Protein AF-A0AAW0HM85-F1 (afdb_monomer_lite)

Sequence (633 aa):
MGSLSYESAGSFLNLSGDETRKPACVQMAAMISVSLTLPQMSEVELTLQESKQNATGTREVLLVLVSNKWVNVKFQAPEIPLQLAYNPNLTTFSKKPEVSTTALSSLMSKKQILEWVAKKSAITSVATLVNPQSIVLQLGQDPKALPYCLPETNQDMGLTLKWQPQAPTQVQGCPLEGVTGHKEAYILRILPGAGTRPQTVDVNVELSCESGDPDAILILQGPPHVSWFINANHNMQFWTTGEYSIKIFPEKKIKGFNLPDTPQGLIGEARKLNASTVASFVELPLANEVWLRASSCGARPQTSPAPVLTTPPKQGCNPELLLSLIQPTCGNDLMTLELSKKHVQILQCTITGLTFWDHSCQAEESESHLVLRSTYSSCGMEVTEHEISNEVRPRPGCWDPPFRVIISFLSGPPPLRKKVQCVDMDSFSFQLGFYLSPHFLQESSTVKLGQQGFVQVSMSPSTSEVTVQLDSCHLDLGPERDTVELIQSRAAKGSCVSLLSPSPYGDPRFSFLFHVYMVPTPTVGTLSCKVALQPSTLSQEVYKTISVRLNIESPDLSCKGLDLSSVLGITFGAFLIGALLTAALWYIYSHTRAPSKREPVVAVAAPASSESSSTNHSIGSTQSTPCSTSSMA

Structure (mmCIF, N/CA/C/O backbone):
data_AF-A0AAW0HM85-F1
#
_entry.id   AF-A0AAW0HM85-F1
#
loop_
_atom_site.group_PDB
_atom_site.id
_atom_site.type_symbol
_atom_site.label_atom_id
_atom_site.label_alt_id
_atom_site.label_comp_id
_atom_site.label_asym_id
_atom_site.label_entity_id
_atom_site.label_seq_id
_atom_site.pdbx_PDB_ins_code
_atom_site.Cartn_x
_atom_site.Cartn_y
_atom_site.Cartn_z
_atom_site.occupancy
_atom_site.B_iso_or_equiv
_atom_site.auth_seq_id
_atom_site.auth_comp_id
_atom_site.auth_asym_id
_atom_site.auth_atom_id
_atom_site.pdbx_PDB_model_num
ATOM 1 N N . MET A 1 1 ? 16.113 8.184 15.374 1.00 40.62 1 MET A N 1
ATOM 2 C CA . MET A 1 1 ? 15.392 7.475 16.463 1.00 40.62 1 MET A CA 1
ATOM 3 C C . MET A 1 1 ? 13.931 7.877 16.376 1.00 40.62 1 MET A C 1
ATOM 5 O O . MET A 1 1 ? 13.646 9.057 16.538 1.00 40.62 1 MET A O 1
ATOM 9 N N . GLY A 1 2 ? 13.043 6.943 16.026 1.00 46.66 2 GLY A N 1
ATOM 10 C CA . GLY A 1 2 ? 11.609 7.218 15.898 1.00 46.66 2 GLY A CA 1
ATOM 11 C C . GLY A 1 2 ? 10.904 7.313 17.251 1.00 46.66 2 GLY A C 1
ATOM 12 O O . GLY A 1 2 ? 11.365 6.741 18.238 1.00 46.66 2 GLY A O 1
ATOM 13 N N . SER A 1 3 ? 9.792 8.038 17.293 1.00 45.12 3 SER A N 1
ATOM 14 C CA . SER A 1 3 ? 8.852 8.067 18.409 1.00 45.12 3 SER A CA 1
ATOM 15 C C . SER A 1 3 ? 7.509 7.497 17.956 1.00 45.12 3 SER A C 1
ATOM 17 O O . SER A 1 3 ? 7.090 7.677 16.813 1.00 45.12 3 SER A O 1
ATOM 19 N N . LEU A 1 4 ? 6.838 6.771 18.849 1.00 43.69 4 LEU A N 1
ATOM 20 C CA . LEU A 1 4 ? 5.541 6.173 18.561 1.00 43.69 4 LEU A CA 1
ATOM 21 C C . LEU A 1 4 ? 4.549 6.509 19.673 1.00 43.69 4 LEU A C 1
ATOM 23 O O . LEU A 1 4 ? 4.833 6.296 20.852 1.00 43.69 4 LEU A O 1
ATOM 27 N N . SER A 1 5 ? 3.393 7.039 19.286 1.00 46.00 5 SER A N 1
ATOM 28 C CA . SER A 1 5 ? 2.247 7.298 20.163 1.00 46.00 5 SER A CA 1
ATOM 29 C C . SER A 1 5 ? 1.037 6.532 19.640 1.00 46.00 5 SER A C 1
ATOM 31 O O . SER A 1 5 ? 0.888 6.383 18.433 1.00 46.00 5 SER A O 1
ATOM 33 N N . TYR A 1 6 ? 0.176 6.034 20.518 1.00 43.31 6 TYR A N 1
ATOM 34 C CA . TYR A 1 6 ? -0.984 5.234 20.124 1.00 43.31 6 TYR A CA 1
ATOM 35 C C . TYR A 1 6 ? -2.151 5.456 21.087 1.00 43.31 6 TYR A C 1
ATOM 37 O O . TYR A 1 6 ? -1.937 5.812 22.245 1.00 43.31 6 TYR A O 1
ATOM 45 N N . GLU A 1 7 ? -3.374 5.242 20.609 1.00 41.38 7 GLU A N 1
ATOM 46 C CA . GLU A 1 7 ? -4.600 5.265 21.406 1.00 41.38 7 GLU A CA 1
ATOM 47 C C . GLU A 1 7 ? -5.070 3.816 21.624 1.00 41.38 7 GLU A C 1
ATOM 49 O O . GLU A 1 7 ? -5.382 3.095 20.671 1.00 41.38 7 GLU A O 1
ATOM 54 N N . SER A 1 8 ? -5.067 3.354 22.877 1.00 40.16 8 SER A N 1
ATOM 55 C CA . SER A 1 8 ? -5.300 1.945 23.237 1.00 40.16 8 SER A CA 1
ATOM 56 C C . SER A 1 8 ? -6.582 1.749 24.041 1.00 40.16 8 SER A C 1
ATOM 58 O O . SER A 1 8 ? -7.066 2.666 24.698 1.00 40.16 8 SER A O 1
ATOM 60 N N . ALA A 1 9 ? -7.117 0.526 24.026 1.00 39.91 9 ALA A N 1
ATOM 61 C CA . ALA A 1 9 ? -8.047 0.042 25.041 1.00 39.91 9 ALA A CA 1
ATOM 62 C C . ALA A 1 9 ? -7.257 -0.645 26.181 1.00 39.91 9 ALA A C 1
ATOM 64 O O . ALA A 1 9 ? -6.389 -1.476 25.927 1.00 39.91 9 ALA A O 1
ATOM 65 N N . GLY A 1 10 ? -7.481 -0.221 27.432 1.00 30.73 10 GLY A N 1
ATOM 66 C CA . GLY A 1 10 ? -6.608 -0.508 28.587 1.00 30.73 10 GLY A CA 1
ATOM 67 C C . GLY A 1 10 ? -6.503 -1.979 29.042 1.00 30.73 10 GLY A C 1
ATOM 68 O O . GLY A 1 10 ? -7.276 -2.840 28.646 1.00 30.73 10 GLY A O 1
ATOM 69 N N . SER A 1 11 ? -5.542 -2.265 29.931 1.00 25.44 11 SER A N 1
ATOM 70 C CA . SER A 1 11 ? -5.247 -3.602 30.481 1.00 25.44 11 SER A CA 1
ATOM 71 C C . SER A 1 11 ? -5.412 -3.682 32.014 1.00 25.44 11 SER A C 1
ATOM 73 O O . SER A 1 11 ? -5.363 -2.672 32.714 1.00 25.44 11 SER A O 1
ATOM 75 N N . PHE A 1 12 ? -5.604 -4.893 32.564 1.00 35.56 12 PHE A N 1
ATOM 76 C CA . PHE A 1 12 ? -5.723 -5.169 34.012 1.00 35.56 12 PHE A CA 1
ATOM 77 C C . PHE A 1 12 ? -4.955 -6.418 34.466 1.00 35.56 12 PHE A C 1
ATOM 79 O O . PHE A 1 12 ? -4.456 -7.167 33.637 1.00 35.56 12 PHE A O 1
ATOM 86 N N . LEU A 1 13 ? -4.890 -6.622 35.793 1.00 23.80 13 LEU A N 1
ATOM 87 C CA . LEU A 1 13 ? -4.332 -7.767 36.533 1.00 23.80 13 LEU A CA 1
ATOM 88 C C . LEU A 1 13 ? -5.379 -8.322 37.533 1.00 23.80 13 LEU A C 1
ATOM 90 O O . LEU A 1 13 ? -6.103 -7.541 38.154 1.00 23.80 13 LEU A O 1
ATOM 94 N N . ASN A 1 14 ? -5.413 -9.654 37.692 1.00 20.92 14 ASN A N 1
ATOM 95 C CA . ASN A 1 14 ? -6.369 -10.466 38.475 1.00 20.92 14 ASN A CA 1
ATOM 96 C C . ASN A 1 14 ? -6.262 -10.325 40.000 1.00 20.92 14 ASN A C 1
ATOM 98 O O . ASN A 1 14 ? -5.146 -10.356 40.505 1.00 20.92 14 ASN A O 1
ATOM 102 N N . LEU A 1 15 ? -7.399 -10.384 40.720 1.00 23.38 15 LEU A N 1
ATOM 103 C CA . LEU A 1 15 ? -7.529 -11.008 42.055 1.00 23.38 15 LEU A CA 1
ATOM 104 C C . LEU A 1 15 ? -8.985 -11.456 42.338 1.00 23.38 15 LEU A C 1
ATOM 106 O O . LEU A 1 15 ? -9.928 -10.702 42.113 1.00 23.38 15 LEU A O 1
ATOM 110 N N . SER A 1 16 ? -9.140 -12.673 42.870 1.00 23.66 16 SER A N 1
ATOM 111 C CA . SER A 1 16 ? -10.397 -13.346 43.241 1.00 23.66 16 SER A CA 1
ATOM 112 C C . SER A 1 16 ? -10.989 -12.867 44.577 1.00 23.66 16 SER A C 1
ATOM 114 O O . SER A 1 16 ? -10.245 -12.581 45.521 1.00 23.66 16 SER A O 1
ATOM 116 N N . GLY A 1 17 ? -12.319 -12.873 44.711 1.00 22.69 17 GLY A N 1
ATOM 117 C CA . GLY A 1 17 ? -13.005 -12.634 45.985 1.00 22.69 17 GLY A CA 1
ATOM 118 C C . GLY A 1 17 ? -14.515 -12.877 45.926 1.00 22.69 17 GLY A C 1
ATOM 119 O O . GLY A 1 17 ? -15.146 -12.565 44.928 1.00 22.69 17 GLY A O 1
ATOM 120 N N . ASP A 1 18 ? -15.019 -13.446 47.016 1.00 22.61 18 ASP A N 1
ATOM 121 C CA . ASP A 1 18 ? -16.249 -14.220 47.231 1.00 22.61 18 ASP A CA 1
ATOM 122 C C . ASP A 1 18 ? -17.605 -13.505 47.017 1.00 22.61 18 ASP A C 1
ATOM 124 O O . ASP A 1 18 ? -17.752 -12.295 47.197 1.00 22.61 18 ASP A O 1
ATOM 128 N N . GLU A 1 19 ? -18.605 -14.310 46.656 1.00 27.16 19 GLU A N 1
ATOM 129 C CA . GLU A 1 19 ? -19.963 -13.969 46.234 1.00 27.16 19 GLU A CA 1
ATOM 130 C C . GLU A 1 19 ? -20.877 -13.702 47.440 1.00 27.16 19 GLU A C 1
ATOM 132 O O . GLU A 1 19 ? -21.221 -14.622 48.175 1.00 27.16 19 GLU A O 1
ATOM 137 N N . THR A 1 20 ? -21.369 -12.468 47.629 1.00 23.62 20 THR A N 1
ATOM 138 C CA . THR A 1 20 ? -22.565 -12.253 48.469 1.00 23.62 20 THR A CA 1
ATOM 139 C C . THR A 1 20 ? -23.494 -11.127 47.989 1.00 23.62 20 THR A C 1
ATOM 141 O O . THR A 1 20 ? -23.130 -9.961 47.907 1.00 23.62 20 THR A O 1
ATOM 144 N N . ARG A 1 21 ? -24.758 -11.538 47.780 1.00 24.22 21 ARG A N 1
ATOM 145 C CA . ARG A 1 21 ? -26.043 -10.804 47.836 1.00 24.22 21 ARG A CA 1
ATOM 146 C C . ARG A 1 21 ? -26.279 -9.600 46.905 1.00 24.22 21 ARG A C 1
ATOM 148 O O . ARG A 1 21 ? -25.914 -8.466 47.189 1.00 24.22 21 ARG A O 1
ATOM 155 N N . LYS A 1 22 ? -27.121 -9.859 45.892 1.00 29.55 22 LYS A N 1
ATOM 156 C CA . LYS A 1 22 ? -27.972 -8.885 45.181 1.00 29.55 22 LYS A CA 1
ATOM 157 C C . LYS A 1 22 ? -28.749 -7.975 46.150 1.00 29.55 22 LYS A C 1
ATOM 159 O O . LYS A 1 22 ? -29.396 -8.500 47.060 1.00 29.55 22 LYS A O 1
ATOM 164 N N . PRO A 1 23 ? -28.877 -6.677 45.832 1.00 25.05 23 PRO A N 1
ATOM 165 C CA . PRO A 1 23 ? -30.114 -5.953 46.057 1.00 25.05 23 PRO A CA 1
ATOM 166 C C . PRO A 1 23 ? -30.789 -5.562 44.736 1.00 25.05 23 PRO A C 1
ATOM 168 O O . PRO A 1 23 ? -30.164 -5.364 43.696 1.00 25.05 23 PRO A O 1
ATOM 171 N N . ALA A 1 24 ? -32.114 -5.528 44.827 1.00 22.23 24 ALA A N 1
ATOM 172 C CA . ALA A 1 24 ? -33.078 -5.185 43.801 1.00 22.23 24 ALA A CA 1
ATOM 173 C C . ALA A 1 24 ? -32.949 -3.733 43.308 1.00 22.23 24 ALA A C 1
ATOM 175 O O . ALA A 1 24 ? -32.348 -2.899 43.978 1.00 22.23 24 ALA A O 1
ATOM 176 N N . CYS A 1 25 ? -33.557 -3.472 42.143 1.00 23.95 25 CYS A N 1
ATOM 177 C CA . CYS A 1 25 ? -33.804 -2.172 41.509 1.00 23.95 25 CYS A CA 1
ATOM 178 C C . CYS A 1 25 ? -33.477 -0.939 42.369 1.00 23.95 25 CYS A C 1
ATOM 180 O O . CYS A 1 25 ? -34.323 -0.452 43.114 1.00 23.95 25 CYS A O 1
ATOM 182 N N . VAL A 1 26 ? -32.288 -0.373 42.167 1.00 23.53 26 VAL A N 1
ATOM 183 C CA . VAL A 1 26 ? -32.031 1.043 42.432 1.00 23.53 26 VAL A CA 1
ATOM 184 C C . VAL A 1 26 ? -31.771 1.690 41.079 1.00 23.53 26 VAL A C 1
ATOM 186 O O . VAL A 1 26 ? -30.739 1.470 40.448 1.00 23.53 26 VAL A O 1
ATOM 189 N N . GLN A 1 27 ? -32.754 2.450 40.595 1.00 27.48 27 GLN A N 1
ATOM 190 C CA . GLN A 1 27 ? -32.522 3.479 39.589 1.00 27.48 27 GLN A CA 1
ATOM 191 C C . GLN A 1 27 ? -31.585 4.502 40.233 1.00 27.48 27 GLN A C 1
ATOM 193 O O . GLN A 1 27 ? -32.079 5.270 41.043 1.00 27.48 27 GLN A O 1
ATOM 198 N N . MET A 1 28 ? -30.276 4.466 39.956 1.00 28.67 28 MET A N 1
ATOM 199 C CA . MET A 1 28 ? -29.355 5.619 39.944 1.00 28.67 28 MET A CA 1
ATOM 200 C C . MET A 1 28 ? -27.924 5.174 39.586 1.00 28.67 28 MET A C 1
ATOM 202 O O . MET A 1 28 ? -27.425 4.172 40.087 1.00 28.67 28 MET A O 1
ATOM 206 N N . ALA A 1 29 ? -27.294 5.999 38.751 1.00 35.50 29 ALA A N 1
ATOM 207 C CA . ALA A 1 29 ? -25.867 6.131 38.477 1.00 35.50 29 ALA A CA 1
ATOM 208 C C . ALA A 1 29 ? -25.097 5.035 37.730 1.00 35.50 29 ALA A C 1
ATOM 210 O O . ALA A 1 29 ? -24.839 3.945 38.230 1.00 35.50 29 ALA A O 1
ATOM 211 N N . ALA A 1 30 ? -24.620 5.402 36.534 1.00 49.28 30 ALA A N 1
ATOM 212 C CA . ALA A 1 30 ? -23.437 4.781 35.958 1.00 49.28 30 ALA A CA 1
ATOM 213 C C . ALA A 1 30 ? -22.229 5.195 36.809 1.00 49.28 30 ALA A C 1
ATOM 215 O O . ALA A 1 30 ? -22.062 6.376 37.122 1.00 49.28 30 ALA A O 1
ATOM 216 N N . MET A 1 31 ? -21.415 4.224 37.216 1.00 57.16 31 MET A N 1
ATOM 217 C CA . MET A 1 31 ? -20.265 4.454 38.084 1.00 57.16 31 MET A CA 1
ATOM 218 C C . MET A 1 31 ? -19.000 3.981 37.381 1.00 57.16 31 MET A C 1
ATOM 220 O O . MET A 1 31 ? -18.889 2.805 37.019 1.00 57.16 31 MET A O 1
ATOM 224 N N . ILE A 1 32 ? -18.062 4.910 37.182 1.00 58.25 32 ILE A N 1
ATOM 225 C CA . ILE A 1 32 ? -16.797 4.660 36.487 1.00 58.25 32 ILE A CA 1
ATOM 226 C C . ILE A 1 32 ? -15.657 4.792 37.488 1.00 58.25 32 ILE A C 1
ATOM 228 O O . ILE A 1 32 ? -15.485 5.846 38.099 1.00 58.25 32 ILE A O 1
ATOM 232 N N . SER A 1 33 ? -14.865 3.733 37.654 1.00 56.69 33 SER A N 1
ATOM 233 C CA . SER A 1 33 ? -13.646 3.780 38.466 1.00 56.69 33 SER A CA 1
ATOM 234 C C . SER A 1 33 ? -12.412 3.772 37.572 1.00 56.69 33 SER A C 1
ATOM 236 O O . SER A 1 33 ? -12.200 2.819 36.825 1.00 56.69 33 SER A O 1
ATOM 238 N N . VAL A 1 34 ? -11.586 4.818 37.659 1.00 60.22 34 VAL A N 1
ATOM 239 C CA . VAL A 1 34 ? -10.315 4.913 36.929 1.00 60.22 34 VAL A CA 1
ATOM 240 C C . VAL A 1 34 ? -9.160 4.918 37.924 1.00 60.22 34 VAL A C 1
ATOM 242 O O . VAL A 1 34 ? -9.039 5.810 38.764 1.00 60.22 34 VAL A O 1
ATOM 245 N N . SER A 1 35 ? -8.309 3.900 37.829 1.00 67.06 35 SER A N 1
ATOM 246 C CA . SER A 1 35 ? -7.066 3.785 38.588 1.00 67.06 35 SER A CA 1
ATOM 247 C C . SER A 1 35 ? -5.882 4.231 37.732 1.00 67.06 35 SER A C 1
ATOM 249 O O . SER A 1 35 ? -5.614 3.644 36.688 1.00 67.06 35 SER A O 1
ATOM 251 N N . LEU A 1 36 ? -5.152 5.245 38.182 1.00 72.31 36 LEU A N 1
ATOM 252 C CA . LEU A 1 36 ? -4.008 5.834 37.497 1.00 72.31 36 LEU A CA 1
ATOM 253 C C . LEU A 1 36 ? -2.714 5.353 38.156 1.00 72.31 36 LEU A C 1
ATOM 255 O O . LEU A 1 36 ? -2.482 5.590 39.345 1.00 72.31 36 LEU A O 1
ATOM 259 N N . THR A 1 37 ? -1.866 4.688 37.374 1.00 72.00 37 THR A N 1
ATOM 260 C CA . THR A 1 37 ? -0.525 4.277 37.801 1.00 72.00 37 THR A CA 1
ATOM 261 C C . THR A 1 37 ? 0.502 5.192 37.148 1.00 72.00 37 THR A C 1
ATOM 263 O O . THR A 1 37 ? 0.784 5.057 35.961 1.00 72.00 37 THR A O 1
ATOM 266 N N . LEU A 1 38 ? 1.047 6.134 37.916 1.00 68.19 38 LEU A N 1
ATOM 267 C CA . LEU A 1 38 ? 1.943 7.184 37.432 1.00 68.19 38 LEU A CA 1
ATOM 268 C C . LEU A 1 38 ? 3.386 6.966 37.929 1.00 68.19 38 LEU A C 1
ATOM 270 O O . LEU A 1 38 ? 3.588 6.610 39.100 1.00 68.19 38 LEU A O 1
ATOM 274 N N . PRO A 1 39 ? 4.404 7.187 37.076 1.00 59.34 39 PRO A N 1
ATOM 275 C CA . PRO A 1 39 ? 5.809 7.056 37.451 1.00 59.34 39 PRO A CA 1
ATOM 276 C C . PRO A 1 39 ? 6.316 8.252 38.272 1.00 59.34 39 PRO A C 1
ATOM 278 O O . PRO A 1 39 ? 7.168 8.068 39.141 1.00 59.34 39 PRO A O 1
ATOM 281 N N . GLN A 1 40 ? 5.770 9.456 38.077 1.00 68.62 40 GLN A N 1
ATOM 282 C CA . GLN A 1 40 ? 6.155 10.693 38.774 1.00 68.62 40 GLN A CA 1
ATOM 283 C C . GLN A 1 40 ? 4.959 11.655 38.905 1.00 68.62 40 GLN A C 1
ATOM 285 O O . GLN A 1 40 ? 3.852 11.295 38.520 1.00 68.62 40 GLN A O 1
ATOM 290 N N . MET A 1 41 ? 5.164 12.856 39.463 1.00 69.12 41 MET A N 1
ATOM 291 C CA . MET A 1 41 ? 4.158 13.931 39.425 1.00 69.12 41 MET A CA 1
ATOM 292 C C . MET A 1 41 ? 3.792 14.203 37.960 1.00 69.12 41 MET A C 1
ATOM 294 O O . MET A 1 41 ? 4.684 14.444 37.147 1.00 69.12 41 MET A O 1
ATOM 298 N N . SER A 1 42 ? 2.520 14.084 37.590 1.00 77.38 42 SER A N 1
ATOM 299 C CA . SER A 1 42 ? 2.092 14.143 36.183 1.00 77.38 42 SER A CA 1
ATOM 300 C C . SER A 1 42 ? 0.807 14.942 36.021 1.00 77.38 42 SER A C 1
ATOM 302 O O . SER A 1 42 ? 0.033 15.097 36.967 1.00 77.38 42 SER A O 1
ATOM 304 N N . GLU A 1 43 ? 0.606 15.470 34.818 1.00 85.25 43 GLU A N 1
ATOM 305 C CA . GLU A 1 43 ? -0.619 16.147 34.412 1.00 85.25 43 GLU A CA 1
ATOM 306 C C . GLU A 1 43 ? -1.410 15.229 33.476 1.00 85.25 43 GLU A C 1
ATOM 308 O O . GLU A 1 43 ? -0.823 14.635 32.574 1.00 85.25 43 GLU A O 1
ATOM 313 N N . VAL A 1 44 ? -2.719 15.100 33.706 1.00 86.44 44 VAL A N 1
ATOM 314 C CA . VAL A 1 44 ? -3.613 14.221 32.938 1.00 86.44 44 VAL A CA 1
ATOM 315 C C . VAL A 1 44 ? -4.843 14.995 32.485 1.00 86.44 44 VAL A C 1
ATOM 317 O O . VAL A 1 44 ? -5.494 15.673 33.284 1.00 86.44 44 VAL A O 1
ATOM 320 N N . GLU A 1 45 ? -5.191 14.859 31.212 1.00 89.44 45 GLU A N 1
ATOM 321 C CA . GLU A 1 45 ? -6.432 15.385 30.644 1.00 89.44 45 GLU A CA 1
ATOM 322 C C . GLU A 1 45 ? -7.536 14.331 30.743 1.00 89.44 45 GLU A C 1
ATOM 324 O O . GLU A 1 45 ? -7.369 13.204 30.285 1.00 89.44 45 GLU A O 1
ATOM 329 N N . LEU A 1 46 ? -8.659 14.678 31.375 1.00 88.38 46 LEU A N 1
ATOM 330 C CA . LEU A 1 46 ? -9.794 13.779 31.567 1.00 88.38 46 LEU A CA 1
ATOM 331 C C . LEU A 1 46 ? -11.077 14.425 31.049 1.00 88.38 46 LEU A C 1
ATOM 333 O O . LEU A 1 46 ? -11.534 15.436 31.588 1.00 88.38 46 LEU A O 1
ATOM 337 N N . THR A 1 47 ? -11.683 13.799 30.045 1.00 87.38 47 THR A N 1
ATOM 338 C CA . THR A 1 47 ? -12.907 14.277 29.398 1.00 87.38 47 THR A CA 1
ATOM 339 C C . THR A 1 47 ? -14.023 13.242 29.490 1.00 87.38 47 THR A C 1
ATOM 341 O O . THR A 1 47 ? -13.820 12.073 29.165 1.00 87.38 47 THR A O 1
ATOM 344 N N . LEU A 1 48 ? -15.216 13.670 29.906 1.00 83.19 48 LEU A N 1
ATOM 345 C CA . LEU A 1 48 ? -16.437 12.860 29.860 1.00 83.19 48 LEU A CA 1
ATOM 346 C C . LEU A 1 48 ? -17.325 13.335 28.708 1.00 83.19 48 LEU A C 1
ATOM 348 O O . LEU A 1 48 ? -17.501 14.537 28.517 1.00 83.19 48 LEU A O 1
ATOM 352 N N . GLN A 1 49 ? -17.886 12.393 27.953 1.00 81.56 49 GLN A N 1
ATOM 353 C CA . GLN A 1 49 ? -18.780 12.653 26.822 1.00 81.56 49 GLN A CA 1
ATOM 354 C C . GLN A 1 49 ? -20.038 11.784 26.925 1.00 81.56 49 GLN A C 1
ATOM 356 O O . GLN A 1 49 ? -19.945 10.615 27.293 1.00 81.56 49 GLN A O 1
ATOM 361 N N . GLU A 1 50 ? -21.208 12.316 26.567 1.00 72.25 50 GLU A N 1
ATOM 362 C CA . GLU A 1 50 ? -22.428 11.509 26.415 1.00 72.25 50 GLU A CA 1
ATOM 363 C C . GLU A 1 50 ? -22.504 10.837 25.036 1.00 72.25 50 GLU A C 1
ATOM 365 O O . GLU A 1 50 ? -22.093 11.396 24.016 1.00 72.25 50 GLU A O 1
ATOM 370 N N . SER A 1 51 ? -23.061 9.624 24.994 1.00 60.78 51 SER A N 1
ATOM 371 C CA . SER A 1 51 ? -23.383 8.922 23.752 1.00 60.78 51 SER A CA 1
ATOM 372 C C . SER A 1 51 ? -24.522 9.618 23.001 1.00 60.78 51 SER A C 1
ATOM 374 O O . SER A 1 51 ? -25.561 9.941 23.570 1.00 60.78 51 SER A O 1
ATOM 376 N N . LYS A 1 52 ? -24.374 9.770 21.678 1.00 57.06 52 LYS A N 1
ATOM 377 C CA . LYS A 1 52 ? -25.408 10.330 20.783 1.00 57.06 52 LYS A CA 1
ATOM 378 C C . LYS A 1 52 ? -26.625 9.408 20.575 1.00 57.06 52 LYS A C 1
ATOM 380 O O . LYS A 1 52 ? -27.554 9.791 19.867 1.00 57.06 52 LYS A O 1
ATOM 385 N N . GLN A 1 53 ? -26.628 8.191 21.126 1.00 47.62 53 GLN A N 1
ATOM 386 C CA . GLN A 1 53 ? -27.732 7.238 20.967 1.00 47.62 53 GLN A CA 1
ATOM 387 C C . GLN A 1 53 ? -28.780 7.414 22.076 1.00 47.62 53 GLN A C 1
ATOM 389 O O . GLN A 1 53 ? -28.536 7.062 23.223 1.00 47.62 53 GLN A O 1
ATOM 394 N N . ASN A 1 54 ? -29.959 7.915 21.694 1.00 40.44 54 ASN A N 1
ATOM 395 C CA . ASN A 1 54 ? -31.193 7.985 22.486 1.00 40.44 54 ASN A CA 1
ATOM 396 C C . ASN A 1 54 ? -31.046 8.592 23.890 1.00 40.44 54 ASN A C 1
ATOM 398 O O . ASN A 1 54 ? -31.002 7.900 24.908 1.00 40.44 54 ASN A O 1
ATOM 402 N N . ALA A 1 55 ? -31.091 9.923 23.925 1.00 38.75 55 ALA A N 1
ATOM 403 C CA . ALA A 1 55 ? -31.333 10.709 25.125 1.00 38.75 55 ALA A CA 1
ATOM 404 C C . ALA A 1 55 ? -32.733 10.414 25.699 1.00 38.75 55 ALA A C 1
ATOM 406 O O . ALA A 1 55 ? -33.713 11.093 25.403 1.00 38.75 55 ALA A O 1
ATOM 407 N N . THR A 1 56 ? -32.828 9.395 26.549 1.00 39.12 56 THR A N 1
ATOM 408 C CA . THR A 1 56 ? -33.936 9.244 27.497 1.00 39.12 56 THR A CA 1
ATOM 409 C C . THR A 1 56 ? -33.374 8.977 28.887 1.00 39.12 56 THR A C 1
ATOM 411 O O . THR A 1 56 ? -33.117 7.834 29.263 1.00 39.12 56 THR A O 1
ATOM 414 N N . GLY A 1 57 ? -33.206 10.061 29.647 1.00 49.03 57 GLY A N 1
ATOM 415 C CA . GLY A 1 57 ? -32.970 10.051 31.090 1.00 49.03 57 GLY A CA 1
ATOM 416 C C . GLY A 1 57 ? -31.600 10.589 31.494 1.00 49.03 57 GLY A C 1
ATOM 417 O O . GLY A 1 57 ? -30.597 9.897 31.355 1.00 49.03 57 GLY A O 1
ATOM 418 N N . THR A 1 58 ? -31.583 11.793 32.070 1.00 49.38 58 THR A N 1
ATOM 419 C CA . THR A 1 58 ? -30.451 12.368 32.812 1.00 49.38 58 THR A CA 1
ATOM 420 C C . THR A 1 58 ? -30.088 11.450 33.982 1.00 49.38 58 THR A C 1
ATOM 422 O O . THR A 1 58 ? -30.735 11.484 35.032 1.00 49.38 58 THR A O 1
ATOM 425 N N . ARG A 1 59 ? -29.095 10.576 33.795 1.00 64.19 59 ARG A N 1
ATOM 426 C CA . ARG A 1 59 ? -28.560 9.713 34.857 1.00 64.19 59 ARG A CA 1
ATOM 427 C C . ARG A 1 59 ? -27.387 10.436 35.512 1.00 64.19 59 ARG A C 1
ATOM 429 O O . ARG A 1 59 ? -26.407 10.724 34.840 1.00 64.19 59 ARG A O 1
ATOM 436 N N . GLU A 1 60 ? -27.487 10.708 36.809 1.00 70.88 60 GLU A N 1
ATOM 437 C CA . GLU A 1 60 ? -26.371 11.244 37.598 1.00 70.88 60 GLU A CA 1
ATOM 438 C C . GLU A 1 60 ? -25.212 10.234 37.612 1.00 70.88 60 GLU A C 1
ATOM 440 O O . GLU A 1 60 ? -25.448 9.069 37.894 1.00 70.88 60 GLU A O 1
ATOM 445 N N . VAL A 1 61 ? -23.982 10.630 37.281 1.00 76.19 61 VAL A N 1
ATOM 446 C CA . VAL A 1 61 ? -22.822 9.721 37.154 1.00 76.19 61 VAL A CA 1
ATOM 447 C C . VAL A 1 61 ? -21.884 9.873 38.343 1.00 76.19 61 VAL A C 1
ATOM 449 O O . VAL A 1 61 ? -21.525 10.988 38.705 1.00 76.19 61 VAL A O 1
ATOM 452 N N . LEU A 1 62 ? -21.414 8.768 38.922 1.00 79.88 62 LEU A N 1
ATOM 453 C CA . LEU A 1 62 ? -20.401 8.804 39.980 1.00 79.88 62 LEU A CA 1
ATOM 454 C C . LEU A 1 62 ? -19.038 8.366 39.429 1.00 79.88 62 LEU A C 1
ATOM 456 O O . LEU A 1 62 ? -18.810 7.197 39.122 1.00 79.88 62 LEU A O 1
ATOM 460 N N . LEU A 1 63 ? -18.114 9.316 39.309 1.00 83.31 63 LEU A N 1
ATOM 461 C CA . LEU A 1 63 ? -16.754 9.080 38.836 1.00 83.31 63 LEU A CA 1
ATOM 462 C C . LEU A 1 63 ? -15.795 8.955 40.021 1.00 83.31 63 LEU A C 1
ATOM 464 O O . LEU A 1 63 ? -15.686 9.863 40.843 1.00 83.31 63 LEU A O 1
ATOM 468 N N . VAL A 1 64 ? -15.064 7.846 40.083 1.00 84.50 64 VAL A N 1
ATOM 469 C CA . VAL A 1 64 ? -14.108 7.547 41.153 1.00 84.50 64 VAL A CA 1
ATOM 470 C C . VAL A 1 64 ? -12.697 7.520 40.581 1.00 84.50 64 VAL A C 1
ATOM 472 O O . VAL A 1 64 ? -12.354 6.631 39.801 1.00 84.50 64 VAL A O 1
ATOM 475 N N . LEU A 1 65 ? -11.871 8.483 40.986 1.00 84.44 65 LEU A N 1
ATOM 476 C CA . LEU A 1 65 ? -10.481 8.616 40.554 1.00 84.44 65 LEU A CA 1
ATOM 477 C C . LEU A 1 65 ? -9.540 8.160 41.666 1.00 84.44 65 LEU A C 1
ATOM 479 O O . LEU A 1 65 ? -9.560 8.688 42.780 1.00 84.44 65 LEU A O 1
ATOM 483 N N . VAL A 1 66 ? -8.696 7.183 41.349 1.00 83.50 66 VAL A N 1
ATOM 484 C CA . VAL A 1 66 ? -7.701 6.633 42.271 1.00 83.50 66 VAL A CA 1
ATOM 485 C C . VAL A 1 66 ? -6.331 6.789 41.639 1.00 83.50 66 VAL A C 1
ATOM 487 O O . VAL A 1 66 ? -6.090 6.244 40.570 1.00 83.50 66 VAL A O 1
ATOM 490 N N . SER A 1 67 ? -5.415 7.497 42.291 1.00 82.00 67 SER A N 1
ATOM 491 C CA . SER A 1 67 ? -4.029 7.618 41.835 1.00 82.00 67 SER A CA 1
ATOM 492 C C . SER A 1 67 ? -3.063 7.031 42.862 1.00 82.00 67 SER A C 1
ATOM 494 O O . SER A 1 67 ? -3.286 7.107 44.069 1.00 82.00 67 SER A O 1
ATOM 496 N N . ASN A 1 68 ? -1.980 6.418 42.381 1.00 80.00 68 ASN A N 1
ATOM 497 C CA . ASN A 1 68 ? -0.889 5.924 43.231 1.00 80.00 68 ASN A CA 1
ATOM 498 C C . ASN A 1 68 ? 0.104 7.032 43.639 1.00 80.00 68 ASN A C 1
ATOM 500 O O . ASN A 1 68 ? 0.840 6.876 44.611 1.00 80.00 68 ASN A O 1
ATOM 504 N N . LYS A 1 69 ? 0.147 8.132 42.881 1.00 82.06 69 LYS A N 1
ATOM 505 C CA . LYS A 1 69 ? 0.989 9.313 43.100 1.00 82.06 69 LYS A CA 1
ATOM 506 C C . LYS A 1 69 ? 0.170 10.587 42.914 1.00 82.06 69 LYS A C 1
ATOM 508 O O . LYS A 1 69 ? -0.983 10.540 42.482 1.00 82.06 69 LYS A O 1
ATOM 513 N N . TRP A 1 70 ? 0.778 11.719 43.256 1.00 84.00 70 TRP A N 1
ATOM 514 C CA . TRP A 1 70 ? 0.172 13.024 43.039 1.00 84.00 70 TRP A CA 1
ATOM 515 C C . TRP A 1 70 ? -0.028 13.300 41.542 1.00 84.00 70 TRP A C 1
ATOM 517 O O . TRP A 1 70 ? 0.892 13.101 40.744 1.00 84.00 70 TRP A O 1
ATOM 527 N N . VAL A 1 71 ? -1.226 13.750 41.177 1.00 86.94 71 VAL A N 1
ATOM 528 C CA . VAL A 1 71 ? -1.628 14.037 39.799 1.00 86.94 71 VAL A CA 1
ATOM 529 C C . VAL A 1 71 ? -2.389 15.355 39.715 1.00 86.94 71 VAL A C 1
ATOM 531 O O . VAL A 1 71 ? -3.288 15.615 40.518 1.00 86.94 71 VAL A O 1
ATOM 534 N N . ASN A 1 72 ? -2.054 16.162 38.709 1.00 87.38 72 ASN A N 1
ATOM 535 C CA . ASN A 1 72 ? -2.849 17.318 38.320 1.00 87.38 72 ASN A CA 1
ATOM 536 C C . ASN A 1 72 ? -3.812 16.922 37.196 1.00 87.38 72 ASN A C 1
ATOM 538 O O . ASN A 1 72 ? -3.378 16.469 36.141 1.00 87.38 72 ASN A O 1
ATOM 542 N N . VAL A 1 73 ? -5.115 17.086 37.406 1.00 88.50 73 VAL A N 1
ATOM 543 C CA . VAL A 1 73 ? -6.150 16.680 36.452 1.00 88.50 73 VAL A CA 1
ATOM 544 C C . VAL A 1 73 ? -6.784 17.911 35.809 1.00 88.50 73 VAL A C 1
ATOM 546 O O . VAL A 1 73 ? -7.355 18.776 36.484 1.00 88.50 73 VAL A O 1
ATOM 549 N N . LYS A 1 74 ? -6.720 17.975 34.480 1.00 89.62 74 LYS A N 1
ATOM 550 C CA . LYS A 1 74 ? -7.519 18.884 33.654 1.00 89.62 74 LYS A CA 1
ATOM 551 C C . LYS A 1 74 ? -8.843 18.193 33.348 1.00 89.62 74 LYS A C 1
ATOM 553 O O . LYS A 1 74 ? -8.911 17.324 32.485 1.00 89.62 74 LYS A O 1
ATOM 558 N N . PHE A 1 75 ? -9.874 18.532 34.115 1.00 88.44 75 PHE A N 1
ATOM 559 C CA . PHE A 1 75 ? -11.172 17.867 34.050 1.00 88.44 75 PHE A CA 1
ATOM 560 C C . PHE A 1 75 ? -12.172 18.643 33.190 1.00 88.44 75 PHE A C 1
ATOM 562 O O . PHE A 1 75 ? -12.380 19.837 33.414 1.00 88.44 75 PHE A O 1
ATOM 569 N N . GLN A 1 76 ? -12.823 17.952 32.254 1.00 86.62 76 GLN A N 1
ATOM 570 C CA . GLN A 1 76 ? -13.868 18.503 31.397 1.00 86.62 76 GLN A CA 1
ATOM 571 C C . GLN A 1 76 ? -15.075 17.558 31.333 1.00 86.62 76 GLN A C 1
ATOM 573 O O . GLN A 1 76 ? -14.958 16.406 30.923 1.00 86.62 76 GLN A O 1
ATOM 578 N N . ALA A 1 77 ? -16.248 18.063 31.711 1.00 81.56 77 ALA A N 1
ATOM 579 C CA . ALA A 1 77 ? -17.512 17.329 31.664 1.00 81.56 77 ALA A CA 1
ATOM 580 C C . ALA A 1 77 ? -18.656 18.294 31.294 1.00 81.56 77 ALA A C 1
ATOM 582 O O . ALA A 1 77 ? -19.258 18.897 32.182 1.00 81.56 77 ALA A O 1
ATOM 583 N N . PRO A 1 78 ? -18.905 18.531 29.996 1.00 75.06 78 PRO A N 1
ATOM 584 C CA . PRO A 1 78 ? -19.953 19.445 29.557 1.00 75.06 78 PRO A CA 1
ATOM 585 C C . PRO A 1 78 ? -21.342 18.836 29.803 1.00 75.06 78 PRO A C 1
ATOM 587 O O . PRO A 1 78 ? -21.626 17.750 29.313 1.00 75.06 78 PRO A O 1
ATOM 590 N N . GLU A 1 79 ? -22.188 19.549 30.556 1.00 71.12 79 GLU A N 1
ATOM 591 C CA . GLU A 1 79 ? -23.636 19.294 30.733 1.00 71.12 79 GLU A CA 1
ATOM 592 C C . GLU A 1 79 ? -24.043 17.946 31.375 1.00 71.12 79 GLU A C 1
ATOM 594 O O . GLU A 1 79 ? -25.222 17.602 31.388 1.00 71.12 79 GLU A O 1
ATOM 599 N N . ILE A 1 80 ? -23.107 17.215 31.992 1.00 73.50 80 ILE A N 1
ATOM 600 C CA . ILE A 1 80 ? -23.376 15.922 32.648 1.00 73.50 80 ILE A CA 1
ATOM 601 C C . ILE A 1 80 ? -23.567 16.113 34.166 1.00 73.50 80 ILE A C 1
ATOM 603 O O . ILE A 1 80 ? -22.643 16.596 34.831 1.00 73.50 80 ILE A O 1
ATOM 607 N N . PRO A 1 81 ? -24.699 15.687 34.765 1.00 76.00 81 PRO A N 1
ATOM 608 C CA . PRO A 1 81 ? -24.849 15.668 36.218 1.00 76.00 81 PRO A CA 1
ATOM 609 C C . PRO A 1 81 ? -23.913 14.608 36.814 1.00 76.00 81 PRO A C 1
ATOM 611 O O . PRO A 1 81 ? -24.093 13.414 36.570 1.00 76.00 81 PRO A O 1
ATOM 614 N N . LEU A 1 82 ? -22.895 15.023 37.580 1.00 81.50 82 LEU A N 1
ATOM 615 C CA . LEU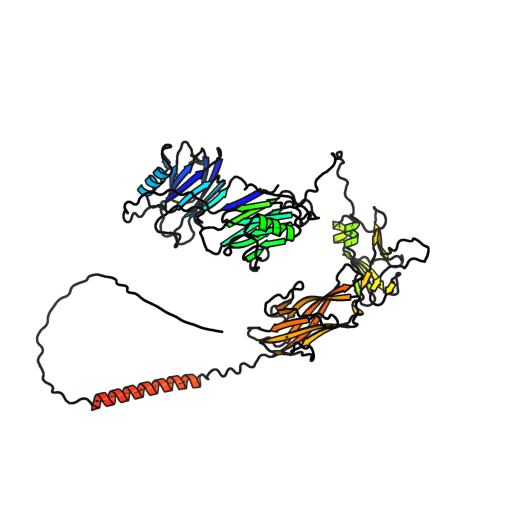 A 1 82 ? -21.891 14.096 38.109 1.00 81.50 82 LEU A CA 1
ATOM 616 C C . LEU A 1 82 ? -21.473 14.363 39.560 1.00 81.50 82 LEU A C 1
ATOM 618 O O . LEU A 1 82 ? -21.388 15.498 40.027 1.00 81.50 82 LEU A O 1
ATOM 622 N N . GLN A 1 83 ? -21.130 13.277 40.247 1.00 83.56 83 GLN A N 1
ATOM 623 C CA . GLN A 1 83 ? -20.438 13.251 41.528 1.00 83.56 83 GLN A CA 1
ATOM 624 C C . GLN A 1 83 ? -19.009 12.758 41.318 1.00 83.56 83 GLN A C 1
ATOM 626 O O . GLN A 1 83 ? -18.769 11.783 40.606 1.00 83.56 83 GLN A O 1
ATOM 631 N N . LEU A 1 84 ? -18.048 13.413 41.960 1.00 85.56 84 LEU A N 1
ATOM 632 C CA . LEU A 1 84 ? -16.634 13.096 41.824 1.00 85.56 84 LEU A CA 1
ATOM 633 C C . LEU A 1 84 ? -16.073 12.604 43.156 1.00 85.56 84 LEU A C 1
ATOM 635 O O . LEU A 1 84 ? -16.111 13.320 44.152 1.00 85.56 84 LEU A O 1
ATOM 639 N N . ALA A 1 85 ? -15.501 11.408 43.184 1.00 86.81 85 ALA A N 1
ATOM 640 C CA . ALA A 1 85 ? -14.853 10.863 44.366 1.00 86.81 85 ALA A CA 1
ATOM 641 C C . ALA A 1 85 ? -13.348 10.690 44.115 1.00 86.81 85 ALA A C 1
ATOM 643 O O . ALA A 1 85 ? -12.949 9.970 43.202 1.00 86.81 85 ALA A O 1
ATOM 644 N N . TYR A 1 86 ? -12.505 11.352 44.910 1.00 87.19 86 TYR A N 1
ATOM 645 C CA . TYR A 1 86 ? -11.045 11.313 44.753 1.00 87.19 86 TYR A CA 1
ATOM 646 C C . TYR A 1 86 ? -10.318 11.541 46.081 1.00 87.19 86 TYR A C 1
ATOM 648 O O . TYR A 1 86 ? -10.910 12.000 47.059 1.00 87.19 86 TYR A O 1
ATOM 656 N N . ASN A 1 87 ? -9.021 11.233 46.126 1.00 86.50 87 ASN A N 1
ATOM 657 C CA . ASN A 1 87 ? -8.178 11.533 47.283 1.00 86.50 87 ASN A CA 1
ATOM 658 C C . ASN A 1 87 ? -7.572 12.947 47.149 1.00 86.50 87 ASN A C 1
ATOM 660 O O . ASN A 1 87 ? -6.704 13.147 46.296 1.00 86.50 87 ASN A O 1
ATOM 664 N N . PRO A 1 88 ? -7.959 13.925 47.991 1.00 84.94 88 PRO A N 1
ATOM 665 C CA . PRO A 1 88 ? -7.497 15.310 47.865 1.00 84.94 88 PRO A CA 1
ATOM 666 C C . PRO A 1 88 ? -5.994 15.498 48.118 1.00 84.94 88 PRO A C 1
ATOM 668 O O . PRO A 1 88 ? -5.433 16.503 47.695 1.00 84.94 88 PRO A O 1
ATOM 671 N N . ASN A 1 89 ? -5.324 14.535 48.759 1.00 84.88 89 ASN A N 1
ATOM 672 C CA . ASN A 1 89 ? -3.876 14.586 48.979 1.00 84.88 89 ASN A CA 1
ATOM 673 C C . ASN A 1 89 ? -3.070 14.136 47.750 1.00 84.88 89 ASN A C 1
ATOM 675 O O . ASN A 1 89 ? -1.878 14.419 47.661 1.00 84.88 89 ASN A O 1
ATOM 679 N N . LEU A 1 90 ? -3.699 13.407 46.822 1.00 83.81 90 LEU A N 1
ATOM 680 C CA . LEU A 1 90 ? -3.046 12.834 45.641 1.00 83.81 90 LEU A CA 1
ATOM 681 C C . LEU A 1 90 ? -3.604 13.378 44.323 1.00 83.81 90 LEU A C 1
ATOM 683 O O . LEU A 1 90 ? -3.045 13.088 43.273 1.00 83.81 90 LEU A O 1
ATOM 687 N N . THR A 1 91 ? -4.689 14.146 44.338 1.00 84.88 91 THR A N 1
ATOM 688 C CA . THR A 1 91 ? -5.323 14.652 43.118 1.00 84.88 91 THR A CA 1
ATOM 689 C C . THR A 1 91 ? -5.671 16.123 43.282 1.00 84.88 91 THR A C 1
ATOM 691 O O . THR A 1 91 ? -6.441 16.494 44.168 1.00 84.88 91 THR A O 1
ATOM 694 N N . THR A 1 92 ? -5.133 16.957 42.397 1.00 86.12 92 THR A N 1
ATOM 695 C CA . THR A 1 92 ? -5.494 18.373 42.274 1.00 86.12 92 THR A CA 1
ATOM 696 C C . THR A 1 92 ? -6.145 18.627 40.927 1.00 86.12 92 THR A C 1
ATOM 698 O O . THR A 1 92 ? -5.818 17.966 39.948 1.00 86.12 92 THR A O 1
ATOM 701 N N . PHE A 1 93 ? -7.050 19.600 40.862 1.00 86.06 93 PHE A N 1
ATOM 702 C CA . PHE A 1 93 ? -7.701 19.990 39.614 1.00 86.06 93 PHE A CA 1
ATOM 703 C C . PHE A 1 93 ? -7.216 21.364 39.172 1.00 86.06 93 PHE A C 1
ATOM 705 O O . PHE A 1 93 ? -7.179 22.292 39.981 1.00 86.06 93 PHE A O 1
ATOM 712 N N . SER A 1 94 ? -6.887 21.502 37.885 1.00 83.19 94 SER A N 1
ATOM 713 C CA . SER A 1 94 ? -6.409 22.776 37.320 1.00 83.19 94 SER A CA 1
ATOM 714 C C . SER A 1 94 ? -7.473 23.879 37.383 1.00 83.19 94 SER A C 1
ATOM 716 O O . SER A 1 94 ? -7.163 25.039 37.640 1.00 83.19 94 SER A O 1
ATOM 718 N N . LYS A 1 95 ? -8.746 23.504 37.210 1.00 80.75 95 LYS A N 1
ATOM 719 C CA . LYS A 1 95 ? -9.920 24.340 37.488 1.00 80.75 95 LYS A CA 1
ATOM 720 C C . LYS A 1 95 ? -10.726 23.650 38.585 1.00 80.75 95 LYS A C 1
ATOM 722 O O . LYS A 1 95 ? -10.918 22.438 38.515 1.00 80.75 95 LYS A O 1
ATOM 727 N N . LYS A 1 96 ? -11.200 24.392 39.594 1.00 72.69 96 LYS A N 1
ATOM 728 C CA . LYS A 1 96 ? -12.075 23.809 40.626 1.00 72.69 96 LYS A CA 1
ATOM 729 C C . LYS A 1 96 ? -13.298 23.179 39.945 1.00 72.69 96 LYS A C 1
ATOM 731 O O . LYS A 1 96 ? -13.957 23.879 39.176 1.00 72.69 96 LYS A O 1
ATOM 736 N N . PRO A 1 97 ? -13.588 21.895 40.195 1.00 71.62 97 PRO A N 1
ATOM 737 C CA . PRO A 1 97 ? -14.718 21.246 39.561 1.00 71.62 97 PRO A CA 1
ATOM 738 C C . PRO A 1 97 ? -16.018 21.805 40.159 1.00 71.62 97 PRO A C 1
ATOM 740 O O . PRO A 1 97 ? -16.187 21.832 41.377 1.00 71.62 97 PRO A O 1
ATOM 743 N N . GLU A 1 98 ? -16.926 22.276 39.304 1.00 72.69 98 GLU A N 1
ATOM 744 C CA . GLU A 1 98 ? -18.242 22.830 39.673 1.00 72.69 98 GLU A CA 1
ATOM 745 C C . GLU A 1 98 ? -19.261 21.700 39.941 1.00 72.69 98 GLU A C 1
ATOM 747 O O . GLU A 1 98 ? -20.398 21.737 39.487 1.00 72.69 98 GLU A O 1
ATOM 752 N N . VAL A 1 99 ? -18.825 20.642 40.633 1.00 76.25 99 VAL A N 1
ATOM 753 C CA . VAL A 1 99 ? -19.579 19.394 40.841 1.00 76.25 99 VAL A CA 1
ATOM 754 C C . VAL A 1 99 ? -19.435 18.917 42.285 1.00 76.25 99 VAL A C 1
ATOM 756 O O . VAL A 1 99 ? -18.464 19.247 42.967 1.00 76.25 99 VAL A O 1
ATOM 759 N N . SER A 1 100 ? -20.386 18.123 42.773 1.00 81.38 100 SER A N 1
ATOM 760 C CA . SER A 1 100 ? -20.330 17.542 44.120 1.00 81.38 100 SER A CA 1
ATOM 761 C C . SER A 1 100 ? -19.138 16.594 44.274 1.00 81.38 100 SER A C 1
ATOM 763 O O . SER A 1 100 ? -19.006 15.630 43.517 1.00 81.38 100 SER A O 1
ATOM 765 N N . THR A 1 101 ? -18.285 16.844 45.273 1.00 82.56 101 THR A N 1
ATOM 766 C CA . THR A 1 101 ? -17.071 16.057 45.529 1.00 82.56 101 THR A CA 1
ATOM 767 C C . THR A 1 101 ? -17.168 15.226 46.814 1.00 82.56 101 THR A C 1
ATOM 769 O O . THR A 1 101 ? -17.719 15.659 47.823 1.00 82.56 101 THR A O 1
ATOM 772 N N . THR A 1 102 ? -16.623 14.008 46.790 1.00 84.69 102 THR A N 1
ATOM 773 C CA . THR A 1 102 ? -16.483 13.110 47.947 1.00 84.69 102 THR A CA 1
ATOM 774 C C . THR A 1 102 ? -15.004 12.785 48.161 1.00 84.69 102 THR A C 1
ATOM 776 O O . THR A 1 102 ? -14.339 12.283 47.257 1.00 84.69 102 THR A O 1
ATOM 779 N N . ALA A 1 103 ? -14.476 13.030 49.360 1.00 82.62 103 ALA A N 1
ATOM 780 C CA . ALA A 1 103 ? -13.088 12.701 49.677 1.00 82.62 103 ALA A CA 1
ATOM 781 C C . ALA A 1 103 ? -12.915 11.193 49.945 1.00 82.62 103 ALA A C 1
ATOM 783 O O . ALA A 1 103 ? -13.568 10.637 50.831 1.00 82.62 103 ALA A O 1
ATOM 784 N N . LEU A 1 104 ? -12.013 10.534 49.212 1.00 82.19 104 LEU A N 1
ATOM 785 C CA . LEU A 1 104 ? -11.547 9.181 49.525 1.00 82.19 104 LEU A CA 1
ATOM 786 C C . LEU A 1 104 ? -10.415 9.228 50.554 1.00 82.19 104 LEU A C 1
ATOM 788 O O . LEU A 1 104 ? -9.477 10.017 50.436 1.00 82.19 104 LEU A O 1
ATOM 792 N N . SER A 1 105 ? -10.476 8.322 51.532 1.00 75.62 105 SER A N 1
ATOM 793 C CA . SER A 1 105 ? -9.388 8.110 52.489 1.00 75.62 105 SER A CA 1
ATOM 794 C C . SER A 1 105 ? -8.165 7.488 51.807 1.00 75.62 105 SER A C 1
ATOM 796 O O . SER A 1 105 ? -8.293 6.531 51.042 1.00 75.62 105 SER A O 1
ATOM 798 N N . SER A 1 106 ? -6.970 7.992 52.131 1.00 62.69 106 SER A N 1
ATOM 799 C CA . SER A 1 106 ? -5.680 7.504 51.617 1.00 62.69 106 SER A CA 1
ATOM 800 C C . SER A 1 106 ? -5.304 6.092 52.082 1.00 62.69 106 SER A C 1
ATOM 802 O O . SER A 1 106 ? -4.372 5.508 51.541 1.00 62.69 106 SER A O 1
ATOM 804 N N . LEU A 1 107 ? -6.013 5.547 53.076 1.00 62.12 107 LEU A N 1
ATOM 805 C CA . LEU A 1 107 ? -5.782 4.215 53.647 1.00 62.12 107 LEU A CA 1
ATOM 806 C C . LEU A 1 107 ? -6.560 3.095 52.944 1.00 62.12 107 LEU A C 1
ATOM 808 O O . LEU A 1 107 ? -6.351 1.926 53.262 1.00 62.12 107 LEU A O 1
ATOM 812 N N . MET A 1 108 ? -7.472 3.420 52.022 1.00 69.44 108 MET A N 1
ATOM 813 C CA . MET A 1 108 ? -8.261 2.395 51.339 1.00 69.44 108 MET A CA 1
ATOM 814 C C . MET A 1 108 ? -7.448 1.725 50.230 1.00 69.44 108 MET A C 1
ATOM 816 O O . MET A 1 108 ? -6.977 2.371 49.296 1.00 69.44 108 MET A O 1
ATOM 820 N N . SER A 1 109 ? -7.323 0.402 50.311 1.00 70.31 109 SER A N 1
ATOM 821 C CA . SER A 1 109 ? -6.790 -0.420 49.224 1.00 70.31 109 SER A CA 1
ATOM 822 C C . SER A 1 109 ? -7.724 -0.406 48.008 1.00 70.31 109 SER A C 1
ATOM 824 O O . SER A 1 109 ? -8.932 -0.210 48.140 1.00 70.31 109 SER A O 1
ATOM 826 N N . LYS A 1 110 ? -7.192 -0.697 46.813 1.00 67.94 110 LYS A N 1
ATOM 827 C CA . LYS A 1 110 ? -7.980 -0.786 45.566 1.00 67.94 110 LYS A CA 1
ATOM 828 C C . LYS A 1 110 ? -9.222 -1.682 45.711 1.00 67.94 110 LYS A C 1
ATOM 830 O O . LYS A 1 110 ? -10.285 -1.341 45.205 1.00 67.94 110 LYS A O 1
ATOM 835 N N . LYS A 1 111 ? -9.102 -2.791 46.450 1.00 71.44 111 LYS A N 1
ATOM 836 C CA . LYS A 1 111 ? -10.209 -3.715 46.742 1.00 71.44 111 LYS A CA 1
ATOM 837 C C . LYS A 1 111 ? -11.282 -3.073 47.627 1.00 71.44 111 LYS A C 1
ATOM 839 O O . LYS A 1 111 ? -12.454 -3.110 47.278 1.00 71.44 111 LYS A O 1
ATOM 844 N N . GLN A 1 112 ? -10.877 -2.418 48.714 1.00 78.38 112 GLN A N 1
ATOM 845 C CA . GLN A 1 112 ? -11.800 -1.701 49.603 1.00 78.38 112 GLN A CA 1
ATOM 846 C C . GLN A 1 112 ? -12.510 -0.547 48.890 1.00 78.38 112 GLN A C 1
ATOM 848 O O . GLN A 1 112 ? -13.670 -0.271 49.182 1.00 78.38 112 GLN A O 1
ATOM 853 N N . ILE A 1 113 ? -11.836 0.108 47.938 1.00 76.44 113 ILE A N 1
ATOM 854 C CA . ILE A 1 113 ? -12.465 1.114 47.081 1.00 76.44 113 ILE A CA 1
ATOM 855 C C . ILE A 1 113 ? -13.554 0.449 46.242 1.00 76.44 113 ILE A C 1
ATOM 857 O O . ILE A 1 113 ? -14.692 0.884 46.319 1.00 76.44 113 ILE A O 1
ATOM 861 N N . LEU A 1 114 ? -13.262 -0.630 45.511 1.00 72.19 114 LEU A N 1
ATOM 862 C CA . LEU A 1 114 ? -14.273 -1.325 44.700 1.00 72.19 114 LEU A CA 1
ATOM 863 C C . LEU A 1 114 ? -15.461 -1.843 45.531 1.00 72.19 114 LEU A C 1
ATOM 865 O O . LEU A 1 114 ? -16.598 -1.738 45.084 1.00 72.19 114 LEU A O 1
ATOM 869 N N . GLU A 1 115 ? -15.234 -2.323 46.755 1.00 77.12 115 GLU A N 1
ATOM 870 C CA . GLU A 1 115 ? -16.305 -2.717 47.685 1.00 77.12 115 GLU A CA 1
ATOM 871 C C . GLU A 1 115 ? -17.141 -1.515 48.156 1.00 77.12 115 GLU A C 1
ATOM 873 O O . GLU A 1 115 ? -18.372 -1.575 48.190 1.00 77.12 115 GLU A O 1
ATOM 878 N N . TRP A 1 116 ? -16.494 -0.390 48.480 1.00 80.62 116 TRP A N 1
ATOM 879 C CA . TRP A 1 116 ? -17.176 0.860 48.829 1.00 80.62 116 TRP A CA 1
ATOM 880 C C . TRP A 1 116 ? -18.018 1.393 47.664 1.00 80.62 116 TRP A C 1
ATOM 882 O O . TRP A 1 116 ? -19.141 1.855 47.868 1.00 80.62 116 TRP A O 1
ATOM 892 N N . VAL A 1 117 ? -17.481 1.290 46.448 1.00 74.00 117 VAL A N 1
ATOM 893 C CA . VAL A 1 117 ? -18.123 1.662 45.184 1.00 74.00 117 VAL A CA 1
ATOM 894 C C . VAL A 1 117 ? -19.357 0.781 44.958 1.00 74.00 117 VAL A C 1
ATOM 896 O O . VAL A 1 117 ? -20.461 1.304 44.818 1.00 74.00 117 VAL A O 1
ATOM 899 N N . ALA A 1 118 ? -19.200 -0.544 45.039 1.00 71.06 118 ALA A N 1
ATOM 900 C CA . ALA A 1 118 ? -20.281 -1.514 44.863 1.00 71.06 118 ALA A CA 1
ATOM 901 C C . ALA A 1 118 ? -21.407 -1.368 45.904 1.00 71.06 118 ALA A C 1
ATOM 903 O O . ALA A 1 118 ? -22.561 -1.681 45.619 1.00 71.06 118 ALA A O 1
ATOM 904 N N . LYS A 1 119 ? -21.097 -0.859 47.105 1.00 77.19 119 LYS A N 1
ATOM 905 C CA . LYS A 1 119 ? -22.098 -0.555 48.140 1.00 77.19 119 LYS A CA 1
ATOM 906 C C . LYS A 1 119 ? -22.950 0.679 47.812 1.00 77.19 119 LYS A C 1
ATOM 908 O O . LYS A 1 119 ? -24.058 0.792 48.334 1.00 77.19 119 LYS A O 1
ATOM 913 N N . LYS A 1 120 ? -22.440 1.614 47.003 1.00 73.88 120 LYS A N 1
ATOM 914 C CA . LYS A 1 120 ? -23.148 2.848 46.625 1.00 73.88 120 LYS A CA 1
ATOM 915 C C . LYS A 1 120 ? -24.010 2.679 45.378 1.00 73.88 120 LYS A C 1
ATOM 917 O O . LYS A 1 120 ? -25.147 3.141 45.381 1.00 73.88 120 LYS A O 1
ATOM 922 N N . SER A 1 121 ? -23.484 2.040 44.336 1.00 66.69 121 SER A N 1
ATOM 923 C CA . SER A 1 121 ? -24.210 1.812 43.081 1.00 66.69 121 SER A CA 1
ATOM 924 C C . SER A 1 121 ? -23.584 0.687 42.256 1.00 66.69 121 SER A C 1
ATOM 926 O O . SER A 1 121 ? -22.467 0.240 42.521 1.00 66.69 121 SER A O 1
ATOM 928 N N . ALA A 1 122 ? -24.311 0.233 41.233 1.00 67.38 122 ALA A N 1
ATOM 929 C CA . ALA A 1 122 ? -23.807 -0.746 40.279 1.00 67.38 122 ALA A CA 1
ATOM 930 C C . ALA A 1 122 ? -22.655 -0.158 39.446 1.00 67.38 122 ALA A C 1
ATOM 932 O O . ALA A 1 122 ? -22.731 0.962 38.941 1.00 67.38 122 ALA A O 1
ATOM 933 N N . ILE A 1 123 ? -21.582 -0.931 39.297 1.00 69.25 123 ILE A N 1
ATOM 934 C CA . ILE A 1 123 ? -20.396 -0.526 38.545 1.00 69.25 123 ILE A CA 1
ATOM 935 C C . ILE A 1 123 ? -20.635 -0.793 37.062 1.00 69.25 123 ILE A C 1
ATOM 937 O O . ILE A 1 123 ? -20.875 -1.935 36.675 1.00 69.25 123 ILE A O 1
ATOM 941 N N . THR A 1 124 ? -20.539 0.249 36.236 1.00 67.81 124 THR A N 1
ATOM 942 C CA . THR A 1 124 ? -20.707 0.125 34.781 1.00 67.81 124 THR A CA 1
ATOM 943 C C . THR A 1 124 ? -19.379 -0.062 34.064 1.00 67.81 124 THR A C 1
ATOM 945 O O . THR A 1 124 ? -19.335 -0.713 33.024 1.00 67.81 124 THR A O 1
ATOM 948 N N . SER A 1 125 ? -18.291 0.517 34.582 1.00 68.88 125 SER A N 1
ATOM 949 C CA . SER A 1 125 ? -16.972 0.433 33.946 1.00 68.88 125 SER A CA 1
ATOM 950 C C . SER A 1 125 ? -15.844 0.623 34.958 1.00 68.88 125 SER A C 1
ATOM 952 O O . SER A 1 125 ? -15.908 1.496 35.824 1.00 68.88 125 SER A O 1
ATOM 954 N N . VAL A 1 126 ? -14.775 -0.163 34.830 1.00 74.25 126 VAL A N 1
ATOM 955 C CA . VAL A 1 126 ? -13.564 -0.032 35.654 1.00 74.25 126 VAL A CA 1
ATOM 956 C C . VAL A 1 126 ? -12.355 -0.065 34.733 1.00 74.25 126 VAL A C 1
ATOM 958 O O . VAL A 1 126 ? -12.243 -0.965 33.909 1.00 74.25 126 VAL A O 1
ATOM 961 N N . ALA A 1 127 ? -11.447 0.902 34.880 1.00 71.81 127 ALA A N 1
ATOM 962 C CA . ALA A 1 127 ? -10.223 1.024 34.087 1.00 71.81 127 ALA A CA 1
ATOM 963 C C . ALA A 1 127 ? -8.973 1.209 34.965 1.00 71.81 127 ALA A C 1
ATOM 965 O O . ALA A 1 127 ? -9.011 1.931 35.959 1.00 71.81 127 ALA A O 1
ATOM 966 N N . THR A 1 128 ? -7.856 0.559 34.625 1.00 74.75 128 THR A N 1
ATOM 967 C CA . THR A 1 128 ? -6.537 0.843 35.206 1.00 74.75 128 THR A CA 1
ATOM 968 C C . THR A 1 128 ? -5.613 1.242 34.082 1.00 74.75 128 THR A C 1
ATOM 970 O O . THR A 1 128 ? -5.388 0.467 33.162 1.00 74.75 128 THR A O 1
ATOM 973 N N . LEU A 1 129 ? -5.101 2.462 34.155 1.00 73.50 129 LEU A N 1
ATOM 974 C CA . LEU A 1 129 ? -4.292 3.057 33.107 1.00 73.50 129 LEU A CA 1
ATOM 975 C C . LEU A 1 129 ? -2.884 3.295 33.638 1.00 73.50 129 LEU A C 1
ATOM 977 O O . LEU A 1 129 ? -2.694 3.777 34.762 1.00 73.50 129 LEU A O 1
ATOM 981 N N . VAL A 1 130 ? -1.895 2.939 32.826 1.00 77.56 130 VAL A N 1
ATOM 982 C CA . VAL A 1 130 ? -0.481 3.108 33.152 1.00 77.56 130 VAL A CA 1
ATOM 983 C C . VAL A 1 130 ? 0.033 4.332 32.412 1.00 77.56 130 VAL A C 1
ATOM 985 O O . VAL A 1 130 ? 0.051 4.357 31.188 1.00 77.56 130 VAL A O 1
ATOM 988 N N . ASN A 1 131 ? 0.458 5.339 33.171 1.00 76.00 131 ASN A N 1
ATOM 989 C CA . ASN A 1 131 ? 1.016 6.592 32.671 1.00 76.00 131 ASN A CA 1
ATOM 990 C C . ASN A 1 131 ? 0.170 7.298 31.580 1.00 76.00 131 ASN A C 1
ATOM 992 O O . ASN A 1 131 ? 0.699 7.567 30.501 1.00 76.00 131 ASN A O 1
ATOM 996 N N . PRO A 1 132 ? -1.134 7.564 31.805 1.00 80.31 132 PRO A N 1
ATOM 997 C CA . PRO A 1 132 ? -1.982 8.223 30.812 1.00 80.31 132 PRO A CA 1
ATOM 998 C C . PRO A 1 132 ? -1.662 9.718 30.679 1.00 80.31 132 PRO A C 1
ATOM 1000 O O . PRO A 1 132 ? -1.483 10.400 31.680 1.00 80.31 132 PRO A O 1
ATOM 1003 N N . GLN A 1 133 ? -1.655 10.225 29.448 1.00 84.19 133 GLN A N 1
ATOM 1004 C CA . GLN A 1 133 ? -1.622 11.647 29.097 1.00 84.19 133 GLN A CA 1
ATOM 1005 C C . GLN A 1 133 ? -3.038 12.216 28.957 1.00 84.19 133 GLN A C 1
ATOM 1007 O O . GLN A 1 133 ? -3.349 13.256 29.535 1.00 84.19 133 GLN A O 1
ATOM 1012 N N . SER A 1 134 ? -3.897 11.524 28.207 1.00 83.88 134 SER A N 1
ATOM 1013 C CA . SER A 1 134 ? -5.291 11.909 27.976 1.00 83.88 134 SER A CA 1
ATOM 1014 C C . SER A 1 134 ? -6.216 10.706 28.138 1.00 83.88 134 SER A C 1
ATOM 1016 O O . SER A 1 134 ? -5.842 9.567 27.849 1.00 83.88 134 SER A O 1
ATOM 1018 N N . ILE A 1 135 ? -7.415 10.949 28.661 1.00 83.62 135 ILE A N 1
ATOM 1019 C CA . ILE A 1 135 ? -8.443 9.946 28.932 1.00 83.62 135 ILE A CA 1
ATOM 1020 C C . ILE A 1 135 ? -9.786 10.521 28.492 1.00 83.62 135 ILE A C 1
ATOM 1022 O O . ILE A 1 135 ? -10.217 11.566 28.982 1.00 83.62 135 ILE A O 1
ATOM 1026 N N . VAL A 1 136 ? -10.478 9.804 27.615 1.00 82.25 136 VAL A N 1
ATOM 1027 C CA . VAL A 1 136 ? -11.840 10.111 27.183 1.00 82.25 136 VAL A CA 1
ATOM 1028 C C . VAL A 1 136 ? -12.759 8.965 27.582 1.00 82.25 136 VAL A C 1
ATOM 1030 O O . VAL A 1 136 ? -12.571 7.820 27.174 1.00 82.25 136 VAL A O 1
ATOM 1033 N N . LEU A 1 137 ? -13.770 9.282 28.385 1.00 77.75 137 LEU A N 1
ATOM 1034 C CA . LEU A 1 137 ? -14.806 8.349 28.817 1.00 77.75 137 LEU A CA 1
ATOM 1035 C C . LEU A 1 137 ? -16.114 8.673 28.099 1.00 77.75 137 LEU A C 1
ATOM 1037 O O . LEU A 1 137 ? -16.625 9.788 28.227 1.00 77.75 137 LEU A O 1
ATOM 1041 N N . GLN A 1 138 ? -16.668 7.700 27.377 1.00 74.81 138 GLN A N 1
ATOM 1042 C CA . GLN A 1 138 ? -17.986 7.828 26.757 1.00 74.81 138 GLN A CA 1
ATOM 1043 C C . GLN A 1 138 ? -19.048 7.144 27.616 1.00 74.81 138 GLN A C 1
ATOM 1045 O O . GLN A 1 138 ? -18.951 5.962 27.944 1.00 74.81 138 GLN A O 1
ATOM 1050 N N . LEU A 1 139 ? -20.080 7.901 27.973 1.00 72.25 139 LEU A N 1
ATOM 1051 C CA . LEU A 1 139 ? -21.205 7.452 28.781 1.00 72.25 139 LEU A CA 1
ATOM 1052 C C . LEU A 1 139 ? -22.314 6.908 27.876 1.00 72.25 139 LEU A C 1
ATOM 1054 O O . LEU A 1 139 ? -22.823 7.615 27.009 1.00 72.25 139 LEU A O 1
ATOM 1058 N N . GLY A 1 140 ? -22.726 5.662 28.095 1.00 61.53 140 GLY A N 1
ATOM 1059 C CA . GLY A 1 140 ? -23.822 5.030 27.362 1.00 61.53 140 GLY A CA 1
ATOM 1060 C C . GLY A 1 140 ? -24.025 3.575 27.781 1.00 61.53 140 GLY A C 1
ATOM 1061 O O . GLY A 1 140 ? -23.152 2.976 28.404 1.00 61.53 140 GLY A O 1
ATOM 1062 N N . GLN A 1 141 ? -25.189 3.001 27.468 1.00 50.97 141 GLN A N 1
ATOM 1063 C CA . GLN A 1 141 ? -25.397 1.556 27.596 1.00 50.97 141 GLN A CA 1
ATOM 1064 C C . GLN A 1 141 ? -24.808 0.860 26.370 1.00 50.97 141 GLN A C 1
ATOM 1066 O O . GLN A 1 141 ? -25.315 1.045 25.266 1.00 50.97 141 GLN A O 1
ATOM 1071 N N . ASP A 1 142 ? -23.771 0.043 26.560 1.00 51.09 142 ASP A N 1
ATOM 1072 C CA . ASP A 1 142 ? -23.392 -0.940 25.546 1.00 51.09 142 ASP A CA 1
ATOM 1073 C C . ASP A 1 142 ? -24.420 -2.089 25.588 1.00 51.09 142 ASP A C 1
ATOM 1075 O O . ASP A 1 142 ? -24.529 -2.767 26.617 1.00 51.09 142 ASP A O 1
ATOM 1079 N N . PRO A 1 143 ? -25.192 -2.331 24.511 1.00 46.56 143 PRO A N 1
ATOM 1080 C CA . PRO A 1 143 ? -26.191 -3.398 24.467 1.00 46.56 143 PRO A CA 1
ATOM 1081 C C . PRO A 1 143 ? -25.598 -4.810 24.615 1.00 46.56 143 PRO A C 1
ATOM 1083 O O . PRO A 1 143 ? -26.359 -5.764 24.767 1.00 46.56 143 PRO A O 1
ATOM 1086 N N . LYS A 1 144 ? -24.266 -4.966 24.566 1.00 48.84 144 LYS A N 1
ATOM 1087 C CA . LYS A 1 144 ? -23.559 -6.245 24.734 1.00 48.84 144 LYS A CA 1
ATOM 1088 C C . LYS A 1 144 ? -22.838 -6.398 26.078 1.00 48.84 144 LYS A C 1
ATOM 1090 O O . LYS A 1 144 ? -22.222 -7.440 26.299 1.00 48.84 144 LYS A O 1
ATOM 1095 N N . ALA A 1 145 ? -22.891 -5.404 26.967 1.00 49.03 145 ALA A N 1
ATOM 1096 C CA . ALA A 1 145 ? -22.213 -5.483 28.258 1.00 49.03 145 ALA A CA 1
ATOM 1097 C C . ALA A 1 145 ? -22.864 -6.525 29.185 1.00 49.03 145 ALA A C 1
ATOM 1099 O O . ALA A 1 145 ? -24.089 -6.602 29.306 1.00 49.03 145 ALA A O 1
ATOM 1100 N N . LEU A 1 146 ? -22.031 -7.321 29.863 1.00 52.03 146 LEU A N 1
ATOM 1101 C CA . LEU A 1 146 ? -22.480 -8.267 30.885 1.00 52.03 146 LEU A CA 1
ATOM 1102 C C . LEU A 1 146 ? -23.169 -7.520 32.046 1.00 52.03 146 LEU A C 1
ATOM 1104 O O . LEU A 1 146 ? -22.751 -6.419 32.405 1.00 52.03 146 LEU A O 1
ATOM 1108 N N . PRO A 1 147 ? -24.189 -8.119 32.692 1.00 48.84 147 PRO A N 1
ATOM 1109 C CA . PRO A 1 147 ? -24.899 -7.501 33.817 1.00 48.84 147 PRO A CA 1
ATOM 1110 C C . PRO A 1 147 ? -24.037 -7.344 35.083 1.00 48.84 147 PRO A C 1
ATOM 1112 O O . PRO A 1 147 ? -24.467 -6.711 36.046 1.00 48.84 147 PRO A O 1
ATOM 1115 N N . TYR A 1 148 ? -22.834 -7.919 35.091 1.00 52.75 148 TYR A N 1
ATOM 1116 C CA . TYR A 1 148 ? -21.830 -7.805 36.140 1.00 52.75 148 TYR A CA 1
ATOM 1117 C C . TYR A 1 148 ? -20.486 -7.386 35.529 1.00 52.75 148 TYR A C 1
ATOM 1119 O O . TYR A 1 148 ? -20.061 -7.922 34.508 1.00 52.75 148 TYR A O 1
ATOM 1127 N N . CYS A 1 149 ? -19.808 -6.431 36.169 1.00 57.97 149 CYS A N 1
ATOM 1128 C CA . CYS A 1 149 ? -18.484 -5.965 35.763 1.00 57.97 149 CYS A CA 1
ATOM 1129 C C . CYS A 1 149 ? -17.408 -6.838 36.429 1.00 57.97 149 CYS A C 1
ATOM 1131 O O . CYS A 1 149 ? -17.077 -6.625 37.597 1.00 57.97 149 CYS A O 1
ATOM 1133 N N . LEU A 1 150 ? -16.866 -7.815 35.696 1.00 59.12 150 LEU A N 1
ATOM 1134 C CA . LEU A 1 150 ? -15.697 -8.592 36.119 1.00 59.12 150 LEU A CA 1
ATOM 1135 C C . LEU A 1 150 ? -14.438 -8.034 35.434 1.00 59.12 150 LEU A C 1
ATOM 1137 O O . LEU A 1 150 ? -14.436 -7.891 34.213 1.00 59.12 150 LEU A O 1
ATOM 1141 N N . PRO A 1 151 ? -13.384 -7.675 36.185 1.00 60.16 151 PRO A N 1
ATOM 1142 C CA . PRO A 1 151 ? -12.162 -7.139 35.596 1.00 60.16 151 PRO A CA 1
ATOM 1143 C C . PRO A 1 151 ? -11.337 -8.249 34.927 1.00 60.16 151 PRO A C 1
ATOM 1145 O O . PRO A 1 151 ? -10.900 -9.180 35.600 1.00 60.16 151 PRO A O 1
ATOM 1148 N N . GLU A 1 152 ? -11.073 -8.111 33.625 1.00 56.94 152 GLU A N 1
ATOM 1149 C CA . GLU A 1 152 ? -10.245 -9.027 32.825 1.00 56.94 152 GLU A CA 1
ATOM 1150 C C . GLU A 1 152 ? -8.982 -8.341 32.281 1.00 56.94 152 GLU A C 1
ATOM 1152 O O . GLU A 1 152 ? -8.961 -7.140 32.001 1.00 56.94 152 GLU A O 1
ATOM 1157 N N . THR A 1 153 ? -7.895 -9.105 32.143 1.00 56.19 153 THR A N 1
ATOM 1158 C CA . THR A 1 153 ? -6.605 -8.604 31.651 1.00 56.19 153 THR A CA 1
ATOM 1159 C C . THR A 1 153 ? -6.636 -8.385 30.134 1.00 56.19 153 THR A C 1
ATOM 1161 O O . THR A 1 153 ? -7.028 -9.294 29.411 1.00 56.19 153 THR A O 1
ATOM 1164 N N . ASN A 1 154 ? -6.155 -7.233 29.643 1.00 55.50 154 ASN A N 1
ATOM 1165 C CA . ASN A 1 154 ? -6.145 -6.856 28.214 1.00 55.50 154 ASN A CA 1
ATOM 1166 C C . ASN A 1 154 ? -7.540 -6.841 27.556 1.00 55.50 154 ASN A C 1
ATOM 1168 O O . ASN A 1 154 ? -7.692 -7.226 26.395 1.00 55.50 154 ASN A O 1
ATOM 1172 N N . GLN A 1 155 ? -8.551 -6.411 28.313 1.00 60.22 155 GLN A N 1
ATOM 1173 C CA . GLN A 1 155 ? -9.921 -6.314 27.832 1.00 60.22 155 GLN A CA 1
ATOM 1174 C C . GLN A 1 155 ? -10.134 -5.053 26.988 1.00 60.22 155 GLN A C 1
ATOM 1176 O O . GLN A 1 155 ? -9.856 -3.937 27.426 1.00 60.22 155 GLN A O 1
ATOM 1181 N N . ASP A 1 156 ? -10.710 -5.227 25.800 1.00 60.34 156 ASP A N 1
ATOM 1182 C CA . ASP A 1 156 ? -11.143 -4.104 24.975 1.00 60.34 156 ASP A CA 1
ATOM 1183 C C . ASP A 1 156 ? -12.379 -3.425 25.597 1.00 60.34 156 ASP A C 1
ATOM 1185 O O . ASP A 1 156 ? -13.430 -4.048 25.770 1.00 60.34 156 ASP A O 1
ATOM 1189 N N . MET A 1 157 ? -12.239 -2.141 25.943 1.00 63.44 157 MET A N 1
ATOM 1190 C CA . MET A 1 157 ? -13.312 -1.282 26.467 1.00 63.44 157 MET A CA 1
ATOM 1191 C C . MET A 1 157 ? -14.170 -0.667 25.346 1.00 63.44 157 MET A C 1
ATOM 1193 O O . MET A 1 157 ? -15.133 0.059 25.624 1.00 63.44 157 MET A O 1
ATOM 1197 N N . GLY A 1 158 ? -13.833 -0.947 24.084 1.00 64.88 158 GLY A N 1
ATOM 1198 C CA . GLY A 1 158 ? -14.557 -0.511 22.902 1.00 64.88 158 GLY A CA 1
ATOM 1199 C C . GLY A 1 158 ? -14.674 1.009 22.834 1.00 64.88 158 GLY A C 1
ATOM 1200 O O . GLY A 1 158 ? -13.687 1.738 22.882 1.00 64.88 158 GLY A O 1
ATOM 1201 N N . LEU A 1 159 ? -15.908 1.500 22.722 1.00 65.50 159 LEU A N 1
ATOM 1202 C CA . LEU A 1 159 ? -16.188 2.939 22.668 1.00 65.50 159 LEU A CA 1
ATOM 1203 C C . LEU A 1 159 ? -16.222 3.599 24.056 1.00 65.50 159 LEU A C 1
ATOM 1205 O O . LEU A 1 159 ? -16.170 4.820 24.141 1.00 65.50 159 LEU A O 1
ATOM 1209 N N . THR A 1 160 ? -16.288 2.812 25.133 1.00 66.75 160 THR A N 1
ATOM 1210 C CA . THR A 1 160 ? -16.511 3.301 26.504 1.00 66.75 160 THR A CA 1
ATOM 1211 C C . THR A 1 160 ? -15.323 4.095 27.045 1.00 66.75 160 THR A C 1
ATOM 1213 O O . THR A 1 160 ? -15.501 5.053 27.797 1.00 66.75 160 THR A O 1
ATOM 1216 N N . LEU A 1 161 ? -14.101 3.701 26.677 1.00 73.00 161 LEU A N 1
ATOM 1217 C CA . LEU A 1 161 ? -12.875 4.339 27.138 1.00 73.00 161 LEU A CA 1
ATOM 1218 C C . LEU A 1 161 ? -11.858 4.412 26.009 1.00 73.00 161 LEU A C 1
ATOM 1220 O O . LEU A 1 161 ? -11.482 3.390 25.441 1.00 73.00 161 LEU A O 1
ATOM 1224 N N . LYS A 1 162 ? -11.356 5.620 25.771 1.00 76.81 162 LYS A N 1
ATOM 1225 C CA . LYS A 1 162 ? -10.185 5.881 24.940 1.00 76.81 162 LYS A CA 1
ATOM 1226 C C . LYS A 1 162 ? -9.128 6.596 25.764 1.00 76.81 162 LYS A C 1
ATOM 1228 O O . LYS A 1 162 ? -9.465 7.419 26.614 1.00 76.81 162 LYS A O 1
ATOM 1233 N N . TRP A 1 163 ? -7.859 6.274 25.561 1.00 74.75 163 TRP A N 1
ATOM 1234 C CA . TRP A 1 163 ? -6.784 6.938 26.288 1.00 74.75 163 TRP A CA 1
ATOM 1235 C C . TRP A 1 163 ? -5.471 6.904 25.512 1.00 74.75 163 TRP A C 1
ATOM 1237 O O . TRP A 1 163 ? -5.221 5.991 24.720 1.00 74.75 163 TRP A O 1
ATOM 1247 N N . GLN A 1 164 ? -4.620 7.886 25.795 1.00 75.50 164 GLN A N 1
ATOM 1248 C CA . GLN A 1 164 ? -3.282 8.017 25.229 1.00 75.50 164 GLN A CA 1
ATOM 1249 C C . GLN A 1 164 ? -2.233 7.937 26.349 1.00 75.50 164 GLN A C 1
ATOM 1251 O O . GLN A 1 164 ? -2.395 8.615 27.366 1.00 75.50 164 GLN A O 1
ATOM 1256 N N . PRO A 1 165 ? -1.147 7.159 26.204 1.00 74.44 165 PRO A N 1
ATOM 1257 C CA . PRO A 1 165 ? -0.046 7.118 27.161 1.00 74.44 165 PRO A CA 1
ATOM 1258 C C . PRO A 1 165 ? 0.913 8.311 26.997 1.00 74.44 165 PRO A C 1
ATOM 1260 O O . PRO A 1 165 ? 1.122 8.816 25.899 1.00 74.44 165 PRO A O 1
ATOM 1263 N N . GLN A 1 166 ? 1.538 8.735 28.099 1.00 67.44 166 GLN A N 1
ATOM 1264 C CA . GLN A 1 166 ? 2.427 9.903 28.167 1.00 67.44 166 GLN A CA 1
ATOM 1265 C C . GLN A 1 166 ? 3.864 9.629 27.704 1.00 67.44 166 GLN A C 1
ATOM 1267 O O . GLN A 1 166 ? 4.552 10.548 27.263 1.00 67.44 166 GLN A O 1
ATOM 1272 N N . ALA A 1 167 ? 4.343 8.386 27.803 1.00 58.94 167 ALA A N 1
ATOM 1273 C CA . ALA A 1 167 ? 5.663 8.012 27.301 1.00 58.94 167 ALA A CA 1
ATOM 1274 C C . ALA A 1 167 ? 5.520 7.305 25.943 1.00 58.94 167 ALA A C 1
ATOM 1276 O O . ALA A 1 167 ? 4.740 6.351 25.864 1.00 58.94 167 ALA A O 1
ATOM 1277 N N . PRO A 1 168 ? 6.261 7.722 24.897 1.00 60.75 168 PRO A N 1
ATOM 1278 C CA . PRO A 1 168 ? 6.318 6.963 23.656 1.00 60.75 168 PRO A CA 1
ATOM 1279 C C . PRO A 1 168 ? 6.870 5.564 23.949 1.00 60.75 168 PRO A C 1
ATOM 1281 O O . PRO A 1 168 ? 7.814 5.418 24.731 1.00 60.75 168 PRO A O 1
ATOM 1284 N N . THR A 1 169 ? 6.266 4.534 23.355 1.00 63.03 169 THR A N 1
ATOM 1285 C CA . THR A 1 169 ? 6.706 3.141 23.530 1.00 63.03 169 THR A CA 1
ATOM 1286 C C . THR A 1 169 ? 8.185 3.028 23.176 1.00 63.03 169 THR A C 1
ATOM 1288 O O . THR A 1 169 ? 8.641 3.680 22.236 1.00 63.03 169 THR A O 1
ATOM 1291 N N . GLN A 1 170 ? 8.949 2.217 23.916 1.00 61.91 170 GLN A N 1
ATOM 1292 C CA . GLN A 1 170 ? 10.362 2.003 23.615 1.00 61.91 170 GLN A CA 1
ATOM 1293 C C . GLN A 1 170 ? 10.493 1.384 22.218 1.00 61.91 170 GLN A C 1
ATOM 1295 O O . GLN A 1 170 ? 10.228 0.200 22.025 1.00 61.91 170 GLN A O 1
ATOM 1300 N N . VAL A 1 171 ? 10.879 2.210 21.246 1.00 71.75 171 VAL A N 1
ATOM 1301 C CA . VAL A 1 171 ? 11.093 1.787 19.865 1.00 71.75 171 VAL A CA 1
ATOM 1302 C C . VAL A 1 171 ? 12.416 1.040 19.799 1.00 71.75 171 VAL A C 1
ATOM 1304 O O . VAL A 1 171 ? 13.470 1.594 20.119 1.00 71.75 171 VAL A O 1
ATOM 1307 N N . GLN A 1 172 ? 12.358 -0.229 19.409 1.00 80.25 172 GLN A N 1
ATOM 1308 C CA . GLN A 1 172 ? 13.550 -1.033 19.173 1.00 80.25 172 GLN A CA 1
ATOM 1309 C C . GLN A 1 172 ? 13.978 -0.886 17.713 1.00 80.25 172 GLN A C 1
ATOM 1311 O O . GLN A 1 172 ? 13.152 -0.685 16.830 1.00 80.25 172 GLN A O 1
ATOM 1316 N N . GLY A 1 173 ? 15.274 -0.982 17.451 1.00 82.88 173 GLY A N 1
ATOM 1317 C CA . GLY A 1 173 ? 15.811 -0.960 16.097 1.00 82.88 173 GLY A CA 1
ATOM 1318 C C . GLY A 1 173 ? 17.120 -1.727 16.045 1.00 82.88 173 GLY A C 1
ATOM 1319 O O . GLY A 1 173 ? 17.840 -1.804 17.044 1.00 82.88 173 GLY A O 1
ATOM 1320 N N . CYS A 1 174 ? 17.418 -2.321 14.897 1.00 85.06 174 CYS A N 1
ATOM 1321 C CA . CYS A 1 174 ? 18.653 -3.066 14.697 1.00 85.06 174 CYS A CA 1
ATOM 1322 C C . CYS A 1 174 ? 19.120 -3.001 13.234 1.00 85.06 174 CYS A C 1
ATOM 1324 O O . CYS A 1 174 ? 18.293 -3.000 12.319 1.00 85.06 174 CYS A O 1
ATOM 1326 N N . PRO A 1 175 ? 20.440 -2.949 12.987 1.00 86.12 175 PRO A N 1
ATOM 1327 C CA . PRO A 1 175 ? 20.986 -3.158 11.653 1.00 86.12 175 PRO A CA 1
ATOM 1328 C C . PRO A 1 175 ? 20.872 -4.637 11.258 1.00 86.12 175 PRO A C 1
ATOM 1330 O O . PRO A 1 175 ? 20.994 -5.529 12.100 1.00 86.12 175 PRO A O 1
ATOM 1333 N N . LEU A 1 176 ? 20.651 -4.902 9.972 1.00 84.75 176 LEU A N 1
ATOM 1334 C CA . LEU A 1 176 ? 20.601 -6.248 9.410 1.00 84.75 176 LEU A CA 1
ATOM 1335 C C . LEU A 1 176 ? 21.896 -6.535 8.648 1.00 84.75 176 LEU A C 1
ATOM 1337 O O . LEU A 1 176 ? 22.192 -5.921 7.626 1.00 84.75 176 LEU A O 1
ATOM 1341 N N . GLU A 1 177 ? 22.674 -7.491 9.152 1.00 78.69 177 GLU A N 1
ATOM 1342 C CA . GLU A 1 177 ? 23.919 -7.915 8.510 1.00 78.69 177 GLU A CA 1
ATOM 1343 C C . GLU A 1 177 ? 23.651 -8.639 7.180 1.00 78.69 177 GLU A C 1
ATOM 1345 O O . GLU A 1 177 ? 22.695 -9.409 7.053 1.00 78.69 177 GLU A O 1
ATOM 1350 N N . GLY A 1 178 ? 24.522 -8.409 6.191 1.00 64.94 178 GLY A N 1
ATOM 1351 C CA . GLY A 1 178 ? 24.494 -9.109 4.902 1.00 64.94 178 GLY A CA 1
ATOM 1352 C C . GLY A 1 178 ? 23.560 -8.521 3.837 1.00 64.94 178 GLY A C 1
ATOM 1353 O O . GLY A 1 178 ? 23.405 -9.139 2.788 1.00 64.94 178 GLY A O 1
ATOM 1354 N N . VAL A 1 179 ? 22.962 -7.346 4.067 1.00 72.06 179 VAL A N 1
ATOM 1355 C CA . VAL A 1 179 ? 22.115 -6.649 3.082 1.00 72.06 179 VAL A CA 1
ATOM 1356 C C . VAL A 1 179 ? 22.793 -5.356 2.630 1.00 72.06 179 VAL A C 1
ATOM 1358 O O . VAL A 1 179 ? 23.094 -4.480 3.439 1.00 72.06 179 VAL A O 1
ATOM 1361 N N . THR A 1 180 ? 23.048 -5.226 1.328 1.00 65.38 180 THR A N 1
ATOM 1362 C CA . THR A 1 180 ? 23.619 -4.014 0.725 1.00 65.38 180 THR A CA 1
ATOM 1363 C C . THR A 1 180 ? 22.512 -3.009 0.402 1.00 65.38 180 THR A C 1
ATOM 1365 O O . THR A 1 180 ? 21.608 -3.336 -0.361 1.00 65.38 180 THR A O 1
ATOM 1368 N N . GLY A 1 181 ? 22.583 -1.791 0.944 1.00 67.12 181 GLY A N 1
ATOM 1369 C CA . GLY A 1 181 ? 21.608 -0.724 0.686 1.00 67.12 181 GLY A CA 1
ATOM 1370 C C . GLY A 1 181 ? 21.340 0.152 1.913 1.00 67.12 181 GLY A C 1
ATOM 1371 O O . GLY A 1 181 ? 21.949 -0.042 2.963 1.00 67.12 181 GLY A O 1
ATOM 1372 N N . HIS A 1 182 ? 20.430 1.118 1.768 1.00 75.62 182 HIS A N 1
ATOM 1373 C CA . HIS A 1 182 ? 19.961 2.009 2.840 1.00 75.62 182 HIS A CA 1
ATOM 1374 C C . HIS A 1 182 ? 18.431 1.978 2.937 1.00 75.62 182 HIS A C 1
ATOM 1376 O O . HIS A 1 182 ? 17.777 3.017 2.926 1.00 75.62 182 HIS A O 1
ATOM 1382 N N . LYS A 1 183 ? 17.869 0.768 2.981 1.00 85.25 183 LYS A N 1
ATOM 1383 C CA . LYS A 1 183 ? 16.426 0.540 3.016 1.00 85.25 183 LYS A CA 1
ATOM 1384 C C . LYS A 1 183 ? 15.965 0.304 4.450 1.00 85.25 183 LYS A C 1
ATOM 1386 O O . LYS A 1 183 ? 16.472 -0.598 5.126 1.00 85.25 183 LYS A O 1
ATOM 1391 N N . GLU A 1 184 ? 15.017 1.106 4.919 1.00 88.44 184 GLU A N 1
ATOM 1392 C CA . GLU A 1 184 ? 14.542 1.076 6.307 1.00 88.44 184 GLU A CA 1
ATOM 1393 C C . GLU A 1 184 ? 13.228 0.303 6.449 1.00 88.44 184 GLU A C 1
ATOM 1395 O O . GLU A 1 184 ? 12.277 0.518 5.700 1.00 88.44 184 GLU A O 1
ATOM 1400 N N . ALA A 1 185 ? 13.152 -0.579 7.445 1.00 91.19 185 ALA A N 1
ATOM 1401 C CA . ALA A 1 185 ? 11.926 -1.277 7.813 1.00 91.19 185 ALA A CA 1
ATOM 1402 C C . ALA A 1 185 ? 11.326 -0.714 9.109 1.00 91.19 185 ALA A C 1
ATOM 1404 O O . ALA A 1 185 ? 12.001 -0.614 10.138 1.00 91.19 185 ALA A O 1
ATOM 1405 N N . TYR A 1 186 ? 10.035 -0.404 9.056 1.00 91.56 186 TYR A N 1
ATOM 1406 C CA . TYR A 1 186 ? 9.189 0.006 10.169 1.00 91.56 186 TYR A CA 1
ATOM 1407 C C . TYR A 1 186 ? 8.204 -1.126 10.453 1.00 91.56 186 TYR A C 1
ATOM 1409 O O . TYR A 1 186 ? 7.361 -1.442 9.621 1.00 91.56 186 TYR A O 1
ATOM 1417 N N . ILE A 1 187 ? 8.330 -1.772 11.605 1.00 92.56 187 ILE A N 1
ATOM 1418 C CA . ILE A 1 187 ? 7.591 -2.979 11.968 1.00 92.56 187 ILE A CA 1
ATOM 1419 C C . ILE A 1 187 ? 6.673 -2.657 13.145 1.00 92.56 187 ILE A C 1
ATOM 1421 O O . ILE A 1 187 ? 7.134 -2.284 14.225 1.00 92.56 187 ILE A O 1
ATOM 1425 N N . LEU A 1 188 ? 5.370 -2.826 12.934 1.00 91.62 188 LEU A N 1
ATOM 1426 C CA . LEU A 1 188 ? 4.337 -2.700 13.954 1.00 91.62 188 LEU A CA 1
ATOM 1427 C C . LEU A 1 188 ? 3.628 -4.043 14.124 1.00 91.62 188 LEU A C 1
ATOM 1429 O O . LEU A 1 188 ? 3.090 -4.599 13.167 1.00 91.62 188 LEU A O 1
ATOM 1433 N N . ARG A 1 189 ? 3.601 -4.540 15.359 1.00 91.31 189 ARG A N 1
ATOM 1434 C CA . ARG A 1 189 ? 2.938 -5.786 15.736 1.00 91.31 189 ARG A CA 1
ATOM 1435 C C . ARG A 1 189 ? 1.832 -5.521 16.754 1.00 91.31 189 ARG A C 1
ATOM 1437 O O . ARG A 1 189 ? 2.102 -5.053 17.855 1.00 91.31 189 ARG A O 1
ATOM 1444 N N . ILE A 1 190 ? 0.594 -5.847 16.396 1.00 88.12 190 ILE A N 1
ATOM 1445 C CA . ILE A 1 190 ? -0.567 -5.818 17.287 1.00 88.12 190 ILE A CA 1
ATOM 1446 C C . ILE A 1 190 ? -0.730 -7.198 17.919 1.00 88.12 190 ILE A C 1
ATOM 1448 O O . ILE A 1 190 ? -0.908 -8.201 17.229 1.00 88.12 190 ILE A O 1
ATOM 1452 N N . LEU A 1 191 ? -0.674 -7.250 19.245 1.00 84.25 191 LEU A N 1
ATOM 1453 C CA . LEU A 1 191 ? -0.855 -8.476 20.011 1.00 84.25 191 LEU A CA 1
ATOM 1454 C C . LEU A 1 191 ? -2.340 -8.891 20.036 1.00 84.25 191 LEU A C 1
ATOM 1456 O O . LEU A 1 191 ? -3.218 -8.025 20.088 1.00 84.25 191 LEU A O 1
ATOM 1460 N N . PRO A 1 192 ? -2.644 -10.202 20.026 1.00 76.56 192 PRO A N 1
ATOM 1461 C CA . PRO A 1 192 ? -4.017 -10.691 20.083 1.00 76.56 192 PRO A CA 1
ATOM 1462 C C . PRO A 1 192 ? -4.717 -10.283 21.388 1.00 76.56 192 PRO A C 1
ATOM 1464 O O . PRO A 1 192 ? -4.192 -10.499 22.481 1.00 76.56 192 PRO A O 1
ATOM 1467 N N . GLY A 1 193 ? -5.915 -9.704 21.259 1.00 65.94 193 GLY A N 1
ATOM 1468 C CA . GLY A 1 193 ? -6.814 -9.389 22.373 1.00 65.94 193 GLY A CA 1
ATOM 1469 C C . GLY A 1 193 ? -7.863 -10.480 22.614 1.00 65.94 193 GLY A C 1
ATOM 1470 O O . GLY A 1 193 ? -8.027 -11.390 21.804 1.00 65.94 193 GLY A O 1
ATOM 1471 N N . ALA A 1 194 ? -8.605 -10.376 23.721 1.00 55.97 194 ALA A N 1
ATOM 1472 C CA . ALA A 1 194 ? -9.666 -11.328 24.081 1.00 55.97 194 ALA A CA 1
ATOM 1473 C C . ALA A 1 194 ? -10.891 -11.284 23.135 1.00 55.97 194 ALA A C 1
ATOM 1475 O O . ALA A 1 194 ? -11.700 -12.212 23.109 1.00 55.97 194 ALA A O 1
ATOM 1476 N N . GLY A 1 195 ? -11.036 -10.215 22.344 1.00 57.34 195 GLY A N 1
ATOM 1477 C CA . GLY A 1 195 ? -12.130 -10.035 21.391 1.00 57.34 195 GLY A CA 1
ATOM 1478 C C . GLY A 1 195 ? -11.864 -10.674 20.024 1.00 57.34 195 GLY A C 1
AT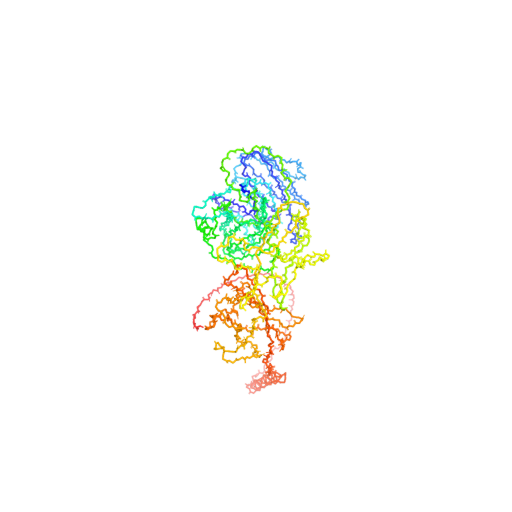OM 1479 O O . GLY A 1 195 ? -10.761 -10.623 19.497 1.00 57.34 195 GLY A O 1
ATOM 1480 N N . THR A 1 196 ? -12.909 -11.230 19.408 1.00 57.66 196 THR A N 1
ATOM 1481 C CA . THR A 1 196 ? -12.894 -11.778 18.034 1.00 57.66 196 THR A CA 1
ATOM 1482 C C . THR A 1 196 ? -13.548 -10.844 17.010 1.00 57.66 196 THR A C 1
ATOM 1484 O O . THR A 1 196 ? -13.866 -11.251 15.890 1.00 57.66 196 THR A O 1
ATOM 1487 N N . ARG A 1 197 ? -13.810 -9.587 17.390 1.00 67.50 197 ARG A N 1
ATOM 1488 C CA . ARG A 1 197 ? -14.545 -8.632 16.559 1.00 67.50 197 ARG A CA 1
ATOM 1489 C C . ARG A 1 197 ? -13.648 -8.095 15.434 1.00 67.50 197 ARG A C 1
ATOM 1491 O O . ARG A 1 197 ? -12.507 -7.739 15.710 1.00 67.50 197 ARG A O 1
ATOM 1498 N N . PRO A 1 198 ? -14.166 -7.963 14.197 1.00 75.12 198 PRO A N 1
ATOM 1499 C CA . PRO A 1 198 ? -13.467 -7.239 13.146 1.00 75.12 198 PRO A CA 1
ATOM 1500 C C . PRO A 1 198 ? -13.208 -5.792 13.570 1.00 75.12 198 PRO A C 1
ATOM 1502 O O . PRO A 1 198 ? -14.152 -5.081 13.932 1.00 75.12 198 PRO A O 1
ATOM 1505 N N . GLN A 1 199 ? -11.953 -5.363 13.517 1.00 78.06 199 GLN A N 1
ATOM 1506 C CA . GLN A 1 199 ? -11.531 -4.030 13.938 1.00 78.06 199 GLN A CA 1
ATOM 1507 C C . GLN A 1 199 ? -10.581 -3.431 12.914 1.00 78.06 199 GLN A C 1
ATOM 1509 O O . GLN A 1 199 ? -9.769 -4.137 12.326 1.00 78.06 199 GLN A O 1
ATOM 1514 N N . THR A 1 200 ? -10.717 -2.131 12.673 1.00 84.50 200 THR A N 1
ATOM 1515 C CA . THR A 1 200 ? -9.817 -1.385 11.790 1.00 84.50 200 THR A CA 1
ATOM 1516 C C . THR A 1 200 ? -8.896 -0.530 12.646 1.00 84.50 200 THR A C 1
ATOM 1518 O O . THR A 1 200 ? -9.379 0.151 13.547 1.00 84.50 200 THR A O 1
ATOM 1521 N N . VAL A 1 201 ? -7.593 -0.619 12.389 1.00 86.62 201 VAL A N 1
ATOM 1522 C CA . VAL A 1 201 ? -6.547 0.151 13.066 1.00 86.62 201 VAL A CA 1
ATOM 1523 C C . VAL A 1 201 ? -6.065 1.239 12.120 1.00 86.62 201 VAL A C 1
ATOM 1525 O O . VAL A 1 201 ? -5.556 0.941 11.034 1.00 86.62 201 VAL A O 1
ATOM 1528 N N . ASP A 1 202 ? -6.202 2.488 12.546 1.00 84.50 202 ASP A N 1
ATOM 1529 C CA . ASP A 1 202 ? -5.736 3.654 11.808 1.00 84.50 202 ASP A CA 1
ATOM 1530 C C . ASP A 1 202 ? -4.238 3.844 12.067 1.00 84.50 202 ASP A C 1
ATOM 1532 O O . ASP A 1 202 ? -3.804 4.031 13.202 1.00 84.50 202 ASP A O 1
ATOM 1536 N N . VAL A 1 203 ? -3.419 3.770 11.020 1.00 89.12 203 VAL A N 1
ATOM 1537 C CA . VAL A 1 203 ? -1.959 3.882 11.104 1.00 89.12 203 VAL A CA 1
ATOM 1538 C C . VAL A 1 203 ? -1.511 5.136 10.365 1.00 89.12 203 VAL A C 1
ATOM 1540 O O . VAL A 1 203 ? -1.477 5.178 9.134 1.00 89.12 203 VAL A O 1
ATOM 1543 N N . ASN A 1 204 ? -1.140 6.156 11.131 1.00 86.31 204 ASN A N 1
ATOM 1544 C CA . ASN A 1 204 ? -0.588 7.408 10.640 1.00 86.31 204 ASN A CA 1
ATOM 1545 C C . ASN A 1 204 ? 0.942 7.362 10.699 1.00 86.31 204 ASN A C 1
ATOM 1547 O O . ASN A 1 204 ? 1.525 7.173 11.768 1.00 86.31 204 ASN A O 1
ATOM 1551 N N . VAL A 1 205 ? 1.594 7.549 9.554 1.00 87.69 205 VAL A N 1
ATOM 1552 C CA . VAL A 1 205 ? 3.051 7.518 9.412 1.00 87.69 205 VAL A CA 1
ATOM 1553 C C . VAL A 1 205 ? 3.551 8.879 8.946 1.00 87.69 205 VAL A C 1
ATOM 1555 O O . VAL A 1 205 ? 3.204 9.346 7.861 1.00 87.69 205 VAL A O 1
ATOM 1558 N N . GLU A 1 206 ? 4.386 9.497 9.775 1.00 85.12 206 GLU A N 1
ATOM 1559 C CA . GLU A 1 206 ? 5.007 10.794 9.527 1.00 85.12 206 GLU A CA 1
ATOM 1560 C C . GLU A 1 206 ? 6.532 10.644 9.559 1.00 85.12 206 GLU A C 1
ATOM 1562 O O . GLU A 1 206 ? 7.160 10.558 10.618 1.00 85.12 206 GLU A O 1
ATOM 1567 N N . LEU A 1 207 ? 7.141 10.579 8.377 1.00 84.06 207 LEU A N 1
ATOM 1568 C CA . LEU A 1 207 ? 8.593 10.549 8.233 1.00 84.06 207 LEU A CA 1
ATOM 1569 C C . LEU A 1 207 ? 9.102 11.957 7.911 1.00 84.06 207 LEU A C 1
ATOM 1571 O O . LEU A 1 207 ? 8.585 12.619 7.017 1.00 84.06 207 LEU A O 1
ATOM 1575 N N . SER A 1 208 ? 10.102 12.424 8.654 1.00 81.31 208 SER A N 1
ATOM 1576 C CA . SER A 1 208 ? 10.815 13.678 8.394 1.00 81.31 208 SER A CA 1
ATOM 1577 C C . SER A 1 208 ? 12.122 13.360 7.666 1.00 81.31 208 SER A C 1
ATOM 1579 O O . SER A 1 208 ? 13.168 13.211 8.298 1.00 81.31 208 SER A O 1
ATOM 1581 N N . CYS A 1 209 ? 12.056 13.187 6.344 1.00 72.50 209 CYS A N 1
ATOM 1582 C CA . CYS A 1 209 ? 13.222 12.886 5.510 1.00 72.50 209 CYS A CA 1
ATOM 1583 C C . CYS A 1 209 ? 13.828 14.177 4.925 1.00 72.50 209 CYS A C 1
ATOM 1585 O O . CYS A 1 209 ? 13.097 15.030 4.428 1.00 72.50 209 CYS A O 1
ATOM 1587 N N . GLU A 1 210 ? 15.160 14.327 4.943 1.00 65.75 210 GLU A N 1
ATOM 1588 C CA . GLU A 1 210 ? 15.841 15.510 4.372 1.00 65.75 210 GLU A CA 1
ATOM 1589 C C . GLU A 1 210 ? 15.825 15.532 2.829 1.00 65.75 210 GLU A C 1
ATOM 1591 O O . GLU A 1 210 ? 15.971 16.593 2.223 1.00 65.75 210 GLU A O 1
ATOM 1596 N N . SER A 1 211 ? 15.624 14.379 2.177 1.00 54.91 211 SER A N 1
ATOM 1597 C CA . SER A 1 211 ? 15.620 14.250 0.715 1.00 54.91 211 SER A CA 1
ATOM 1598 C C . SER A 1 211 ? 14.600 13.221 0.211 1.00 54.91 211 SER A C 1
ATOM 1600 O O . SER A 1 211 ? 14.792 12.025 0.420 1.00 54.91 211 SER A O 1
ATOM 1602 N N . GLY A 1 212 ? 13.585 13.684 -0.526 1.00 64.25 212 GLY A N 1
ATOM 1603 C CA . GLY A 1 212 ? 12.677 12.849 -1.329 1.00 64.25 212 GLY A CA 1
ATOM 1604 C C . GLY A 1 212 ? 11.882 11.782 -0.564 1.00 64.25 212 GLY A C 1
ATOM 1605 O O . GLY A 1 212 ? 11.813 11.794 0.663 1.00 64.25 212 GLY A O 1
ATOM 1606 N N . ASP A 1 213 ? 11.260 10.870 -1.319 1.00 64.94 213 ASP A N 1
ATOM 1607 C CA . ASP A 1 213 ? 10.638 9.669 -0.755 1.00 64.94 213 ASP A CA 1
ATOM 1608 C C . ASP A 1 213 ? 11.727 8.662 -0.339 1.00 64.94 213 ASP A C 1
ATOM 1610 O O . ASP A 1 213 ? 12.598 8.336 -1.155 1.00 64.94 213 ASP A O 1
ATOM 1614 N N . PRO A 1 214 ? 11.708 8.165 0.910 1.00 75.12 214 PRO A N 1
ATOM 1615 C CA . PRO A 1 214 ? 12.679 7.193 1.384 1.00 75.12 214 PRO A CA 1
ATOM 1616 C C . PRO A 1 214 ? 12.397 5.805 0.797 1.00 75.12 214 PRO A C 1
ATOM 1618 O O . PRO A 1 214 ? 11.245 5.399 0.645 1.00 75.12 214 PRO A O 1
ATOM 1621 N N . ASP A 1 215 ? 13.449 5.021 0.553 1.00 80.62 215 ASP A N 1
ATOM 1622 C CA . ASP A 1 215 ? 13.292 3.585 0.307 1.00 80.62 215 ASP A CA 1
ATOM 1623 C C . ASP A 1 215 ? 12.951 2.894 1.640 1.00 80.62 215 ASP A C 1
ATOM 1625 O O . ASP A 1 215 ? 13.826 2.508 2.420 1.00 80.62 215 ASP A O 1
ATOM 1629 N N . ALA A 1 216 ? 11.655 2.840 1.951 1.00 86.25 216 ALA A N 1
ATOM 1630 C CA . ALA A 1 216 ? 11.130 2.380 3.231 1.00 86.25 216 ALA A CA 1
ATOM 1631 C C . ALA A 1 216 ? 10.039 1.313 3.068 1.00 86.25 216 ALA A C 1
ATOM 1633 O O . ALA A 1 216 ? 9.288 1.280 2.088 1.00 86.25 216 ALA A O 1
ATOM 1634 N N . ILE A 1 217 ? 9.937 0.438 4.069 1.00 91.00 217 ILE A N 1
ATOM 1635 C CA . ILE A 1 217 ? 8.912 -0.606 4.167 1.00 91.00 217 ILE A CA 1
ATOM 1636 C C . ILE A 1 217 ? 8.183 -0.469 5.497 1.00 91.00 217 ILE A C 1
ATOM 1638 O O . ILE A 1 217 ? 8.817 -0.385 6.546 1.00 91.00 217 ILE A O 1
ATOM 1642 N N . LEU A 1 218 ? 6.858 -0.545 5.460 1.00 93.25 218 LEU A N 1
ATOM 1643 C CA . LEU A 1 218 ? 5.999 -0.661 6.629 1.00 93.25 218 LEU A CA 1
ATOM 1644 C C . LEU A 1 218 ? 5.428 -2.082 6.713 1.00 93.25 218 LEU A C 1
ATOM 1646 O O . LEU A 1 218 ? 4.674 -2.509 5.837 1.00 93.25 218 LEU A O 1
ATOM 1650 N N . ILE A 1 219 ? 5.779 -2.802 7.776 1.00 94.50 219 ILE A N 1
ATOM 1651 C CA . ILE A 1 219 ? 5.309 -4.157 8.073 1.00 94.50 219 ILE A CA 1
ATOM 1652 C C . ILE A 1 219 ? 4.287 -4.086 9.213 1.00 94.50 219 ILE A C 1
ATOM 1654 O O . ILE A 1 219 ? 4.646 -3.727 10.333 1.00 94.50 219 ILE A O 1
ATOM 1658 N N . LEU A 1 220 ? 3.027 -4.437 8.942 1.00 94.38 220 LEU A N 1
ATOM 1659 C CA . LEU A 1 220 ? 1.917 -4.416 9.902 1.00 94.38 220 LEU A CA 1
ATOM 1660 C C . LEU A 1 220 ? 1.414 -5.838 10.185 1.00 94.38 220 LEU A C 1
ATOM 1662 O O . LEU A 1 220 ? 0.726 -6.461 9.368 1.00 94.38 220 LEU A O 1
ATOM 1666 N N . GLN A 1 221 ? 1.742 -6.367 11.358 1.00 94.56 221 GLN A N 1
ATOM 1667 C CA . GLN A 1 221 ? 1.310 -7.693 11.788 1.00 94.56 221 GLN A CA 1
ATOM 1668 C C . GLN A 1 221 ? 0.239 -7.587 12.869 1.00 94.56 221 GLN A C 1
ATOM 1670 O O . GLN A 1 221 ? 0.357 -6.795 13.797 1.00 94.56 221 GLN A O 1
ATOM 1675 N N . GLY A 1 222 ? -0.816 -8.383 12.745 1.00 90.62 222 GLY A N 1
ATOM 1676 C CA . GLY A 1 222 ? -1.898 -8.446 13.710 1.00 90.62 222 GLY A CA 1
ATOM 1677 C C . GLY A 1 222 ? -2.768 -9.687 13.506 1.00 90.62 222 GLY A C 1
ATOM 1678 O O . GLY A 1 222 ? -2.562 -10.454 12.559 1.00 90.62 222 GLY A O 1
ATOM 1679 N N . PRO A 1 223 ? -3.739 -9.912 14.404 1.00 87.38 223 PRO A N 1
ATOM 1680 C CA . PRO A 1 223 ? -4.670 -11.030 14.310 1.00 87.38 223 PRO A CA 1
ATOM 1681 C C . PRO A 1 223 ? -5.526 -11.005 13.029 1.00 87.38 223 PRO A C 1
ATOM 1683 O O . PRO A 1 223 ? -5.744 -9.940 12.453 1.00 87.38 223 PRO A O 1
ATOM 1686 N N . PRO A 1 224 ? -6.134 -12.138 12.622 1.00 83.44 224 PRO A N 1
ATOM 1687 C CA . PRO A 1 224 ? -6.927 -12.227 11.387 1.00 83.44 224 PRO A CA 1
ATOM 1688 C C . PRO A 1 224 ? -8.147 -11.295 11.320 1.00 83.44 224 PRO A C 1
ATOM 1690 O O . PRO A 1 224 ? -8.656 -11.027 10.238 1.00 83.44 224 PRO A O 1
ATOM 1693 N N . HIS A 1 225 ? -8.642 -10.834 12.471 1.00 83.44 225 HIS A N 1
ATOM 1694 C CA . HIS A 1 225 ? -9.784 -9.923 12.576 1.00 83.44 225 HIS A CA 1
ATOM 1695 C C . HIS A 1 225 ? -9.383 -8.439 12.497 1.00 83.44 225 HIS A C 1
ATOM 1697 O O . HIS A 1 225 ? -10.253 -7.572 12.564 1.00 83.44 225 HIS A O 1
ATOM 1703 N N . VAL A 1 226 ? -8.092 -8.130 12.356 1.00 88.06 226 VAL A N 1
ATOM 1704 C CA . VAL A 1 226 ? -7.592 -6.760 12.230 1.00 88.06 226 VAL A CA 1
ATOM 1705 C C . VAL A 1 226 ? -7.469 -6.368 10.758 1.00 88.06 226 VAL A C 1
ATOM 1707 O O . VAL A 1 226 ? -6.904 -7.092 9.940 1.00 88.06 226 VAL A O 1
ATOM 1710 N N . SER A 1 227 ? -8.016 -5.202 10.428 1.00 90.62 227 SER A N 1
ATOM 1711 C CA . SER A 1 227 ? -7.818 -4.496 9.163 1.00 90.62 227 SER A CA 1
ATOM 1712 C C . SER A 1 227 ? -7.050 -3.196 9.404 1.00 90.62 227 SER A C 1
ATOM 1714 O O . SER A 1 227 ? -7.087 -2.655 10.506 1.00 90.62 227 SER A O 1
ATOM 1716 N N . TRP A 1 228 ? -6.378 -2.668 8.387 1.00 91.75 228 TRP A N 1
ATOM 1717 C CA . TRP A 1 228 ? -5.512 -1.493 8.515 1.00 91.75 228 TRP A CA 1
ATOM 1718 C C . TRP A 1 228 ? -6.001 -0.345 7.638 1.00 91.75 228 TRP A C 1
ATOM 1720 O O . TRP A 1 228 ? -6.332 -0.539 6.468 1.00 91.75 228 TRP A O 1
ATOM 1730 N N . PHE A 1 229 ? -6.001 0.866 8.174 1.00 88.44 229 PHE A N 1
ATOM 1731 C CA . PHE A 1 229 ? -6.231 2.082 7.405 1.00 88.44 229 PHE A CA 1
ATOM 1732 C C . PHE A 1 229 ? -4.975 2.945 7.469 1.00 88.44 229 PHE A C 1
ATOM 1734 O O . PHE A 1 229 ? -4.620 3.470 8.519 1.00 88.44 229 PHE A O 1
ATOM 1741 N N . ILE A 1 230 ? -4.251 3.038 6.356 1.00 89.19 230 ILE A N 1
ATOM 1742 C CA . ILE A 1 230 ? -2.896 3.591 6.332 1.00 89.19 230 ILE A CA 1
ATOM 1743 C C . ILE A 1 230 ? -2.914 5.010 5.766 1.00 89.19 230 ILE A C 1
ATOM 1745 O O . ILE A 1 230 ? -3.413 5.265 4.665 1.00 89.19 230 ILE A O 1
ATOM 1749 N N . ASN A 1 231 ? -2.304 5.932 6.503 1.00 87.81 231 ASN A N 1
ATOM 1750 C CA . ASN A 1 231 ? -2.081 7.314 6.109 1.00 87.81 231 ASN A CA 1
ATOM 1751 C C . ASN A 1 231 ? -0.589 7.642 6.247 1.00 87.81 231 ASN A C 1
ATOM 1753 O O . ASN A 1 231 ? -0.108 7.865 7.354 1.00 87.81 231 ASN A O 1
ATOM 1757 N N . ALA A 1 232 ? 0.140 7.664 5.133 1.00 85.12 232 ALA A N 1
ATOM 1758 C CA . ALA A 1 232 ? 1.569 7.969 5.103 1.00 85.12 232 ALA A CA 1
ATOM 1759 C C . ALA A 1 232 ? 1.831 9.276 4.345 1.00 85.12 232 ALA A C 1
ATOM 1761 O O . ALA A 1 232 ? 1.195 9.538 3.324 1.00 85.12 232 ALA A O 1
ATOM 1762 N N . ASN A 1 233 ? 2.775 10.085 4.834 1.00 81.12 233 ASN A N 1
ATOM 1763 C CA . ASN A 1 233 ? 3.177 11.341 4.189 1.00 81.12 233 ASN A CA 1
ATOM 1764 C C . ASN A 1 233 ? 4.181 11.164 3.030 1.00 81.12 233 ASN A C 1
ATOM 1766 O O . ASN A 1 233 ? 4.402 12.112 2.282 1.00 81.12 233 ASN A O 1
ATOM 1770 N N . HIS A 1 234 ? 4.755 9.970 2.881 1.00 79.62 234 HIS A N 1
ATOM 1771 C CA . HIS A 1 234 ? 5.731 9.606 1.853 1.00 79.62 234 HIS A CA 1
ATOM 1772 C C . HIS A 1 234 ? 5.356 8.290 1.169 1.00 79.62 234 HIS A C 1
ATOM 1774 O O . HIS A 1 234 ? 4.657 7.455 1.753 1.00 79.62 234 HIS A O 1
ATOM 1780 N N . ASN A 1 235 ? 5.848 8.086 -0.055 1.00 76.81 235 ASN A N 1
ATOM 1781 C CA . ASN A 1 235 ? 5.662 6.823 -0.763 1.00 76.81 235 ASN A CA 1
ATOM 1782 C C . ASN A 1 235 ? 6.539 5.722 -0.141 1.00 76.81 235 ASN A C 1
ATOM 1784 O O . ASN A 1 235 ? 7.746 5.893 0.000 1.00 76.81 235 ASN A O 1
ATOM 1788 N N . MET A 1 236 ? 5.939 4.592 0.237 1.00 83.88 236 MET A N 1
ATOM 1789 C CA . MET A 1 236 ? 6.635 3.462 0.863 1.00 83.88 236 MET A CA 1
ATOM 1790 C C . MET A 1 236 ? 5.932 2.135 0.560 1.00 83.88 236 MET A C 1
ATOM 1792 O O . MET A 1 236 ? 4.770 2.105 0.153 1.00 83.88 236 MET A O 1
ATOM 1796 N N . GLN A 1 237 ? 6.628 1.018 0.772 1.00 85.38 237 GLN A N 1
ATOM 1797 C CA . GLN A 1 237 ? 6.074 -0.320 0.541 1.00 85.38 237 GLN A CA 1
ATOM 1798 C C . GLN A 1 237 ? 5.271 -0.796 1.758 1.00 85.38 237 GLN A C 1
ATOM 1800 O O . GLN A 1 237 ? 5.760 -0.725 2.883 1.00 85.38 237 GLN A O 1
ATOM 1805 N N . PHE A 1 238 ? 4.072 -1.342 1.541 1.00 89.38 238 PHE A N 1
ATOM 1806 C CA . PHE A 1 238 ? 3.211 -1.863 2.610 1.00 89.38 238 PHE A CA 1
ATOM 1807 C C . PHE A 1 238 ? 3.170 -3.391 2.600 1.00 89.38 238 PHE A C 1
ATOM 1809 O O . PHE A 1 238 ? 2.867 -4.005 1.578 1.00 89.38 238 PHE A O 1
ATOM 1816 N N . TRP A 1 239 ? 3.419 -3.995 3.758 1.00 92.44 239 TRP A N 1
ATOM 1817 C CA . TRP A 1 239 ? 3.294 -5.428 3.996 1.00 92.44 239 TRP A CA 1
ATOM 1818 C C . TRP A 1 239 ? 2.432 -5.641 5.228 1.00 92.44 239 TRP A C 1
ATOM 1820 O O . TRP A 1 239 ? 2.894 -5.449 6.346 1.00 92.44 239 TRP A O 1
ATOM 1830 N N . THR A 1 240 ? 1.169 -6.018 5.047 1.00 92.88 240 THR A N 1
ATOM 1831 C CA . THR A 1 240 ? 0.231 -6.160 6.168 1.00 92.88 240 THR A CA 1
ATOM 1832 C C . THR A 1 240 ? -0.335 -7.569 6.250 1.00 92.88 240 THR A C 1
ATOM 1834 O O . THR A 1 240 ? -0.420 -8.265 5.246 1.00 92.88 240 THR A O 1
ATOM 1837 N N . THR A 1 241 ? -0.768 -7.979 7.437 1.00 91.44 241 THR A N 1
ATOM 1838 C CA . THR A 1 241 ? -1.720 -9.093 7.618 1.00 91.44 241 THR A CA 1
ATOM 1839 C C . THR A 1 241 ? -3.158 -8.613 7.391 1.00 91.44 241 THR A C 1
ATOM 1841 O O . THR A 1 241 ? -3.401 -7.408 7.353 1.00 91.44 241 THR A O 1
ATOM 1844 N N . GLY A 1 242 ? -4.121 -9.526 7.238 1.00 87.56 242 GLY A N 1
ATOM 1845 C CA . GLY A 1 242 ? -5.542 -9.163 7.132 1.00 87.56 242 GLY A CA 1
ATOM 1846 C C . GLY A 1 242 ? -5.879 -8.402 5.846 1.00 87.56 242 GLY A C 1
ATOM 1847 O O . GLY A 1 242 ? -5.472 -8.807 4.759 1.00 87.56 242 GLY A O 1
ATOM 1848 N N . GLU A 1 243 ? -6.632 -7.312 5.965 1.00 90.12 243 GLU A N 1
ATOM 1849 C CA . GLU A 1 243 ? -6.965 -6.396 4.864 1.00 90.12 243 GLU A CA 1
ATOM 1850 C C . GLU A 1 243 ? -6.451 -4.994 5.185 1.00 90.12 243 GLU A C 1
ATOM 1852 O O . GLU A 1 243 ? -6.426 -4.599 6.347 1.00 90.12 243 GLU A O 1
ATOM 1857 N N . TYR A 1 244 ? -6.070 -4.216 4.177 1.00 90.00 244 TYR A N 1
ATOM 1858 C CA . TYR A 1 244 ? -5.696 -2.820 4.364 1.00 90.00 244 TYR A CA 1
ATOM 1859 C C . TYR A 1 244 ? -6.307 -1.906 3.306 1.00 90.00 244 TYR A C 1
ATOM 1861 O O . TYR A 1 244 ? -6.648 -2.322 2.202 1.00 90.00 244 TYR A O 1
ATOM 1869 N N . SER A 1 245 ? -6.440 -0.635 3.650 1.00 85.00 245 SER A N 1
ATOM 1870 C CA . SER A 1 245 ? -6.863 0.447 2.763 1.00 85.00 245 SER A CA 1
ATOM 1871 C C . SER A 1 245 ? -5.953 1.648 2.996 1.00 85.00 245 SER A C 1
ATOM 1873 O O . SER A 1 245 ? -5.323 1.766 4.048 1.00 85.00 245 SER A O 1
ATOM 1875 N N . ILE A 1 246 ? -5.825 2.513 1.996 1.00 78.31 246 ILE A N 1
ATOM 1876 C CA . ILE A 1 246 ? -4.942 3.683 2.055 1.00 78.31 246 ILE A CA 1
ATOM 1877 C C . ILE A 1 246 ? -5.832 4.920 2.007 1.00 78.31 246 ILE A C 1
ATOM 1879 O O . ILE A 1 246 ? -6.795 4.936 1.247 1.00 78.31 246 ILE A O 1
ATOM 1883 N N . LYS A 1 247 ? -5.515 5.970 2.769 1.00 73.12 247 LYS A N 1
ATOM 1884 C CA . LYS A 1 247 ? -6.342 7.187 2.878 1.00 73.12 247 LYS A CA 1
ATOM 1885 C C . LYS A 1 247 ? -6.757 7.811 1.540 1.00 73.12 247 LYS A C 1
ATOM 1887 O O . LYS A 1 247 ? -7.856 8.343 1.438 1.00 73.12 247 LYS A O 1
ATOM 1892 N N . ILE A 1 248 ? -5.902 7.738 0.520 1.00 57.72 248 ILE A N 1
ATOM 1893 C CA . ILE A 1 248 ? -6.194 8.233 -0.837 1.00 57.72 248 ILE A CA 1
ATOM 1894 C C . ILE A 1 248 ? -7.214 7.366 -1.603 1.00 57.72 248 ILE A C 1
ATOM 1896 O O . ILE A 1 248 ? -7.832 7.846 -2.545 1.00 57.72 248 ILE A O 1
ATOM 1900 N N . PHE A 1 249 ? -7.419 6.113 -1.183 1.00 66.44 249 PHE A N 1
ATOM 1901 C CA . PHE A 1 249 ? -8.364 5.147 -1.753 1.00 66.44 249 PHE A CA 1
ATOM 1902 C C . PHE A 1 249 ? -9.093 4.367 -0.634 1.00 66.44 249 PHE A C 1
ATOM 1904 O O . PHE A 1 249 ? -8.882 3.159 -0.491 1.00 66.44 249 PHE A O 1
ATOM 1911 N N . PRO A 1 250 ? -9.946 5.023 0.176 1.00 66.56 250 PRO A N 1
ATOM 1912 C CA . PRO A 1 250 ? -10.539 4.416 1.373 1.00 66.56 250 PRO A CA 1
ATOM 1913 C C . PRO A 1 250 ? -11.503 3.261 1.054 1.00 66.56 250 PRO A C 1
ATOM 1915 O O . PRO A 1 250 ? -11.652 2.338 1.849 1.00 66.56 250 PRO A O 1
ATOM 1918 N N . GLU A 1 251 ? -12.134 3.281 -0.122 1.00 66.00 251 GLU A N 1
ATOM 1919 C CA . GLU A 1 251 ? -13.091 2.251 -0.550 1.00 66.00 251 GLU A CA 1
ATOM 1920 C C . GLU A 1 251 ? -12.410 0.975 -1.073 1.00 66.00 251 GLU A C 1
ATOM 1922 O O . GLU A 1 251 ? -13.021 -0.094 -1.123 1.00 66.00 251 GLU A O 1
ATOM 1927 N N . LYS A 1 252 ? -11.123 1.056 -1.437 1.00 69.12 252 LYS A N 1
ATOM 1928 C CA . LYS A 1 252 ? -10.364 -0.078 -1.965 1.00 69.12 252 LYS A CA 1
ATOM 1929 C C . LYS A 1 252 ? -9.741 -0.868 -0.816 1.00 69.12 252 LYS A C 1
ATOM 1931 O O . LYS A 1 252 ? -8.686 -0.507 -0.300 1.00 69.12 252 LYS A O 1
ATOM 1936 N N . LYS A 1 253 ? -10.365 -1.992 -0.465 1.00 78.94 253 LYS A N 1
ATOM 1937 C CA . LYS A 1 253 ? -9.785 -2.976 0.456 1.00 78.94 253 LYS A CA 1
ATOM 1938 C C . LYS A 1 253 ? -8.834 -3.905 -0.289 1.00 78.94 253 LYS A C 1
ATOM 1940 O O . LYS A 1 253 ? -9.230 -4.599 -1.223 1.00 78.94 253 LYS A O 1
ATOM 1945 N N . ILE A 1 254 ? -7.572 -3.900 0.112 1.00 78.88 254 ILE A N 1
ATOM 1946 C CA . ILE A 1 254 ? -6.506 -4.720 -0.453 1.00 78.88 254 ILE A CA 1
ATOM 1947 C C . ILE A 1 254 ? -6.207 -5.843 0.535 1.00 78.88 254 ILE A C 1
ATOM 1949 O O . ILE A 1 254 ? -6.029 -5.611 1.730 1.00 78.88 254 ILE A O 1
ATOM 1953 N N . LYS A 1 255 ? -6.165 -7.080 0.043 1.00 87.25 255 LYS A N 1
ATOM 1954 C CA . LYS A 1 255 ? -5.828 -8.236 0.871 1.00 87.25 255 LYS A CA 1
ATOM 1955 C C . LYS A 1 255 ? -4.331 -8.224 1.187 1.00 87.25 255 LYS A C 1
ATOM 1957 O O . LYS A 1 255 ? -3.513 -8.065 0.285 1.00 87.25 255 LYS A O 1
ATOM 1962 N N . GLY A 1 256 ? -3.997 -8.390 2.459 1.00 85.19 256 GLY A N 1
ATOM 1963 C CA . GLY A 1 256 ? -2.631 -8.504 2.946 1.00 85.19 256 GLY A CA 1
ATOM 1964 C C . GLY A 1 256 ? -2.003 -9.874 2.673 1.00 85.19 256 GLY A C 1
ATOM 1965 O O . GLY A 1 256 ? -2.573 -10.749 2.017 1.00 85.19 256 GLY A O 1
ATOM 1966 N N . PHE A 1 257 ? -0.810 -10.058 3.222 1.00 87.06 257 PHE A N 1
ATOM 1967 C CA . PHE A 1 257 ? 0.027 -11.243 3.109 1.00 87.06 257 PHE A CA 1
ATOM 1968 C C . PHE A 1 257 ? 0.011 -12.074 4.397 1.00 87.06 257 PHE A C 1
ATOM 1970 O O . PHE A 1 257 ? -0.347 -11.606 5.480 1.00 87.06 257 PHE A O 1
ATOM 1977 N N . ASN A 1 258 ? 0.461 -13.324 4.288 1.00 87.94 258 ASN A N 1
ATOM 1978 C CA . ASN A 1 258 ? 0.700 -14.174 5.450 1.00 87.94 258 ASN A CA 1
ATOM 1979 C C . ASN A 1 258 ? 2.060 -13.824 6.063 1.00 87.94 258 ASN A C 1
ATOM 1981 O O . ASN A 1 258 ? 3.089 -14.321 5.608 1.00 87.94 258 ASN A O 1
ATOM 1985 N N . LEU A 1 259 ? 2.062 -12.956 7.077 1.00 91.88 259 LEU A N 1
ATOM 1986 C CA . LEU A 1 259 ? 3.278 -12.574 7.796 1.00 91.88 259 LEU A CA 1
ATOM 1987 C C . LEU A 1 259 ? 3.542 -13.497 8.999 1.00 91.88 259 LEU A C 1
ATOM 1989 O O . LEU A 1 259 ? 2.593 -13.991 9.614 1.00 91.88 259 LEU A O 1
ATOM 1993 N N . PRO A 1 260 ? 4.815 -13.712 9.379 1.00 91.44 260 PRO A N 1
ATOM 1994 C CA . PRO A 1 260 ? 5.163 -14.458 10.585 1.00 91.44 260 PRO A CA 1
ATOM 1995 C C . PRO A 1 260 ? 4.632 -13.793 11.861 1.00 91.44 260 PRO A C 1
ATOM 1997 O O . PRO A 1 260 ? 4.733 -12.582 12.020 1.00 91.44 260 PRO A O 1
ATOM 2000 N N . ASP A 1 261 ? 4.158 -14.586 12.822 1.00 88.81 261 ASP A N 1
ATOM 2001 C CA . ASP A 1 261 ? 3.662 -14.091 14.122 1.00 88.81 261 ASP A CA 1
ATOM 2002 C C . ASP A 1 261 ? 4.754 -14.045 15.210 1.00 88.81 261 ASP A C 1
ATOM 2004 O O . ASP A 1 261 ? 4.482 -13.998 16.403 1.00 88.81 261 ASP A O 1
ATOM 2008 N N . THR A 1 262 ? 6.031 -14.106 14.832 1.00 90.19 262 THR A N 1
ATOM 2009 C CA . THR A 1 262 ? 7.140 -13.986 15.790 1.00 90.19 262 THR A CA 1
ATOM 2010 C C . THR A 1 262 ? 7.976 -12.751 15.474 1.00 90.19 262 THR A C 1
ATOM 2012 O O . THR A 1 262 ? 8.192 -12.465 14.294 1.00 90.19 262 THR A O 1
ATOM 2015 N N . PRO A 1 263 ? 8.522 -12.049 16.488 1.00 89.69 263 PRO A N 1
ATOM 2016 C CA . PRO A 1 263 ? 9.407 -10.905 16.264 1.00 89.69 263 PRO A CA 1
ATOM 2017 C C . PRO A 1 263 ? 10.574 -11.233 15.328 1.00 89.69 263 PRO A C 1
ATOM 2019 O O . PRO A 1 263 ? 10.831 -10.516 14.366 1.00 89.69 263 PRO A O 1
ATOM 2022 N N . GLN A 1 264 ? 11.228 -12.378 15.546 1.00 90.50 264 GLN A N 1
ATOM 2023 C CA . GLN A 1 264 ? 12.336 -12.842 14.706 1.00 90.50 264 GLN A CA 1
ATOM 2024 C C . GLN A 1 264 ? 11.888 -13.190 13.282 1.00 90.50 264 GLN A C 1
ATOM 2026 O O . GLN A 1 264 ? 12.615 -12.925 12.328 1.00 90.50 264 GLN A O 1
ATOM 2031 N N . GLY A 1 265 ? 10.680 -13.738 13.121 1.00 91.94 265 GLY A N 1
ATOM 2032 C CA . GLY A 1 265 ? 10.093 -13.985 11.809 1.00 91.94 265 GLY A CA 1
ATOM 2033 C C . GLY A 1 265 ? 9.849 -12.692 11.030 1.00 91.94 265 GLY A C 1
ATOM 2034 O O . GLY A 1 265 ? 10.201 -12.625 9.858 1.00 91.94 265 GLY A O 1
ATOM 2035 N N . LEU A 1 266 ? 9.327 -11.649 11.683 1.00 92.75 266 LEU A N 1
ATOM 2036 C CA . LEU A 1 266 ? 9.102 -10.335 11.067 1.00 92.75 266 LEU A CA 1
ATOM 2037 C C . LEU A 1 266 ? 10.412 -9.632 10.695 1.00 92.75 266 LEU A C 1
ATOM 2039 O O . LEU A 1 266 ? 10.518 -9.062 9.611 1.00 92.75 266 LEU A O 1
ATOM 2043 N N . ILE A 1 267 ? 11.433 -9.727 11.550 1.00 91.44 267 ILE A N 1
ATOM 2044 C CA . ILE A 1 267 ? 12.786 -9.238 11.245 1.00 91.44 267 ILE A CA 1
ATOM 2045 C C . ILE A 1 267 ? 13.382 -10.011 10.053 1.00 91.44 267 ILE A C 1
ATOM 2047 O O . ILE A 1 267 ? 14.005 -9.423 9.168 1.00 91.44 267 ILE A O 1
ATOM 2051 N N . GLY A 1 268 ? 13.161 -11.327 9.992 1.00 89.75 268 GLY A N 1
ATOM 2052 C CA . GLY A 1 268 ? 13.538 -12.156 8.848 1.00 89.75 268 GLY A CA 1
ATOM 2053 C C . GLY A 1 268 ? 12.810 -11.758 7.562 1.00 89.75 268 GLY A C 1
ATOM 2054 O O . GLY A 1 268 ? 13.423 -11.744 6.496 1.00 89.75 268 GLY A O 1
ATOM 2055 N N . GLU A 1 269 ? 11.536 -11.380 7.655 1.00 92.00 269 GLU A N 1
ATOM 2056 C CA . GLU A 1 269 ? 10.755 -10.896 6.515 1.00 92.00 269 GLU A CA 1
ATOM 2057 C C . GLU A 1 269 ? 11.275 -9.543 6.017 1.00 92.00 269 GLU A C 1
ATOM 2059 O O . GLU A 1 269 ? 11.493 -9.376 4.821 1.00 92.00 269 GLU A O 1
ATOM 2064 N N . ALA A 1 270 ? 11.618 -8.621 6.923 1.00 90.50 270 ALA A N 1
ATOM 2065 C CA . ALA A 1 270 ? 12.289 -7.373 6.558 1.00 90.50 270 ALA A CA 1
ATOM 2066 C C . ALA A 1 270 ? 13.600 -7.624 5.788 1.00 90.50 270 ALA A C 1
ATOM 2068 O O . ALA A 1 270 ? 13.861 -6.964 4.781 1.00 90.50 270 ALA A O 1
ATOM 2069 N N . ARG A 1 271 ? 14.390 -8.631 6.194 1.00 89.25 271 ARG A N 1
ATOM 2070 C CA . ARG A 1 271 ? 15.607 -9.036 5.471 1.00 89.25 271 ARG A CA 1
ATOM 2071 C C . ARG A 1 271 ? 15.305 -9.549 4.060 1.00 89.25 271 ARG A C 1
ATOM 2073 O O . ARG A 1 271 ? 16.002 -9.163 3.128 1.00 89.25 271 ARG A O 1
ATOM 2080 N N . LYS A 1 272 ? 14.272 -10.384 3.878 1.00 89.56 272 LYS A N 1
ATOM 2081 C CA . LYS A 1 272 ? 13.852 -10.862 2.542 1.00 89.56 272 LYS A CA 1
ATOM 2082 C C . LYS A 1 272 ? 13.414 -9.722 1.623 1.00 89.56 272 LYS A C 1
ATOM 2084 O O . LYS A 1 272 ? 13.573 -9.817 0.413 1.00 89.56 272 LYS A O 1
ATOM 2089 N N . LEU A 1 273 ? 12.889 -8.643 2.200 1.00 88.19 273 LEU A N 1
ATOM 2090 C CA . LEU A 1 273 ? 12.478 -7.434 1.486 1.00 88.19 273 LEU A CA 1
ATOM 2091 C C . LEU A 1 273 ? 13.636 -6.453 1.230 1.00 88.19 273 LEU A C 1
ATOM 2093 O O . LEU A 1 273 ? 13.397 -5.307 0.834 1.00 88.19 273 LEU A O 1
ATOM 2097 N N . ASN A 1 274 ? 14.880 -6.909 1.420 1.00 89.12 274 ASN A N 1
ATOM 2098 C CA . ASN A 1 274 ? 16.121 -6.155 1.249 1.00 89.12 274 ASN A CA 1
ATOM 2099 C C . ASN A 1 274 ? 16.238 -4.930 2.170 1.00 89.12 274 ASN A C 1
ATOM 2101 O O . ASN A 1 274 ? 16.893 -3.955 1.810 1.00 89.12 274 ASN A O 1
ATOM 2105 N N . ALA A 1 275 ? 15.620 -4.958 3.357 1.00 87.12 275 ALA A N 1
ATOM 2106 C CA . ALA A 1 275 ? 15.861 -3.931 4.366 1.00 87.12 275 ALA A CA 1
ATOM 2107 C C . ALA A 1 275 ? 17.271 -4.089 4.956 1.00 87.12 275 ALA A C 1
ATOM 2109 O O . ALA A 1 275 ? 17.647 -5.174 5.402 1.00 87.12 275 ALA A O 1
ATOM 2110 N N . SER A 1 276 ? 18.041 -3.002 4.987 1.00 86.62 276 SER A N 1
ATOM 2111 C CA . SER A 1 276 ? 19.366 -2.962 5.618 1.00 86.62 276 SER A CA 1
ATOM 2112 C C . SER A 1 276 ? 19.279 -2.684 7.118 1.00 86.62 276 SER A C 1
ATOM 2114 O O . SER A 1 276 ? 20.163 -3.075 7.875 1.00 86.62 276 SER A O 1
ATOM 2116 N N . THR A 1 277 ? 18.213 -2.015 7.559 1.00 87.25 277 THR A N 1
ATOM 2117 C CA . THR A 1 277 ? 18.015 -1.625 8.958 1.00 87.25 277 THR A CA 1
ATOM 2118 C C . THR A 1 277 ? 16.543 -1.727 9.327 1.00 87.25 277 THR A C 1
ATOM 2120 O O . THR A 1 277 ? 15.677 -1.260 8.590 1.00 87.25 277 THR A O 1
ATOM 2123 N N . VAL A 1 278 ? 16.252 -2.278 10.503 1.00 90.00 278 VAL A N 1
ATOM 2124 C CA . VAL A 1 278 ? 14.956 -2.117 11.165 1.00 90.00 278 VAL A CA 1
ATOM 2125 C C . VAL A 1 278 ? 15.009 -0.812 11.955 1.00 90.00 278 VAL A C 1
ATOM 2127 O O . VAL A 1 278 ? 15.649 -0.740 13.005 1.00 90.00 278 VAL A O 1
ATOM 2130 N N . ALA A 1 279 ? 14.390 0.236 11.413 1.00 86.62 279 ALA A N 1
ATOM 2131 C CA . ALA A 1 279 ? 14.390 1.581 11.989 1.00 86.62 279 ALA A CA 1
ATOM 2132 C C . ALA A 1 279 ? 13.430 1.700 13.181 1.00 86.62 279 ALA A C 1
ATOM 2134 O O . ALA A 1 279 ? 13.676 2.472 14.110 1.00 86.62 279 ALA A O 1
ATOM 2135 N N . SER A 1 280 ? 12.346 0.924 13.153 1.00 87.31 280 SER A N 1
ATOM 2136 C CA . SER A 1 280 ? 11.359 0.857 14.224 1.00 87.31 280 SER A CA 1
ATOM 2137 C C . SER A 1 280 ? 10.797 -0.552 14.323 1.00 87.31 280 SER A C 1
ATOM 2139 O O . SER A 1 280 ? 10.370 -1.116 13.321 1.00 87.31 280 SER A O 1
ATOM 2141 N N . PHE A 1 281 ? 10.782 -1.110 15.525 1.00 88.81 281 PHE A N 1
ATOM 2142 C CA . PHE A 1 281 ? 10.074 -2.327 15.882 1.00 88.81 281 PHE A CA 1
ATOM 2143 C C . PHE A 1 281 ? 9.298 -2.058 17.164 1.00 88.81 281 PHE A C 1
ATOM 2145 O O . PHE A 1 281 ? 9.892 -1.706 18.191 1.00 88.81 281 PHE A O 1
ATOM 2152 N N . VAL A 1 282 ? 7.975 -2.210 17.101 1.00 86.31 282 VAL A N 1
ATOM 2153 C CA . VAL A 1 282 ? 7.093 -1.996 18.249 1.00 86.31 282 VAL A CA 1
ATOM 2154 C C . VAL A 1 282 ? 6.009 -3.063 18.311 1.00 86.31 282 VAL A C 1
ATOM 2156 O O . VAL A 1 282 ? 5.371 -3.379 17.307 1.00 86.31 282 VAL A O 1
ATOM 2159 N N . GLU A 1 283 ? 5.769 -3.561 19.521 1.00 86.25 283 GLU A N 1
ATOM 2160 C CA . GLU A 1 283 ? 4.622 -4.401 19.852 1.00 86.25 283 GLU A CA 1
ATOM 2161 C C . GLU A 1 283 ? 3.630 -3.590 20.683 1.00 86.25 283 GLU A C 1
ATOM 2163 O O . GLU A 1 283 ? 4.009 -2.979 21.685 1.00 86.25 283 GLU A O 1
ATOM 2168 N N . LEU A 1 284 ? 2.365 -3.576 20.272 1.00 80.75 284 LEU A N 1
ATOM 2169 C CA . LEU A 1 284 ? 1.286 -2.888 20.973 1.00 80.75 284 LEU A CA 1
ATOM 2170 C C . LEU A 1 284 ? 0.143 -3.862 21.278 1.00 80.75 284 LEU A C 1
ATOM 2172 O O . LEU A 1 284 ? -0.101 -4.785 20.499 1.00 80.75 284 LEU A O 1
ATOM 2176 N N . PRO A 1 285 ? -0.602 -3.657 22.378 1.00 76.75 285 PRO A N 1
ATOM 2177 C CA . PRO A 1 285 ? -1.923 -4.258 22.514 1.00 76.75 285 PRO A CA 1
ATOM 2178 C C . PRO A 1 285 ? -2.872 -3.700 21.439 1.00 76.75 285 PRO A C 1
ATOM 2180 O O . PRO A 1 285 ? -2.522 -2.773 20.704 1.00 76.75 285 PRO A O 1
ATOM 2183 N N . LEU A 1 286 ? -4.088 -4.244 21.364 1.00 76.06 286 LEU A N 1
ATOM 2184 C CA . LEU A 1 286 ? -5.118 -3.732 20.461 1.00 76.06 286 LEU A CA 1
ATOM 2185 C C . LEU A 1 286 ? -5.289 -2.204 20.630 1.00 76.06 286 LEU A C 1
ATOM 2187 O O . LEU A 1 286 ? -5.515 -1.700 21.737 1.00 76.06 286 LEU A O 1
ATOM 2191 N N . ALA A 1 287 ? -5.146 -1.478 19.523 1.00 71.81 287 ALA A N 1
ATOM 2192 C CA . ALA A 1 287 ? -5.178 -0.021 19.455 1.00 71.81 287 ALA A CA 1
ATOM 2193 C C . ALA A 1 287 ? -6.110 0.417 18.321 1.00 71.81 287 ALA A C 1
ATOM 2195 O O . ALA A 1 287 ? -6.201 -0.273 17.310 1.00 71.81 287 ALA A O 1
ATOM 2196 N N . ASN A 1 288 ? -6.797 1.547 18.486 1.00 74.94 288 ASN A N 1
ATOM 2197 C CA . ASN A 1 288 ? -7.661 2.093 17.432 1.00 74.94 288 ASN A CA 1
ATOM 2198 C C . ASN A 1 288 ? -6.863 2.945 16.449 1.00 74.94 288 ASN A C 1
ATOM 2200 O O . ASN A 1 288 ? -7.082 2.866 15.246 1.00 74.94 288 ASN A O 1
ATOM 2204 N N . GLU A 1 289 ? -5.927 3.735 16.971 1.00 78.94 289 GLU A N 1
ATOM 2205 C CA . GLU A 1 289 ? -5.130 4.668 16.188 1.00 78.94 289 GLU A CA 1
ATOM 2206 C C . GLU A 1 289 ? -3.669 4.632 16.646 1.00 78.94 289 GLU A C 1
ATOM 2208 O O . GLU A 1 289 ? -3.365 4.608 17.843 1.00 78.94 289 GLU A O 1
ATOM 2213 N N . VAL A 1 290 ? -2.749 4.622 15.687 1.00 84.62 290 VAL A N 1
ATOM 2214 C CA . VAL A 1 290 ? -1.305 4.547 15.900 1.00 84.62 290 VAL A CA 1
ATOM 2215 C C . VAL A 1 290 ? -0.624 5.635 15.082 1.00 84.62 290 VAL A C 1
ATOM 2217 O O . VAL A 1 290 ? -0.848 5.764 13.884 1.00 84.62 290 VAL A O 1
ATOM 2220 N N . TRP A 1 291 ? 0.248 6.398 15.732 1.00 81.31 291 TRP A N 1
ATOM 2221 C CA . TRP A 1 291 ? 1.049 7.461 15.139 1.00 81.31 291 TRP A CA 1
ATOM 2222 C C . TRP A 1 291 ? 2.527 7.101 15.227 1.00 81.31 291 TRP A C 1
ATOM 2224 O O . TRP A 1 291 ? 3.124 7.121 16.307 1.00 81.31 291 TRP A O 1
ATOM 2234 N N . LEU A 1 292 ? 3.121 6.797 14.078 1.00 84.94 292 LEU A N 1
ATOM 2235 C CA . LEU A 1 292 ? 4.544 6.537 13.928 1.00 84.94 292 LEU A CA 1
ATOM 2236 C C . LEU A 1 292 ? 5.229 7.796 13.398 1.00 84.94 292 LEU A C 1
ATOM 2238 O O . LEU A 1 292 ? 4.910 8.252 12.302 1.00 84.94 292 LEU A O 1
ATOM 2242 N N . ARG A 1 293 ? 6.188 8.338 14.156 1.00 82.50 293 ARG A N 1
ATOM 2243 C CA . ARG A 1 293 ? 6.995 9.490 13.737 1.00 82.50 293 ARG A CA 1
ATOM 2244 C C . ARG A 1 293 ? 8.466 9.121 13.682 1.00 82.50 293 ARG A C 1
ATOM 2246 O O . ARG A 1 293 ? 9.023 8.624 14.660 1.00 82.50 293 ARG A O 1
ATOM 2253 N N . ALA A 1 294 ? 9.126 9.396 12.565 1.00 80.56 294 ALA A N 1
ATOM 2254 C CA . ALA A 1 294 ? 10.566 9.197 12.436 1.00 80.56 294 ALA A CA 1
ATOM 2255 C C . ALA A 1 294 ? 11.251 10.501 12.031 1.00 80.56 294 ALA A C 1
ATOM 2257 O O . ALA A 1 294 ? 10.887 11.124 11.041 1.00 80.56 294 ALA A O 1
ATOM 2258 N N . SER A 1 295 ? 12.252 10.905 12.812 1.00 68.06 295 SER A N 1
ATOM 2259 C CA . SER A 1 295 ? 12.991 12.162 12.640 1.00 68.06 295 SER A CA 1
ATOM 2260 C C . SER A 1 295 ? 14.165 12.080 11.657 1.00 68.06 295 SER A C 1
ATOM 2262 O O . SER A 1 295 ? 14.840 13.081 11.445 1.00 68.06 295 SER A O 1
ATOM 2264 N N . SER A 1 296 ? 14.447 10.902 11.094 1.00 63.34 296 SER A N 1
ATOM 2265 C CA . SER A 1 296 ? 15.530 10.696 10.127 1.00 63.34 296 SER A CA 1
ATOM 2266 C C . SER A 1 296 ? 15.246 9.476 9.257 1.00 63.34 296 SER A C 1
ATOM 2268 O O . SER A 1 296 ? 14.968 8.413 9.813 1.00 63.34 296 SER A O 1
ATOM 2270 N N . CYS A 1 297 ? 15.407 9.615 7.943 1.00 64.25 297 CYS A N 1
ATOM 2271 C CA . CYS A 1 297 ? 15.346 8.523 6.974 1.00 64.25 297 CYS A CA 1
ATOM 2272 C C . CYS A 1 297 ? 16.745 8.376 6.360 1.00 64.25 297 CYS A C 1
ATOM 2274 O O . CYS A 1 297 ? 17.180 9.260 5.626 1.00 64.25 297 CYS A O 1
ATOM 2276 N N . GLY A 1 298 ? 17.490 7.329 6.714 1.00 53.66 298 GLY A N 1
ATOM 2277 C CA . GLY A 1 298 ? 18.791 7.024 6.114 1.00 53.66 298 GLY A CA 1
ATOM 2278 C C . GLY A 1 298 ? 19.910 8.028 6.419 1.00 53.66 298 GLY A C 1
ATOM 2279 O O . GLY A 1 298 ? 20.462 8.649 5.513 1.00 53.66 298 GLY A O 1
ATOM 2280 N N . ALA A 1 299 ? 20.330 8.151 7.683 1.00 41.16 299 ALA A N 1
ATOM 2281 C CA . ALA A 1 299 ? 21.590 8.828 7.992 1.00 41.16 299 ALA A CA 1
ATOM 2282 C C . ALA A 1 299 ? 22.777 7.943 7.569 1.00 41.16 299 ALA A C 1
ATOM 2284 O O . ALA A 1 299 ? 23.036 6.895 8.164 1.00 41.16 299 ALA A O 1
ATOM 2285 N N . ARG A 1 300 ? 23.522 8.375 6.545 1.00 39.81 300 ARG A N 1
ATOM 2286 C CA . ARG A 1 300 ? 24.832 7.812 6.182 1.00 39.81 300 ARG A CA 1
ATOM 2287 C C . ARG A 1 300 ? 25.730 7.854 7.435 1.00 39.81 300 ARG A C 1
ATOM 2289 O O . ARG A 1 300 ? 25.918 8.949 7.969 1.00 39.81 300 ARG A O 1
ATOM 2296 N N . PRO A 1 301 ? 26.282 6.732 7.937 1.00 39.84 301 PRO A N 1
ATOM 2297 C CA . PRO A 1 301 ? 27.177 6.778 9.088 1.00 39.84 301 PRO A CA 1
ATOM 2298 C C . PRO A 1 301 ? 28.400 7.636 8.748 1.00 39.84 301 PRO A C 1
ATOM 2300 O O . PRO A 1 301 ? 29.156 7.314 7.831 1.00 39.84 301 PRO A O 1
ATOM 2303 N N . GLN A 1 302 ? 28.579 8.752 9.456 1.00 34.84 302 GLN A N 1
ATOM 2304 C CA . GLN A 1 302 ? 29.792 9.553 9.354 1.00 34.84 302 GLN A CA 1
ATOM 2305 C C . GLN A 1 302 ? 30.963 8.765 9.947 1.00 34.84 302 GLN A C 1
ATOM 2307 O O . GLN A 1 302 ? 31.047 8.567 11.156 1.00 34.84 302 GLN A O 1
ATOM 2312 N N . THR A 1 303 ? 31.899 8.359 9.097 1.00 32.31 303 THR A N 1
ATOM 2313 C CA . THR A 1 303 ? 33.284 8.109 9.502 1.00 32.31 303 THR A CA 1
ATOM 2314 C C . THR A 1 303 ? 34.162 9.255 9.004 1.00 32.31 303 THR A C 1
ATOM 2316 O O . THR A 1 303 ? 34.137 9.571 7.816 1.00 32.31 303 THR A O 1
ATOM 2319 N N . SER A 1 304 ? 34.989 9.781 9.917 1.00 27.81 304 SER A N 1
ATOM 2320 C CA . SER A 1 304 ? 36.067 10.781 9.754 1.00 27.81 304 SER A CA 1
ATOM 2321 C C . SER A 1 304 ? 35.704 12.260 10.022 1.00 27.81 304 SER A C 1
ATOM 2323 O O . SER A 1 304 ? 34.563 12.662 9.802 1.00 27.81 304 SER A O 1
ATOM 2325 N N . PRO A 1 305 ? 36.643 13.047 10.601 1.00 40.25 305 PRO A N 1
ATOM 2326 C CA . PRO A 1 305 ? 36.349 14.136 11.528 1.00 40.25 305 PRO A CA 1
ATOM 2327 C C . PRO A 1 305 ? 35.889 15.429 10.849 1.00 40.25 305 PRO A C 1
ATOM 2329 O O . PRO A 1 305 ? 36.088 15.640 9.656 1.00 40.25 305 PRO A O 1
ATOM 2332 N N . ALA A 1 306 ? 35.275 16.275 11.682 1.00 38.75 306 ALA A N 1
ATOM 2333 C CA . ALA A 1 306 ? 34.551 17.503 11.367 1.00 38.75 306 ALA A CA 1
ATOM 2334 C C . ALA A 1 306 ? 35.049 18.269 10.123 1.00 38.75 306 ALA A C 1
ATOM 2336 O O . ALA A 1 306 ? 36.198 18.724 10.103 1.00 38.75 306 ALA A O 1
ATOM 2337 N N . PRO A 1 307 ? 34.177 18.523 9.129 1.00 36.81 307 PRO A N 1
ATOM 2338 C CA . PRO A 1 307 ? 34.457 19.531 8.133 1.00 36.81 307 PRO A CA 1
ATOM 2339 C C . PRO A 1 307 ? 34.246 20.912 8.756 1.00 36.81 307 PRO A C 1
ATOM 2341 O O . PRO A 1 307 ? 33.229 21.216 9.382 1.00 36.81 307 PRO A O 1
ATOM 2344 N N . VAL A 1 308 ? 35.271 21.734 8.577 1.00 33.59 308 VAL A N 1
ATOM 2345 C CA . VAL A 1 308 ? 35.294 23.172 8.822 1.00 33.59 308 VAL A CA 1
ATOM 2346 C C . VAL A 1 308 ? 34.022 23.821 8.277 1.00 33.59 308 VAL A C 1
ATOM 2348 O O . VAL A 1 308 ? 33.593 23.515 7.162 1.00 33.59 308 VAL A O 1
ATOM 2351 N N . LEU A 1 309 ? 33.456 24.741 9.067 1.00 36.72 309 LEU A N 1
ATOM 2352 C CA . LEU A 1 309 ? 32.349 25.611 8.682 1.00 36.72 309 LEU A CA 1
ATOM 2353 C C . LEU A 1 309 ? 32.692 26.286 7.347 1.00 36.72 309 LEU A C 1
ATOM 2355 O O . LEU A 1 309 ? 33.456 27.248 7.291 1.00 36.72 309 LEU A O 1
ATOM 2359 N N . THR A 1 310 ? 32.141 25.757 6.264 1.00 34.94 310 THR A N 1
ATOM 2360 C CA . THR A 1 310 ? 32.072 26.461 4.995 1.00 34.94 310 THR A CA 1
ATOM 2361 C C . THR A 1 310 ? 30.625 26.862 4.825 1.00 34.94 310 THR A C 1
ATOM 2363 O O . THR A 1 310 ? 29.702 26.053 4.885 1.00 34.94 310 THR A O 1
ATOM 2366 N N . THR A 1 311 ? 30.441 28.170 4.728 1.00 38.19 311 THR A N 1
ATOM 2367 C CA . THR A 1 311 ? 29.219 28.818 4.276 1.00 38.19 311 THR A CA 1
ATOM 2368 C C . THR A 1 311 ? 28.601 28.054 3.097 1.00 38.19 311 THR A C 1
ATOM 2370 O O . THR A 1 311 ? 29.339 27.557 2.243 1.00 38.19 311 THR A O 1
ATOM 2373 N N . PRO A 1 312 ? 27.262 27.952 3.029 1.00 31.22 312 PRO A N 1
ATOM 2374 C CA . PRO A 1 312 ? 26.585 27.139 2.023 1.00 31.22 312 PRO A CA 1
ATOM 2375 C C . PRO A 1 312 ? 26.999 27.595 0.615 1.00 31.22 312 PRO A C 1
ATOM 2377 O O . PRO A 1 312 ? 26.869 28.789 0.309 1.00 31.22 312 PRO A O 1
ATOM 2380 N N . PRO A 1 313 ? 27.500 26.702 -0.262 1.00 35.69 313 PRO A N 1
ATOM 2381 C CA . PRO A 1 313 ? 27.701 27.072 -1.647 1.00 35.69 313 PRO A CA 1
ATOM 2382 C C . PRO A 1 313 ? 26.320 27.256 -2.274 1.00 35.69 313 PRO A C 1
ATOM 2384 O O . PRO A 1 313 ? 25.443 26.404 -2.160 1.00 35.69 313 PRO A O 1
ATOM 2387 N N . LYS A 1 314 ? 26.123 28.401 -2.930 1.00 49.25 314 LYS A N 1
ATOM 2388 C CA . LYS A 1 314 ? 24.980 28.659 -3.810 1.00 49.25 314 LYS A CA 1
ATOM 2389 C C . LYS A 1 314 ? 24.929 27.531 -4.845 1.00 49.25 314 LYS A C 1
ATOM 2391 O O . LYS A 1 314 ? 25.756 27.508 -5.755 1.00 49.25 314 LYS A O 1
ATOM 2396 N N . GLN A 1 315 ? 24.044 26.557 -4.664 1.00 50.53 315 GLN A N 1
ATOM 2397 C CA . GLN A 1 315 ? 24.060 25.345 -5.475 1.00 50.53 315 GLN A CA 1
ATOM 2398 C C . GLN A 1 315 ? 23.366 25.624 -6.810 1.00 50.53 315 GLN A C 1
ATOM 2400 O O . GLN A 1 315 ? 22.147 25.725 -6.876 1.00 50.53 315 GLN A O 1
ATOM 2405 N N . GLY A 1 316 ? 24.173 25.834 -7.850 1.00 61.38 316 GLY A N 1
ATOM 2406 C CA . GLY A 1 316 ? 23.710 25.990 -9.227 1.00 61.38 316 GLY A CA 1
ATOM 2407 C C . GLY A 1 316 ? 23.285 24.668 -9.876 1.00 61.38 316 GLY A C 1
ATOM 2408 O O . GLY A 1 316 ? 23.352 23.606 -9.259 1.00 61.38 316 GLY A O 1
ATOM 2409 N N . CYS A 1 317 ? 22.869 24.775 -11.141 1.00 61.38 317 CYS A N 1
ATOM 2410 C CA . CYS A 1 317 ? 22.432 23.699 -12.037 1.00 61.38 317 CYS A CA 1
ATOM 2411 C C . CYS A 1 317 ? 23.102 22.333 -11.782 1.00 61.38 317 CYS A C 1
ATOM 2413 O O . CYS A 1 317 ? 24.317 22.196 -11.949 1.00 61.38 317 CYS A O 1
ATOM 2415 N N . ASN A 1 318 ? 22.305 21.316 -11.426 1.00 67.88 318 ASN A N 1
ATOM 2416 C CA . ASN A 1 318 ? 22.775 19.934 -11.303 1.00 67.88 318 ASN A CA 1
ATOM 2417 C C . ASN A 1 318 ? 22.781 19.251 -12.692 1.00 67.88 318 ASN A C 1
ATOM 2419 O O . ASN A 1 318 ? 21.704 19.009 -13.247 1.00 67.88 318 ASN A O 1
ATOM 2423 N N . PRO A 1 319 ? 23.959 18.916 -13.252 1.00 65.19 319 PRO A N 1
ATOM 2424 C CA . PRO A 1 319 ? 24.074 18.372 -14.602 1.00 65.19 319 PRO A CA 1
ATOM 2425 C C . PRO A 1 319 ? 23.460 16.973 -14.758 1.00 65.19 319 PRO A C 1
ATOM 2427 O O . PRO A 1 319 ? 22.862 16.694 -15.791 1.00 65.19 319 PRO A O 1
ATOM 2430 N N . GLU A 1 320 ? 23.548 16.108 -13.744 1.00 62.28 320 GLU A N 1
ATOM 2431 C CA . GLU A 1 320 ? 23.080 14.712 -13.825 1.00 62.28 320 GLU A CA 1
ATOM 2432 C C . GLU A 1 320 ? 21.551 14.624 -13.920 1.00 62.28 320 GLU A C 1
ATOM 2434 O O . GLU A 1 320 ? 20.995 13.896 -14.745 1.00 62.28 320 GLU A O 1
ATOM 2439 N N . LEU A 1 321 ? 20.853 15.434 -13.117 1.00 64.62 321 LEU A N 1
ATOM 2440 C CA . LEU A 1 321 ? 19.392 15.533 -13.164 1.00 64.62 321 LEU A CA 1
ATOM 2441 C C . LEU A 1 321 ? 18.906 16.171 -14.464 1.00 64.62 321 LEU A C 1
ATOM 2443 O O . LEU A 1 321 ? 17.847 15.818 -14.967 1.00 64.62 321 LEU A O 1
ATOM 2447 N N . LEU A 1 322 ? 19.675 17.098 -15.035 1.00 70.44 322 LEU A N 1
ATOM 2448 C CA . LEU A 1 322 ? 19.325 17.683 -16.321 1.00 70.44 322 LEU A CA 1
ATOM 2449 C C . LEU A 1 322 ? 19.454 16.660 -17.458 1.00 70.44 322 LEU A C 1
ATOM 2451 O O . LEU A 1 322 ? 18.601 16.607 -18.343 1.00 70.44 322 LEU A O 1
ATOM 2455 N N . LEU A 1 323 ? 20.496 15.825 -17.421 1.00 67.12 323 LEU A N 1
ATOM 2456 C CA . LEU A 1 323 ? 20.694 14.766 -18.404 1.00 67.12 323 LEU A CA 1
ATOM 2457 C C . LEU A 1 323 ? 19.568 13.726 -18.368 1.00 67.12 323 LEU A C 1
ATOM 2459 O O . LEU A 1 323 ? 19.184 13.234 -19.429 1.00 67.12 323 LEU A O 1
ATOM 2463 N N . SER A 1 324 ? 19.001 13.398 -17.204 1.00 67.06 324 SER A N 1
ATOM 2464 C CA . SER A 1 324 ? 17.905 12.417 -17.106 1.00 67.06 324 SER A CA 1
ATOM 2465 C C . SER A 1 324 ? 16.580 12.906 -17.711 1.00 67.06 324 SER A C 1
ATOM 2467 O O . SER A 1 324 ? 15.795 12.084 -18.183 1.00 67.06 324 SER A O 1
ATOM 2469 N N . LEU A 1 325 ? 16.362 14.224 -17.784 1.00 70.50 325 LEU A N 1
ATOM 2470 C CA . LEU A 1 325 ? 15.147 14.828 -18.347 1.00 70.50 325 LEU A CA 1
ATOM 2471 C C . LEU A 1 325 ? 15.063 14.770 -19.879 1.00 70.50 325 LEU A C 1
ATOM 2473 O O . LEU A 1 325 ? 13.986 14.967 -20.432 1.00 70.50 325 LEU A O 1
ATOM 2477 N N . ILE A 1 326 ? 16.175 14.513 -20.573 1.00 72.00 326 ILE A N 1
ATOM 2478 C CA . ILE A 1 326 ? 16.215 14.452 -22.040 1.00 72.00 326 ILE A CA 1
ATOM 2479 C C . ILE A 1 326 ? 15.935 13.019 -22.484 1.00 72.00 326 ILE A C 1
ATOM 2481 O O . ILE A 1 326 ? 16.828 12.172 -22.426 1.00 72.00 326 ILE A O 1
ATOM 2485 N N . GLN A 1 327 ? 14.716 12.733 -22.931 1.00 72.12 327 GLN A N 1
ATOM 2486 C CA . GLN A 1 327 ? 14.329 11.401 -23.404 1.00 72.12 327 GLN A CA 1
ATOM 2487 C C . GLN A 1 327 ? 14.117 11.404 -24.925 1.00 72.12 327 GLN A C 1
ATOM 2489 O O . GLN A 1 327 ? 13.386 12.261 -25.422 1.00 72.12 327 GLN A O 1
ATOM 2494 N N . PRO A 1 328 ? 14.769 10.493 -25.675 1.00 76.44 328 PRO A N 1
ATOM 2495 C CA . PRO A 1 328 ? 14.586 10.400 -27.114 1.00 76.44 328 PRO A CA 1
ATOM 2496 C C . PRO A 1 328 ? 13.287 9.696 -27.491 1.00 76.44 328 PRO A C 1
ATOM 2498 O O . PRO A 1 328 ? 12.913 8.690 -26.893 1.00 76.44 328 PRO A O 1
ATOM 2501 N N . THR A 1 329 ? 12.630 10.211 -28.526 1.00 76.44 329 THR A N 1
ATOM 2502 C CA . THR A 1 329 ? 11.442 9.610 -29.139 1.00 76.44 329 THR A CA 1
ATOM 2503 C C . THR A 1 329 ? 11.651 9.476 -30.639 1.00 76.44 329 THR A C 1
ATOM 2505 O O . THR A 1 329 ? 12.182 10.389 -31.273 1.00 76.44 329 THR A O 1
ATOM 2508 N N . CYS A 1 330 ? 11.252 8.333 -31.195 1.00 78.19 330 CYS A N 1
ATOM 2509 C CA . CYS A 1 330 ? 11.440 8.004 -32.602 1.00 78.19 330 CYS A CA 1
ATOM 2510 C C . CYS A 1 330 ? 10.139 7.511 -33.213 1.00 78.19 330 CYS A C 1
ATOM 2512 O O . CYS A 1 330 ? 9.479 6.636 -32.654 1.00 78.19 330 CYS A O 1
ATOM 2514 N N . GLY A 1 331 ? 9.779 8.120 -34.336 1.00 76.38 331 GLY A N 1
ATOM 2515 C CA . GLY A 1 331 ? 8.653 7.717 -35.163 1.00 76.38 331 GLY A CA 1
ATOM 2516 C C . GLY A 1 331 ? 8.511 8.643 -36.364 1.00 76.38 331 GLY A C 1
ATOM 2517 O O . GLY A 1 331 ? 8.968 9.789 -36.331 1.00 76.38 331 GLY A O 1
ATOM 2518 N N . ASN A 1 332 ? 7.865 8.152 -37.417 1.00 75.50 332 ASN A N 1
ATOM 2519 C CA . ASN A 1 332 ? 7.672 8.836 -38.696 1.00 75.50 332 ASN A CA 1
ATOM 2520 C C . ASN A 1 332 ? 8.986 9.404 -39.276 1.00 75.50 332 ASN A C 1
ATOM 2522 O O . ASN A 1 332 ? 9.049 10.586 -39.619 1.00 75.50 332 ASN A O 1
ATOM 2526 N N . ASP A 1 333 ? 10.046 8.591 -39.324 1.00 79.94 333 ASP A N 1
ATOM 2527 C CA . ASP A 1 333 ? 11.387 8.964 -39.813 1.00 79.94 333 ASP A CA 1
ATOM 2528 C C . ASP A 1 333 ? 12.084 10.112 -39.050 1.00 79.94 333 ASP A C 1
ATOM 2530 O O . ASP A 1 333 ? 13.077 10.682 -39.523 1.00 79.94 333 ASP A O 1
ATOM 2534 N N . LEU A 1 334 ? 11.589 10.469 -37.858 1.00 81.62 334 LEU A N 1
ATOM 2535 C CA . LEU A 1 334 ? 12.072 11.602 -37.071 1.00 81.62 334 LEU A CA 1
ATOM 2536 C C . LEU A 1 334 ? 12.500 11.181 -35.658 1.00 81.62 334 LEU A C 1
ATOM 2538 O O . LEU A 1 334 ? 11.771 10.504 -34.935 1.00 81.62 334 LEU A O 1
ATOM 2542 N N . MET A 1 335 ? 13.680 11.640 -35.239 1.00 80.31 335 MET A N 1
ATOM 2543 C CA . MET A 1 335 ? 14.153 11.633 -33.853 1.00 80.31 335 MET A CA 1
ATOM 2544 C C . MET A 1 335 ? 13.804 12.978 -33.214 1.00 80.31 335 MET A C 1
ATOM 2546 O O . MET A 1 335 ? 14.219 14.029 -33.710 1.00 80.31 335 MET A O 1
ATOM 2550 N N . THR A 1 336 ? 13.085 12.946 -32.092 1.00 82.94 336 THR A N 1
ATOM 2551 C CA . THR A 1 336 ? 12.711 14.137 -31.321 1.00 82.94 336 THR A CA 1
ATOM 2552 C C . THR A 1 336 ? 13.208 14.033 -29.879 1.00 82.94 336 THR A C 1
ATOM 2554 O O . THR A 1 336 ? 12.937 13.049 -29.189 1.00 82.94 336 THR A O 1
ATOM 2557 N N . LEU A 1 337 ? 13.914 15.068 -29.415 1.00 80.69 337 LEU A N 1
ATOM 2558 C CA . LEU A 1 337 ? 14.257 15.287 -28.009 1.00 80.69 337 LEU A CA 1
ATOM 2559 C C . LEU A 1 337 ? 13.478 16.495 -27.497 1.00 80.69 337 LEU A C 1
ATOM 2561 O O . LEU A 1 337 ? 13.606 17.591 -28.043 1.00 80.69 337 LEU A O 1
ATOM 2565 N N . GLU A 1 338 ? 12.713 16.310 -26.430 1.00 79.12 338 GLU A N 1
ATOM 2566 C CA . GLU A 1 338 ? 11.928 17.381 -25.826 1.00 79.12 338 GLU A CA 1
ATOM 2567 C C . GLU A 1 338 ? 12.417 17.680 -24.409 1.00 79.12 338 GLU A C 1
ATOM 2569 O O . GLU A 1 338 ? 12.619 16.778 -23.596 1.00 79.12 338 GLU A O 1
ATOM 2574 N N . LEU A 1 339 ? 12.614 18.965 -24.111 1.00 79.62 339 LEU A N 1
ATOM 2575 C CA . LEU A 1 339 ? 13.039 19.433 -22.800 1.00 79.62 339 LEU A CA 1
ATOM 2576 C C . LEU A 1 339 ? 12.126 20.560 -22.309 1.00 79.62 339 LEU A C 1
ATOM 2578 O O . LEU A 1 339 ? 12.052 21.643 -22.889 1.00 79.62 339 LEU A O 1
ATOM 2582 N N . SER A 1 340 ? 11.444 20.322 -21.190 1.00 80.12 340 SER A N 1
ATOM 2583 C CA . SER A 1 340 ? 10.530 21.298 -20.592 1.00 80.12 340 SER A CA 1
ATOM 2584 C C . SER A 1 340 ? 11.273 22.424 -19.876 1.00 80.12 340 SER A C 1
ATOM 2586 O O . SER A 1 340 ? 12.012 22.190 -18.917 1.00 80.12 340 SER A O 1
ATOM 2588 N N . LYS A 1 341 ? 10.995 23.671 -20.273 1.00 79.38 341 LYS A N 1
ATOM 2589 C CA . LYS A 1 341 ? 11.594 24.867 -19.664 1.00 79.38 341 LYS A CA 1
ATOM 2590 C C . LYS A 1 341 ? 11.233 25.017 -18.184 1.00 79.38 341 LYS A C 1
ATOM 2592 O O . LYS A 1 341 ? 12.066 25.471 -17.407 1.00 79.38 341 LYS A O 1
ATOM 2597 N N . LYS A 1 342 ? 10.035 24.581 -17.768 1.00 77.31 342 LYS A N 1
ATOM 2598 C CA . LYS A 1 342 ? 9.624 24.582 -16.350 1.00 77.31 342 LYS A CA 1
ATOM 2599 C C . LYS A 1 342 ? 10.505 23.656 -15.507 1.00 77.31 342 LYS A C 1
ATOM 2601 O O . LYS A 1 342 ? 10.945 24.055 -14.435 1.00 77.31 342 LYS A O 1
ATOM 2606 N N . HIS A 1 343 ? 10.812 22.451 -16.000 1.00 77.38 343 HIS A N 1
ATOM 2607 C CA . HIS A 1 343 ? 11.696 21.511 -15.295 1.00 77.38 343 HIS A CA 1
ATOM 2608 C C . HIS A 1 343 ? 13.140 22.034 -15.224 1.00 77.38 343 HIS A C 1
ATOM 2610 O O . HIS A 1 343 ? 13.785 21.930 -14.185 1.00 77.38 343 HIS A O 1
ATOM 2616 N N . VAL A 1 344 ? 13.615 22.683 -16.292 1.00 74.31 344 VAL A N 1
ATOM 2617 C CA . VAL A 1 344 ? 14.934 23.339 -16.345 1.00 74.31 344 VAL A CA 1
ATOM 2618 C C . VAL A 1 344 ? 15.038 24.504 -15.345 1.00 74.31 344 VAL A C 1
ATOM 2620 O O . VAL A 1 344 ? 16.048 24.629 -14.652 1.00 74.31 344 VAL A O 1
ATOM 2623 N N . GLN A 1 345 ? 13.980 25.313 -15.209 1.00 71.31 345 GLN A N 1
ATOM 2624 C CA . GLN A 1 345 ? 13.897 26.402 -14.225 1.00 71.31 345 GLN A CA 1
ATOM 2625 C C . GLN A 1 345 ? 13.881 25.890 -12.778 1.00 71.31 345 GLN A C 1
ATOM 2627 O O . GLN A 1 345 ? 14.548 26.473 -11.925 1.00 71.31 345 GLN A O 1
ATOM 2632 N N . ILE A 1 346 ? 13.172 24.787 -12.501 1.00 72.19 346 ILE A N 1
ATOM 2633 C CA . ILE A 1 346 ? 13.154 24.137 -11.176 1.00 72.19 346 ILE A CA 1
ATOM 2634 C C . ILE A 1 346 ? 14.561 23.669 -10.778 1.00 72.19 346 ILE A C 1
ATOM 2636 O O . ILE A 1 346 ? 14.953 23.815 -9.622 1.00 72.19 346 ILE A O 1
ATOM 2640 N N . LEU A 1 347 ? 15.349 23.176 -11.740 1.00 69.56 347 LEU A N 1
ATOM 2641 C CA . LEU A 1 347 ? 16.750 22.787 -11.538 1.00 69.56 347 LEU A CA 1
ATOM 2642 C C . LEU A 1 347 ? 17.730 23.973 -11.484 1.00 69.56 347 LEU A C 1
ATOM 2644 O O . LEU A 1 347 ? 18.936 23.753 -11.384 1.00 69.56 347 LEU A O 1
ATOM 2648 N N . GLN A 1 348 ? 17.239 25.218 -11.557 1.00 67.06 348 GLN A N 1
ATOM 2649 C CA . GLN A 1 348 ? 18.053 26.441 -11.588 1.00 67.06 348 GLN A CA 1
ATOM 2650 C C . GLN A 1 348 ? 19.118 26.424 -12.705 1.00 67.06 348 GLN A C 1
ATOM 2652 O O . GLN A 1 348 ? 20.221 26.956 -12.554 1.00 67.06 348 GLN A O 1
ATOM 2657 N N . CYS A 1 349 ? 18.796 25.789 -13.834 1.00 70.69 349 CYS A N 1
ATOM 2658 C CA . CYS A 1 349 ? 19.649 25.706 -15.014 1.00 70.69 349 CYS A CA 1
ATOM 2659 C C . CYS A 1 349 ? 19.254 26.774 -16.044 1.00 70.69 349 CYS A C 1
ATOM 2661 O O . CYS A 1 349 ? 18.074 26.947 -16.340 1.00 70.69 349 CYS A O 1
ATOM 2663 N N . THR A 1 350 ? 20.240 27.446 -16.649 1.00 70.56 350 THR A N 1
ATOM 2664 C CA . THR A 1 350 ? 20.013 28.398 -17.753 1.00 70.56 350 THR A CA 1
ATOM 2665 C C . THR A 1 350 ? 20.687 27.882 -19.020 1.00 70.56 350 THR A C 1
ATOM 2667 O O . THR A 1 350 ? 21.901 28.015 -19.195 1.00 70.56 350 THR A O 1
ATOM 2670 N N . ILE A 1 351 ? 19.897 27.260 -19.893 1.00 72.81 351 ILE A N 1
ATOM 2671 C CA . ILE A 1 351 ? 20.356 26.614 -21.130 1.00 72.81 351 ILE A CA 1
ATOM 2672 C C . ILE A 1 351 ? 20.245 27.615 -22.286 1.00 72.81 351 ILE A C 1
ATOM 2674 O O . ILE A 1 351 ? 19.220 28.276 -22.421 1.00 72.81 351 ILE A O 1
ATOM 2678 N N . THR A 1 352 ? 21.294 27.737 -23.102 1.00 68.69 352 THR A N 1
ATOM 2679 C CA . THR A 1 352 ? 21.329 28.592 -24.309 1.00 68.69 352 THR A CA 1
ATOM 2680 C C . THR A 1 352 ? 20.953 27.860 -25.578 1.00 68.69 352 THR A C 1
ATOM 2682 O O . THR A 1 352 ? 20.504 28.479 -26.535 1.00 68.69 352 THR A O 1
ATOM 2685 N N . GLY A 1 353 ? 21.170 26.551 -25.613 1.00 70.25 353 GLY A N 1
ATOM 2686 C CA . GLY A 1 353 ? 20.906 25.765 -26.801 1.00 70.25 353 GLY A CA 1
ATOM 2687 C C . GLY A 1 353 ? 21.066 24.280 -26.545 1.00 70.25 353 GLY A C 1
ATOM 2688 O O . GLY A 1 353 ? 21.895 23.849 -25.740 1.00 70.25 353 GLY A O 1
ATOM 2689 N N . LEU A 1 354 ? 20.256 23.514 -27.261 1.00 78.62 354 LEU A N 1
ATOM 2690 C CA . LEU A 1 354 ? 20.332 22.069 -27.368 1.00 78.62 354 LEU A CA 1
ATOM 2691 C C . LEU A 1 354 ? 20.592 21.766 -28.846 1.00 78.62 354 LEU A C 1
ATOM 2693 O O . LEU A 1 354 ? 19.800 22.171 -29.695 1.00 78.62 354 LEU A O 1
ATOM 2697 N N . THR A 1 355 ? 21.712 21.123 -29.166 1.00 76.38 355 THR A N 1
ATOM 2698 C CA . THR A 1 355 ? 22.085 20.811 -30.555 1.00 76.38 355 THR A CA 1
ATOM 2699 C C . THR A 1 355 ? 22.516 19.358 -30.689 1.00 76.38 355 THR A C 1
ATOM 2701 O O . THR A 1 355 ? 23.012 18.745 -29.736 1.00 76.38 355 THR A O 1
ATOM 2704 N N . PHE A 1 356 ? 22.369 18.812 -31.895 1.00 72.25 356 PHE A N 1
ATOM 2705 C CA . PHE A 1 356 ? 23.137 17.631 -32.287 1.00 72.25 356 PHE A CA 1
ATOM 2706 C C . PHE A 1 356 ? 24.593 18.038 -32.592 1.00 72.25 356 PHE A C 1
ATOM 2708 O O . PHE A 1 356 ? 24.963 19.209 -32.471 1.00 72.25 356 PHE A O 1
ATOM 2715 N N . TRP A 1 357 ? 25.450 17.071 -32.937 1.00 65.31 357 TRP A N 1
ATOM 2716 C CA . TRP A 1 357 ? 26.856 17.335 -33.271 1.00 65.31 357 TRP A CA 1
ATOM 2717 C C . TRP A 1 357 ? 27.010 18.306 -34.444 1.00 65.31 357 TRP A C 1
ATOM 2719 O O . TRP A 1 357 ? 27.932 19.118 -34.466 1.00 65.31 357 TRP A O 1
ATOM 2729 N N . ASP A 1 358 ? 26.112 18.214 -35.421 1.00 66.19 358 ASP A N 1
ATOM 2730 C CA . ASP A 1 358 ? 26.040 19.189 -36.496 1.00 66.19 358 ASP A CA 1
ATOM 2731 C C . ASP A 1 358 ? 25.434 20.491 -35.959 1.00 66.19 358 ASP A C 1
ATOM 2733 O O . ASP A 1 358 ? 24.281 20.522 -35.526 1.00 66.19 358 ASP A O 1
ATOM 2737 N N . HIS A 1 359 ? 26.213 21.573 -35.993 1.00 65.94 359 HIS A N 1
ATOM 2738 C CA . HIS A 1 359 ? 25.779 22.898 -35.549 1.00 65.94 359 HIS A CA 1
ATOM 2739 C C . HIS A 1 359 ? 24.601 23.456 -36.361 1.00 65.94 359 HIS A C 1
ATOM 2741 O O . HIS A 1 359 ? 23.948 24.388 -35.901 1.00 65.94 359 HIS A O 1
ATOM 2747 N N . SER A 1 360 ? 24.312 22.897 -37.542 1.00 68.94 360 SER A N 1
ATOM 2748 C CA . SER A 1 360 ? 23.107 23.227 -38.310 1.00 68.94 360 SER A CA 1
ATOM 2749 C C . SER A 1 360 ? 21.828 22.594 -37.743 1.00 68.94 360 SER A C 1
ATOM 2751 O O . SER A 1 360 ? 20.729 23.031 -38.078 1.00 68.94 360 SER A O 1
ATOM 2753 N N . CYS A 1 361 ? 21.954 21.614 -36.844 1.00 76.75 361 CYS A N 1
ATOM 2754 C CA . CYS A 1 361 ? 20.844 20.903 -36.222 1.00 76.75 361 CYS A CA 1
ATOM 2755 C C . CYS A 1 361 ? 20.630 21.374 -34.780 1.00 76.75 361 CYS A C 1
ATOM 2757 O O . CYS A 1 361 ? 21.127 20.780 -33.814 1.00 76.75 361 CYS A O 1
ATOM 2759 N N . GLN A 1 362 ? 19.884 22.469 -34.651 1.00 81.31 362 GLN A N 1
ATOM 2760 C CA . GLN A 1 362 ? 19.585 23.138 -33.388 1.00 81.31 362 GLN A CA 1
ATOM 2761 C C . GLN A 1 362 ? 18.125 22.945 -32.970 1.00 81.31 362 GLN A C 1
ATOM 2763 O O . GLN A 1 362 ? 17.238 22.792 -33.805 1.00 81.31 362 GLN A O 1
ATOM 2768 N N . ALA A 1 363 ? 17.885 22.946 -31.658 1.00 80.31 363 ALA A N 1
ATOM 2769 C CA . ALA A 1 363 ? 16.549 22.869 -31.099 1.00 80.31 363 ALA A CA 1
ATOM 2770 C C . ALA A 1 363 ? 15.733 24.114 -31.437 1.00 80.31 363 ALA A C 1
ATOM 2772 O O . ALA A 1 363 ? 16.200 25.244 -31.281 1.00 80.31 363 ALA A O 1
ATOM 2773 N N . GLU A 1 364 ? 14.487 23.886 -31.822 1.00 80.56 364 GLU A N 1
ATOM 2774 C CA . GLU A 1 364 ? 13.480 24.921 -31.945 1.00 80.56 364 GLU A CA 1
ATOM 2775 C C . GLU A 1 364 ? 12.982 25.297 -30.547 1.00 80.56 364 GLU A C 1
ATOM 2777 O O . GLU A 1 364 ? 12.680 24.444 -29.701 1.00 80.56 364 GLU A O 1
ATOM 2782 N N . GLU A 1 365 ? 12.920 26.598 -30.283 1.00 73.75 365 GLU A N 1
ATOM 2783 C CA . GLU A 1 365 ? 12.456 27.122 -29.010 1.00 73.75 365 GLU A CA 1
ATOM 2784 C C . GLU A 1 365 ? 10.958 27.442 -29.087 1.00 73.75 365 GLU A C 1
ATOM 2786 O O . GLU A 1 365 ? 10.540 28.361 -29.786 1.00 73.75 365 GLU A O 1
ATOM 2791 N N . SER A 1 366 ? 10.148 26.690 -28.341 1.00 75.12 366 SER A N 1
ATOM 2792 C CA . SER A 1 366 ? 8.719 26.960 -28.135 1.00 75.12 366 SER A CA 1
ATOM 2793 C C . SER A 1 366 ? 8.490 27.683 -26.798 1.00 75.12 366 SER A C 1
ATOM 2795 O O . SER A 1 366 ? 9.410 27.791 -25.987 1.00 75.12 366 SER A O 1
ATOM 2797 N N . GLU A 1 367 ? 7.281 28.184 -26.515 1.00 66.56 367 GLU A N 1
ATOM 2798 C CA . GLU A 1 367 ? 6.976 28.917 -25.269 1.00 66.56 367 GLU A CA 1
ATOM 2799 C C . GLU A 1 367 ? 7.249 28.078 -24.005 1.00 66.56 367 GLU A C 1
ATOM 2801 O O . GLU A 1 367 ? 7.787 28.587 -23.020 1.00 66.56 367 GLU A O 1
ATOM 2806 N N . SER A 1 368 ? 6.944 26.776 -24.038 1.00 75.25 368 SER A N 1
ATOM 2807 C CA . SER A 1 368 ? 7.079 25.862 -22.894 1.00 75.25 368 SER A CA 1
ATOM 2808 C C . SER A 1 368 ? 8.241 24.871 -23.002 1.00 75.25 368 SER A C 1
ATOM 2810 O O . SER A 1 368 ? 8.700 24.359 -21.971 1.00 75.25 368 SER A O 1
ATOM 2812 N N . HIS A 1 369 ? 8.714 24.569 -24.214 1.00 78.31 369 HIS A N 1
ATOM 2813 C CA . HIS A 1 369 ? 9.612 23.442 -24.496 1.00 78.31 369 HIS A CA 1
ATOM 2814 C C . HIS A 1 369 ? 10.758 23.840 -25.438 1.00 78.31 369 HIS A C 1
ATOM 2816 O O . HIS A 1 369 ? 10.600 24.704 -26.298 1.00 78.31 369 HIS A O 1
ATOM 2822 N N . LEU A 1 370 ? 11.920 23.215 -25.252 1.00 79.81 370 LEU A N 1
ATOM 2823 C CA . LEU A 1 370 ? 13.020 23.181 -26.215 1.00 79.81 370 LEU A CA 1
ATOM 2824 C C . LEU A 1 370 ? 12.931 21.844 -26.949 1.00 79.81 370 LEU A C 1
ATOM 2826 O O . LEU A 1 370 ? 13.005 20.796 -26.305 1.00 79.81 370 LEU A O 1
ATOM 2830 N N . VAL A 1 371 ? 12.745 21.878 -28.267 1.00 83.38 371 VAL A N 1
ATOM 2831 C CA . VAL A 1 371 ? 12.470 20.680 -29.065 1.00 83.38 371 VAL A CA 1
ATOM 2832 C C . VAL A 1 371 ? 13.542 20.528 -30.135 1.00 83.38 371 VAL A C 1
ATOM 2834 O O . VAL A 1 371 ? 13.628 21.329 -31.058 1.00 83.38 371 VAL A O 1
ATOM 2837 N N . LEU A 1 372 ? 14.374 19.497 -30.021 1.00 84.81 372 LEU A N 1
ATOM 2838 C CA . LEU A 1 372 ? 15.394 19.169 -31.014 1.00 84.81 372 LEU A CA 1
ATOM 2839 C C . LEU A 1 372 ? 14.890 18.040 -31.913 1.00 84.81 372 LEU A C 1
ATOM 2841 O O . LEU A 1 372 ? 14.524 16.976 -31.417 1.00 84.81 372 LEU A O 1
ATOM 2845 N N . ARG A 1 373 ? 14.876 18.272 -33.228 1.00 84.06 373 ARG A N 1
ATOM 2846 C CA . ARG A 1 373 ? 14.336 17.348 -34.234 1.00 84.06 373 ARG A CA 1
ATOM 2847 C C . ARG A 1 373 ? 15.357 17.066 -35.321 1.00 84.06 373 ARG A C 1
ATOM 2849 O O . ARG A 1 373 ? 16.092 17.959 -35.730 1.00 84.06 373 ARG A O 1
ATOM 2856 N N . SER A 1 374 ? 15.396 15.829 -35.797 1.00 82.06 374 SER A N 1
ATOM 2857 C CA . SER A 1 374 ? 16.239 15.431 -36.923 1.00 82.06 374 SER A CA 1
ATOM 2858 C C . SER A 1 374 ? 15.668 14.202 -37.615 1.00 82.06 374 SER A C 1
ATOM 2860 O O . SER A 1 374 ? 15.177 13.286 -36.961 1.00 82.06 374 SER A O 1
ATOM 2862 N N . THR A 1 375 ? 15.734 14.192 -38.945 1.00 82.88 375 THR A N 1
ATOM 2863 C CA . THR A 1 375 ? 15.418 13.011 -39.755 1.00 82.88 375 THR A CA 1
ATOM 2864 C C . THR A 1 375 ? 16.523 11.967 -39.632 1.00 82.88 375 THR A C 1
ATOM 2866 O O . THR A 1 375 ? 17.690 12.341 -39.524 1.00 82.88 375 THR A O 1
ATOM 2869 N N . TYR A 1 376 ? 16.206 10.681 -39.775 1.00 81.19 376 TYR A N 1
ATOM 2870 C CA . TYR A 1 376 ? 17.201 9.598 -39.669 1.00 81.19 376 TYR A CA 1
ATOM 2871 C C . TYR A 1 376 ? 18.362 9.685 -40.676 1.00 81.19 376 TYR A C 1
ATOM 2873 O O . TYR A 1 376 ? 19.426 9.123 -40.444 1.00 81.19 376 TYR A O 1
ATOM 2881 N N . SER A 1 377 ? 18.193 10.417 -41.780 1.00 78.44 377 SER A N 1
ATOM 2882 C CA . SER A 1 377 ? 19.230 10.653 -42.793 1.00 78.44 377 SER A CA 1
ATOM 2883 C C . SER A 1 377 ? 20.073 11.919 -42.571 1.00 78.44 377 SER A C 1
ATOM 2885 O O . SER A 1 377 ? 20.924 12.232 -43.402 1.00 78.44 377 SER A O 1
ATOM 2887 N N . SER A 1 378 ? 19.816 12.703 -41.520 1.00 76.31 378 SER A N 1
ATOM 2888 C CA . SER A 1 378 ? 20.482 13.990 -41.266 1.00 76.31 378 SER A CA 1
ATOM 2889 C C . SER A 1 378 ? 21.105 14.049 -39.868 1.00 76.31 378 SER A C 1
ATOM 2891 O O . SER A 1 378 ? 21.017 13.101 -39.096 1.00 76.31 378 SER A O 1
ATOM 2893 N N . CYS A 1 379 ? 21.810 15.143 -39.556 1.00 75.06 379 CYS A N 1
ATOM 2894 C CA . CYS A 1 379 ? 22.384 15.430 -38.231 1.00 75.06 379 CYS A CA 1
ATOM 2895 C C . CYS A 1 379 ? 23.270 14.323 -37.617 1.00 75.06 379 CYS A C 1
ATOM 2897 O O . CYS A 1 379 ? 23.433 14.266 -36.394 1.00 75.06 379 CYS A O 1
ATOM 2899 N N . GLY A 1 380 ? 23.870 13.476 -38.462 1.00 70.06 380 GLY A N 1
ATOM 2900 C CA . GLY A 1 380 ? 24.820 12.437 -38.058 1.00 70.06 380 GLY A CA 1
ATOM 2901 C C . GLY A 1 380 ? 24.204 11.204 -37.392 1.00 70.06 380 GLY A C 1
ATOM 2902 O O . GLY A 1 380 ? 24.913 10.531 -36.652 1.00 70.06 380 GLY A O 1
ATOM 2903 N N . MET A 1 381 ? 22.920 10.920 -37.626 1.00 75.31 381 MET A N 1
ATOM 2904 C CA . MET A 1 381 ? 22.261 9.707 -37.128 1.00 75.31 381 MET A CA 1
ATOM 2905 C C . MET A 1 381 ? 22.807 8.440 -37.821 1.00 75.31 381 MET A C 1
ATOM 2907 O O . MET A 1 381 ? 23.032 8.434 -39.031 1.00 75.31 381 MET A O 1
ATOM 2911 N N . GLU A 1 382 ? 23.003 7.363 -37.057 1.00 74.00 382 GLU A N 1
ATOM 2912 C CA . GLU A 1 382 ? 23.307 6.008 -37.536 1.00 74.00 382 GLU A CA 1
ATOM 2913 C C . GLU A 1 382 ? 22.071 5.128 -37.294 1.00 74.00 382 GLU A C 1
ATOM 2915 O O . GLU A 1 382 ? 21.564 5.038 -36.172 1.00 74.00 382 GLU A O 1
ATOM 2920 N N . VAL A 1 383 ? 21.574 4.499 -38.360 1.00 72.69 383 VAL A N 1
ATOM 2921 C CA . VAL A 1 383 ? 20.428 3.582 -38.318 1.00 72.69 383 VAL A CA 1
ATOM 2922 C C . VAL A 1 383 ? 20.948 2.160 -38.484 1.00 72.69 383 VAL A C 1
ATOM 2924 O O . VAL A 1 383 ? 21.554 1.829 -39.504 1.00 72.69 383 VAL A O 1
ATOM 2927 N N . THR A 1 384 ? 20.708 1.315 -37.488 1.00 67.88 384 THR A N 1
ATOM 2928 C CA . THR A 1 384 ? 21.048 -0.113 -37.497 1.00 67.88 384 THR A CA 1
ATOM 2929 C C . THR A 1 384 ? 19.771 -0.924 -37.349 1.00 67.88 384 THR A C 1
ATOM 2931 O O . THR A 1 384 ? 19.202 -0.889 -36.270 1.00 67.88 384 THR A O 1
ATOM 2934 N N . GLU A 1 385 ? 19.336 -1.625 -38.404 1.00 65.56 385 GLU A N 1
ATOM 2935 C CA . GLU A 1 385 ? 18.077 -2.400 -38.549 1.00 65.56 385 GLU A CA 1
ATOM 2936 C C . GLU A 1 385 ? 16.804 -1.806 -37.897 1.00 65.56 385 GLU A C 1
ATOM 2938 O O . GLU A 1 385 ? 15.902 -1.416 -38.630 1.00 65.56 385 GLU A O 1
ATOM 2943 N N . HIS A 1 386 ? 16.719 -1.707 -36.566 1.00 66.75 386 HIS A N 1
ATOM 2944 C CA . HIS A 1 386 ? 15.577 -1.171 -35.808 1.00 66.75 386 HIS A CA 1
ATOM 2945 C C . HIS A 1 386 ? 15.960 -0.114 -34.746 1.00 66.75 386 HIS A C 1
ATOM 2947 O O . HIS A 1 386 ? 15.088 0.439 -34.079 1.00 66.75 386 HIS A O 1
ATOM 2953 N N . GLU A 1 387 ? 17.248 0.179 -34.559 1.00 70.38 387 GLU A N 1
ATOM 2954 C CA . GLU A 1 387 ? 17.773 1.157 -33.600 1.00 70.38 387 GLU A CA 1
ATOM 2955 C C . GLU A 1 387 ? 18.311 2.388 -34.342 1.00 70.38 387 GLU A C 1
ATOM 2957 O O . GLU A 1 387 ? 19.115 2.274 -35.269 1.00 70.38 387 GLU A O 1
ATOM 2962 N N . ILE A 1 388 ? 17.878 3.577 -33.916 1.00 76.00 388 ILE A N 1
ATOM 2963 C CA . ILE A 1 388 ? 18.457 4.849 -34.344 1.00 76.00 388 ILE A CA 1
ATOM 2964 C C . ILE A 1 388 ? 19.292 5.384 -33.196 1.00 76.00 388 ILE A C 1
ATOM 2966 O O . ILE A 1 388 ? 18.800 5.639 -32.091 1.00 76.00 388 ILE A O 1
ATOM 2970 N N . SER A 1 389 ? 20.564 5.612 -33.478 1.00 72.44 389 SER A N 1
ATOM 2971 C CA . SER A 1 389 ? 21.498 6.190 -32.528 1.00 72.44 389 SER A CA 1
ATOM 2972 C C . SER A 1 389 ? 22.184 7.403 -33.136 1.00 72.44 389 SER A C 1
ATOM 2974 O O . SER A 1 389 ? 22.331 7.526 -34.347 1.00 72.44 389 SER A O 1
ATOM 2976 N N . ASN A 1 390 ? 22.622 8.321 -32.284 1.00 71.06 390 ASN A N 1
ATOM 2977 C CA . ASN A 1 390 ? 23.561 9.363 -32.688 1.00 71.06 390 ASN A CA 1
ATOM 2978 C C . ASN A 1 390 ? 24.948 9.021 -32.125 1.00 71.06 390 ASN A C 1
ATOM 2980 O O . ASN A 1 390 ? 25.477 9.718 -31.255 1.00 71.06 390 ASN A O 1
ATOM 2984 N N . GLU A 1 391 ? 25.486 7.875 -32.552 1.00 63.72 391 GLU A N 1
ATOM 2985 C CA . GLU A 1 391 ? 26.837 7.401 -32.246 1.00 63.72 391 GLU A CA 1
ATOM 2986 C C . GLU A 1 391 ? 27.664 7.345 -33.539 1.00 63.72 391 GLU A C 1
ATOM 2988 O O . GLU A 1 391 ? 27.129 7.165 -34.624 1.00 63.72 391 GLU A O 1
ATOM 2993 N N . VAL A 1 392 ? 28.982 7.543 -33.439 1.00 53.56 392 VAL A N 1
ATOM 2994 C CA . VAL A 1 392 ? 29.899 7.256 -34.549 1.00 53.56 392 VAL A CA 1
ATOM 2995 C C . VAL A 1 392 ? 30.861 6.188 -34.076 1.00 53.56 392 VAL A C 1
ATOM 2997 O O . VAL A 1 392 ? 31.589 6.412 -33.106 1.00 53.56 392 VAL A O 1
ATOM 3000 N N . ARG A 1 393 ? 30.905 5.055 -34.785 1.00 49.53 393 ARG A N 1
ATOM 3001 C CA . ARG A 1 393 ? 31.932 4.034 -34.559 1.00 49.53 393 ARG A CA 1
ATOM 3002 C C . ARG A 1 393 ? 33.333 4.665 -34.653 1.00 49.53 393 ARG A C 1
ATOM 3004 O O . ARG A 1 393 ? 33.632 5.329 -35.651 1.00 49.53 393 ARG A O 1
ATOM 3011 N N . PRO A 1 394 ? 34.208 4.480 -33.649 1.00 45.75 394 PRO A N 1
ATOM 3012 C CA . PRO A 1 394 ? 35.542 5.067 -33.671 1.00 45.75 394 PRO A CA 1
ATOM 3013 C C . PRO A 1 394 ? 36.331 4.545 -34.876 1.00 45.75 394 PRO A C 1
ATOM 3015 O O . PRO A 1 394 ? 36.290 3.354 -35.197 1.00 45.75 394 PRO A O 1
ATOM 3018 N N . ARG A 1 395 ? 37.076 5.430 -35.554 1.00 47.69 395 ARG A N 1
ATOM 3019 C CA . ARG A 1 395 ? 38.044 4.988 -36.568 1.00 47.69 395 ARG A CA 1
ATOM 3020 C C . ARG A 1 395 ? 39.086 4.095 -35.885 1.00 47.69 395 ARG A C 1
ATOM 3022 O O . ARG A 1 395 ? 39.544 4.458 -34.798 1.00 47.69 395 ARG A O 1
ATOM 3029 N N . PRO A 1 396 ? 39.509 2.977 -36.504 1.00 44.28 396 PRO A N 1
ATOM 3030 C CA . PRO A 1 396 ? 40.571 2.150 -35.947 1.00 44.28 396 PRO A CA 1
ATOM 3031 C C . PRO A 1 396 ? 41.815 3.012 -35.689 1.00 44.28 396 PRO A C 1
ATOM 3033 O O . PRO A 1 396 ? 42.393 3.556 -36.628 1.00 44.28 396 PRO A O 1
ATOM 3036 N N . GLY A 1 397 ? 42.198 3.174 -34.419 1.00 52.34 397 GLY A N 1
ATOM 3037 C CA . GLY A 1 397 ? 43.383 3.938 -34.013 1.00 52.34 397 GLY A CA 1
ATOM 3038 C C . GLY A 1 397 ? 43.160 5.364 -33.480 1.00 52.34 397 GLY A C 1
ATOM 3039 O O . GLY A 1 397 ? 44.145 5.986 -33.093 1.00 52.34 397 GLY A O 1
ATOM 3040 N N . CYS A 1 398 ? 41.927 5.880 -33.387 1.00 52.38 398 CYS A N 1
ATOM 3041 C CA . CYS A 1 398 ? 41.644 7.179 -32.747 1.00 52.38 398 CYS A CA 1
ATOM 3042 C C . CYS A 1 398 ? 40.772 7.014 -31.488 1.00 52.38 398 CYS A C 1
ATOM 3044 O O . CYS A 1 398 ? 39.685 6.445 -31.554 1.00 52.38 398 CYS A O 1
ATOM 3046 N N . TRP A 1 399 ? 41.237 7.544 -30.350 1.00 46.75 399 TRP A N 1
ATOM 3047 C CA . TRP A 1 399 ? 40.513 7.582 -29.070 1.00 46.75 399 TRP A CA 1
ATOM 3048 C C . TRP A 1 399 ? 39.700 8.882 -28.934 1.00 46.75 399 TRP A C 1
ATOM 3050 O O . TRP A 1 399 ? 39.953 9.682 -28.036 1.00 46.75 399 TRP A O 1
ATOM 3060 N N . ASP A 1 400 ? 38.747 9.123 -29.836 1.00 47.78 400 ASP A N 1
ATOM 3061 C CA . ASP A 1 400 ? 37.795 10.235 -29.684 1.00 47.78 400 ASP A CA 1
ATOM 3062 C C . ASP A 1 400 ? 36.530 9.764 -28.927 1.00 47.78 400 ASP A C 1
ATOM 3064 O O . ASP A 1 400 ? 36.026 8.675 -29.211 1.00 47.78 400 ASP A O 1
ATOM 3068 N N . PRO A 1 401 ? 35.992 10.537 -27.959 1.00 46.81 401 PRO A N 1
ATOM 3069 C CA . PRO A 1 401 ? 34.840 10.121 -27.150 1.00 46.81 401 PRO A CA 1
ATOM 3070 C C . PRO A 1 401 ? 33.497 10.157 -27.929 1.00 46.81 401 PRO A C 1
ATOM 3072 O O . PRO A 1 401 ? 33.236 11.127 -28.645 1.00 46.81 401 PRO A O 1
ATOM 3075 N N . PRO A 1 402 ? 32.591 9.168 -27.748 1.00 50.81 402 PRO A N 1
ATOM 3076 C CA . PRO A 1 402 ? 31.453 8.886 -28.642 1.00 50.81 402 PRO A CA 1
ATOM 3077 C C . PRO A 1 402 ? 30.158 9.682 -28.345 1.00 50.81 402 PRO A C 1
ATOM 3079 O O . PRO A 1 402 ? 29.059 9.161 -28.510 1.00 50.81 402 PRO A O 1
ATOM 3082 N N . PHE A 1 403 ? 30.233 10.935 -27.878 1.00 51.72 403 PHE A N 1
ATOM 3083 C CA . PHE A 1 403 ? 29.045 11.664 -27.380 1.00 51.72 403 PHE A CA 1
ATOM 3084 C C . PHE A 1 403 ? 28.666 12.884 -28.242 1.00 51.72 403 PHE A C 1
ATOM 3086 O O . PHE A 1 403 ? 29.501 13.771 -28.429 1.00 51.72 403 PHE A O 1
ATOM 3093 N N . ARG A 1 404 ? 27.411 12.954 -28.735 1.00 63.91 404 ARG A N 1
ATOM 3094 C CA . ARG A 1 404 ? 26.991 13.888 -29.811 1.00 63.91 404 ARG A CA 1
ATOM 3095 C C . ARG A 1 404 ? 25.696 14.699 -29.602 1.00 63.91 404 ARG A C 1
ATOM 3097 O O . ARG A 1 404 ? 25.334 15.450 -30.503 1.00 63.91 404 ARG A O 1
ATOM 3104 N N . VAL A 1 405 ? 25.027 14.639 -28.445 1.00 60.09 405 VAL A N 1
ATOM 3105 C CA . VAL A 1 405 ? 24.048 15.684 -28.053 1.00 60.09 405 VAL A CA 1
ATOM 3106 C C . VAL A 1 405 ? 24.736 16.668 -27.128 1.00 60.09 405 VAL A C 1
ATOM 3108 O O . VAL A 1 405 ? 25.284 16.243 -26.113 1.00 60.09 405 VAL A O 1
ATOM 3111 N N . ILE A 1 406 ? 24.716 17.954 -27.477 1.00 66.69 406 ILE A N 1
ATOM 3112 C CA . ILE A 1 406 ? 25.431 19.014 -26.766 1.00 66.69 406 ILE A CA 1
ATOM 3113 C C . ILE A 1 406 ? 24.417 19.956 -26.117 1.00 66.69 406 ILE A C 1
ATOM 3115 O O . ILE A 1 406 ? 23.565 20.536 -26.790 1.00 66.69 406 ILE A O 1
ATOM 3119 N N . ILE A 1 407 ? 24.534 20.128 -24.800 1.00 65.06 407 ILE A N 1
ATOM 3120 C CA . ILE A 1 407 ? 23.764 21.118 -24.041 1.00 65.06 407 ILE A CA 1
ATOM 3121 C C . ILE A 1 407 ? 24.686 22.284 -23.720 1.00 65.06 407 ILE A C 1
ATOM 3123 O O . ILE A 1 407 ? 25.694 22.115 -23.030 1.00 65.06 407 ILE A O 1
ATOM 3127 N N . SER A 1 408 ? 24.329 23.465 -24.212 1.00 68.12 408 SER A N 1
ATOM 3128 C CA . SER A 1 408 ? 25.072 24.700 -23.971 1.00 68.12 408 SER A CA 1
ATOM 3129 C C . SER A 1 408 ? 24.405 25.522 -22.871 1.00 68.12 408 SER A C 1
ATOM 3131 O O . SER A 1 408 ? 23.178 25.599 -22.797 1.00 68.12 408 SER A O 1
ATOM 3133 N N . PHE A 1 409 ? 25.211 26.154 -22.017 1.00 57.81 409 PHE A N 1
ATOM 3134 C CA . PHE A 1 409 ? 24.745 26.969 -20.892 1.00 57.81 409 PHE A CA 1
ATOM 3135 C C . PHE A 1 409 ? 25.076 28.449 -21.091 1.00 57.81 409 PHE A C 1
ATOM 3137 O O . PHE A 1 409 ? 26.090 28.789 -21.696 1.00 57.81 409 PHE A O 1
ATOM 3144 N N . LEU A 1 410 ? 24.229 29.330 -20.547 1.00 48.41 410 LEU A N 1
ATOM 3145 C CA . LEU A 1 410 ? 24.382 30.795 -20.631 1.00 48.41 410 LEU A CA 1
ATOM 3146 C C . LEU A 1 410 ? 25.524 31.305 -19.741 1.00 48.41 410 LEU A C 1
ATOM 3148 O O . LEU A 1 410 ? 26.188 32.285 -20.066 1.00 48.41 410 LEU A O 1
ATOM 3152 N N . SER A 1 411 ? 25.756 30.635 -18.611 1.00 47.06 411 SER A N 1
ATOM 3153 C CA . SER A 1 411 ? 26.902 30.819 -17.713 1.00 47.06 411 SER A CA 1
ATOM 3154 C C . SER A 1 411 ? 26.964 29.639 -16.746 1.00 47.06 411 SER A C 1
ATOM 3156 O O . SER A 1 411 ? 25.969 29.344 -16.085 1.00 47.06 411 SER A O 1
ATOM 3158 N N . GLY A 1 412 ? 28.107 28.952 -16.664 1.00 57.75 412 GLY A N 1
ATOM 3159 C CA . GLY A 1 412 ? 28.265 27.780 -15.801 1.00 57.75 412 GLY A CA 1
ATOM 3160 C C . GLY A 1 412 ? 29.207 26.707 -16.374 1.00 57.75 412 GLY A C 1
ATOM 3161 O O . GLY A 1 412 ? 30.185 27.066 -17.031 1.00 57.75 412 GLY A O 1
ATOM 3162 N N . PRO A 1 413 ? 28.965 25.413 -16.077 1.00 54.53 413 PRO A N 1
ATOM 3163 C CA . PRO A 1 413 ? 29.871 24.307 -16.402 1.00 54.53 413 PRO A CA 1
ATOM 3164 C C . PRO A 1 413 ? 30.067 24.097 -17.918 1.00 54.53 413 PRO A C 1
ATOM 3166 O O . PRO A 1 413 ? 29.274 24.601 -18.718 1.00 54.53 413 PRO A O 1
ATOM 3169 N N . PRO A 1 414 ? 31.117 23.350 -18.327 1.00 60.44 414 PRO A N 1
ATOM 3170 C CA . PRO A 1 414 ? 31.344 22.991 -19.727 1.00 60.44 414 PRO A CA 1
ATOM 3171 C C . PRO A 1 414 ? 30.121 22.292 -20.346 1.00 60.44 414 PRO A C 1
ATOM 3173 O O . PRO A 1 414 ? 29.336 21.675 -19.621 1.00 60.44 414 PRO A O 1
ATOM 3176 N N . PRO A 1 415 ? 29.962 22.361 -21.682 1.00 67.50 415 PRO A N 1
ATOM 3177 C CA . PRO A 1 415 ? 28.808 21.790 -22.363 1.00 67.50 415 PRO A CA 1
ATOM 3178 C C . PRO A 1 415 ? 28.663 20.297 -22.058 1.00 67.50 415 PRO A C 1
ATOM 3180 O O . PRO A 1 415 ? 29.607 19.518 -22.233 1.00 67.50 415 PRO A O 1
ATOM 3183 N N . LEU A 1 416 ? 27.473 19.906 -21.599 1.00 68.88 416 LEU A N 1
ATOM 3184 C CA . LEU A 1 416 ? 27.167 18.521 -21.248 1.00 68.88 416 LEU A CA 1
ATOM 3185 C C . LEU A 1 416 ? 26.919 17.704 -22.504 1.00 68.88 416 LEU A C 1
ATOM 3187 O O . LEU A 1 416 ? 26.368 18.205 -23.487 1.00 68.88 416 LEU A O 1
ATOM 3191 N N . ARG A 1 417 ? 27.306 16.428 -22.438 1.00 71.69 417 ARG A N 1
ATOM 3192 C CA . ARG A 1 417 ? 27.163 15.495 -23.549 1.00 71.69 417 ARG A CA 1
ATOM 3193 C C . ARG A 1 417 ? 26.359 14.278 -23.126 1.00 71.69 417 ARG A C 1
ATOM 3195 O O . ARG A 1 417 ? 26.666 13.673 -22.103 1.00 71.69 417 ARG A O 1
ATOM 3202 N N . LYS A 1 418 ? 25.354 13.912 -23.924 1.00 71.25 418 LYS A N 1
ATOM 3203 C CA . LYS A 1 418 ? 24.515 12.728 -23.692 1.00 71.25 418 LYS A CA 1
ATOM 3204 C C . LYS A 1 418 ? 24.484 11.828 -24.920 1.00 71.25 418 LYS A C 1
ATOM 3206 O O . LYS A 1 418 ? 24.377 12.315 -26.045 1.00 71.25 418 LYS A O 1
ATOM 3211 N N . LYS A 1 419 ? 24.549 10.515 -24.690 1.00 70.31 419 LYS A N 1
ATOM 3212 C CA . LYS A 1 419 ? 24.219 9.511 -25.704 1.00 70.31 419 LYS A CA 1
ATOM 3213 C C . LYS A 1 419 ? 22.698 9.404 -25.822 1.00 70.31 419 LYS A C 1
ATOM 3215 O O . LYS A 1 419 ? 22.017 9.229 -24.812 1.00 70.31 419 LYS A O 1
ATOM 3220 N N . VAL A 1 420 ? 22.180 9.505 -27.042 1.00 73.75 420 VAL A N 1
ATOM 3221 C CA . VAL A 1 420 ? 20.761 9.282 -27.340 1.00 73.75 420 VAL A CA 1
ATOM 3222 C C . VAL A 1 420 ? 20.634 8.145 -28.339 1.00 73.75 420 VAL A C 1
ATOM 3224 O O . VAL A 1 420 ? 21.310 8.128 -29.367 1.00 73.75 420 VAL A O 1
ATOM 3227 N N . GLN A 1 421 ? 19.796 7.183 -27.982 1.00 73.88 421 GLN A N 1
ATOM 3228 C CA . GLN A 1 421 ? 19.466 6.022 -28.790 1.00 73.88 421 GLN A CA 1
ATOM 3229 C C . GLN A 1 421 ? 17.982 5.714 -28.564 1.00 73.88 421 GLN A C 1
ATOM 3231 O O . GLN A 1 421 ? 17.473 5.910 -27.456 1.00 73.88 421 GLN A O 1
ATOM 3236 N N . CYS A 1 422 ? 17.288 5.298 -29.609 1.00 74.75 422 CYS A N 1
ATOM 3237 C CA . CYS A 1 422 ? 15.872 4.953 -29.594 1.00 74.75 422 CYS A CA 1
ATOM 3238 C C . CYS A 1 422 ? 15.632 3.803 -30.579 1.00 74.75 422 CYS A C 1
ATOM 3240 O O . CYS A 1 422 ? 16.454 3.541 -31.454 1.00 74.75 422 CYS A O 1
ATOM 3242 N N . VAL A 1 423 ? 14.479 3.157 -30.473 1.00 76.25 423 VAL A N 1
ATOM 3243 C CA . VAL A 1 423 ? 14.046 2.129 -31.424 1.00 76.25 423 VAL A CA 1
ATOM 3244 C C . VAL A 1 423 ? 12.976 2.716 -32.336 1.00 76.25 423 VAL A C 1
ATOM 3246 O O . VAL A 1 423 ? 12.094 3.430 -31.851 1.00 76.25 423 VAL A O 1
ATOM 3249 N N . ASP A 1 424 ? 13.053 2.428 -33.638 1.00 76.75 424 ASP A N 1
ATOM 3250 C CA . ASP A 1 424 ? 11.993 2.780 -34.581 1.00 76.75 424 ASP A CA 1
ATOM 3251 C C . ASP A 1 424 ? 10.765 1.914 -34.312 1.00 76.75 424 ASP A C 1
ATOM 3253 O O . ASP A 1 424 ? 10.711 0.729 -34.645 1.00 76.75 424 ASP A O 1
ATOM 3257 N N . MET A 1 425 ? 9.752 2.511 -33.707 1.00 71.31 425 MET A N 1
ATOM 3258 C CA . MET A 1 425 ? 8.521 1.820 -33.355 1.00 71.31 425 MET A CA 1
ATOM 3259 C C . MET A 1 425 ? 7.590 1.576 -34.545 1.00 71.31 425 MET A C 1
ATOM 3261 O O . MET A 1 425 ? 6.653 0.776 -34.415 1.00 71.31 425 MET A O 1
ATOM 3265 N N . ASP A 1 426 ? 7.819 2.255 -35.669 1.00 74.25 426 ASP A N 1
ATOM 3266 C CA . ASP A 1 426 ? 7.028 2.121 -36.892 1.00 74.25 426 ASP A CA 1
ATOM 3267 C C . ASP A 1 426 ? 7.537 0.975 -37.775 1.00 74.25 426 ASP A C 1
ATOM 3269 O O . ASP A 1 426 ? 6.772 0.415 -38.562 1.00 74.25 426 ASP A O 1
ATOM 3273 N N . SER A 1 427 ? 8.779 0.535 -37.551 1.00 75.88 427 SER A N 1
ATOM 3274 C CA . SER A 1 427 ? 9.341 -0.682 -38.149 1.00 75.88 427 SER A CA 1
ATOM 3275 C C . SER A 1 427 ? 8.650 -1.974 -37.672 1.00 75.88 427 SER A C 1
ATOM 3277 O O . SER A 1 427 ? 8.675 -2.991 -38.369 1.00 75.88 427 SER A O 1
ATOM 3279 N N . PHE A 1 428 ? 7.976 -1.931 -36.513 1.00 80.44 428 PHE A N 1
ATOM 3280 C CA . PHE A 1 428 ? 7.253 -3.062 -35.933 1.00 80.44 428 PHE A CA 1
ATOM 3281 C C . PHE A 1 428 ? 5.738 -2.908 -36.071 1.00 80.44 428 PHE A C 1
ATOM 3283 O O . PHE A 1 428 ? 5.108 -1.987 -35.526 1.00 80.44 428 PHE A O 1
ATOM 3290 N N . SER A 1 429 ? 5.119 -3.900 -36.706 1.00 82.81 429 SER A N 1
ATOM 3291 C CA . SER A 1 429 ? 3.668 -4.054 -36.701 1.00 82.81 429 SER A CA 1
ATOM 3292 C C . SER A 1 429 ? 3.237 -4.986 -35.569 1.00 82.81 429 SER A C 1
ATOM 3294 O O . SER A 1 429 ? 3.781 -6.076 -35.383 1.00 82.81 429 SER A O 1
ATOM 3296 N N . PHE A 1 430 ? 2.254 -4.538 -34.791 1.00 87.31 430 PHE A N 1
ATOM 3297 C CA . PHE A 1 430 ? 1.699 -5.284 -33.667 1.00 87.31 430 PHE A CA 1
ATOM 3298 C C . PHE A 1 430 ? 0.245 -5.615 -33.957 1.00 87.31 430 PHE A C 1
ATOM 3300 O O . PHE A 1 430 ? -0.524 -4.739 -34.357 1.00 87.31 430 PHE A O 1
ATOM 3307 N N . GLN A 1 431 ? -0.134 -6.866 -33.728 1.00 89.12 431 GLN A N 1
ATOM 3308 C CA . GLN A 1 431 ? -1.500 -7.336 -33.904 1.00 89.12 431 GLN A CA 1
ATOM 3309 C C . GLN A 1 431 ? -2.016 -7.927 -32.595 1.00 89.12 431 GLN A C 1
ATOM 3311 O O . GLN A 1 431 ? -1.313 -8.661 -31.900 1.00 89.12 431 GLN A O 1
ATOM 3316 N N . LEU A 1 432 ? -3.252 -7.568 -32.251 1.00 92.75 432 LEU A N 1
ATOM 3317 C CA . LEU A 1 432 ? -3.963 -8.080 -31.086 1.00 92.75 432 LEU A CA 1
ATOM 3318 C C . LEU A 1 432 ? -4.999 -9.099 -31.566 1.00 92.75 432 LEU A C 1
ATOM 3320 O O . LEU A 1 432 ? -6.085 -8.721 -32.003 1.00 92.75 432 LEU A O 1
ATOM 3324 N N . GLY A 1 433 ? -4.649 -10.380 -31.503 1.00 91.69 433 GLY A N 1
ATOM 3325 C CA . GLY A 1 433 ? -5.524 -11.473 -31.915 1.00 91.69 433 GLY A CA 1
ATOM 3326 C C . GLY A 1 433 ? -6.436 -11.922 -30.774 1.00 91.69 433 GLY A C 1
ATOM 3327 O O . GLY A 1 433 ? -5.973 -12.132 -29.650 1.00 91.69 433 GLY A O 1
ATOM 3328 N N . PHE A 1 434 ? -7.725 -12.102 -31.066 1.00 92.69 434 PHE A N 1
ATOM 3329 C CA . PHE A 1 434 ? -8.708 -12.691 -30.154 1.00 92.69 434 PHE A CA 1
ATOM 3330 C C . PHE A 1 434 ? -9.155 -14.061 -30.674 1.00 92.69 434 PHE A C 1
ATOM 3332 O O . PHE A 1 434 ? -9.433 -14.224 -31.857 1.00 92.69 434 PHE A O 1
ATOM 3339 N N . TYR A 1 435 ? -9.244 -15.050 -29.789 1.00 92.50 435 TYR A N 1
ATOM 3340 C CA . TYR A 1 435 ? -9.493 -16.452 -30.115 1.00 92.50 435 TYR A CA 1
ATOM 3341 C C . TYR A 1 435 ? -10.485 -17.061 -29.121 1.00 92.50 435 TYR A C 1
ATOM 3343 O O . TYR A 1 435 ? -10.538 -16.687 -27.951 1.00 92.50 435 TYR A O 1
ATOM 3351 N N . LEU A 1 436 ? -11.253 -18.052 -29.572 1.00 88.69 436 LEU A N 1
ATOM 3352 C CA . LEU A 1 436 ? -12.222 -18.779 -28.733 1.00 88.69 436 LEU A CA 1
ATOM 3353 C C . LEU A 1 436 ? -11.686 -20.119 -28.208 1.00 88.69 436 LEU A C 1
ATOM 3355 O O . LEU A 1 436 ? -12.379 -20.828 -27.484 1.00 88.69 436 LEU A O 1
ATOM 3359 N N . SER A 1 437 ? -10.462 -20.483 -28.593 1.00 85.69 437 SER A N 1
ATOM 3360 C CA . SER A 1 437 ? -9.820 -21.750 -28.251 1.00 85.69 437 SER A CA 1
ATOM 3361 C C . SER A 1 437 ? -8.417 -21.506 -27.692 1.00 85.69 437 SER A C 1
ATOM 3363 O O . SER A 1 437 ? -7.703 -20.653 -28.228 1.00 85.69 437 SER A O 1
ATOM 3365 N N . PRO A 1 438 ? -7.969 -22.301 -26.701 1.00 85.19 438 PRO A N 1
ATOM 3366 C CA . PRO A 1 438 ? -6.611 -22.222 -26.157 1.00 85.19 438 PRO A CA 1
ATOM 3367 C C . PRO A 1 438 ? -5.517 -22.602 -27.169 1.00 85.19 438 PRO A C 1
ATOM 3369 O O . PRO A 1 438 ? -4.336 -22.475 -26.862 1.00 85.19 438 PRO A O 1
ATOM 3372 N N . HIS A 1 439 ? -5.882 -23.086 -28.362 1.00 85.56 439 HIS A N 1
ATOM 3373 C CA . HIS A 1 439 ? -4.935 -23.454 -29.415 1.00 85.56 439 HIS A CA 1
ATOM 3374 C C . HIS A 1 439 ? -4.586 -22.307 -30.376 1.00 85.56 439 HIS A C 1
ATOM 3376 O O . HIS A 1 439 ? -3.712 -22.496 -31.214 1.00 85.56 439 HIS A O 1
ATOM 3382 N N . PHE A 1 440 ? -5.233 -21.137 -30.264 1.00 86.31 440 PHE A N 1
ATOM 3383 C CA . PHE A 1 440 ? -4.928 -19.941 -31.072 1.00 86.31 440 PHE A CA 1
ATOM 3384 C C . PHE A 1 440 ? -4.938 -20.186 -32.600 1.00 86.31 440 PHE A C 1
ATOM 3386 O O . PHE A 1 440 ? -4.156 -19.600 -33.338 1.00 86.31 440 PHE A O 1
ATOM 3393 N N . LEU A 1 441 ? -5.811 -21.085 -33.079 1.00 81.25 441 LEU A N 1
ATOM 3394 C CA . LEU A 1 441 ? -5.856 -21.496 -34.493 1.00 81.25 441 LEU A CA 1
ATOM 3395 C C . LEU A 1 441 ? -6.743 -20.598 -35.365 1.00 81.25 441 LEU A C 1
ATOM 3397 O O . LEU A 1 441 ? -6.447 -20.405 -36.539 1.00 81.25 441 LEU A O 1
ATOM 3401 N N . GLN A 1 442 ? -7.850 -20.094 -34.809 1.00 85.50 442 GLN A N 1
ATOM 3402 C CA . GLN A 1 442 ? -8.842 -19.310 -35.544 1.00 85.50 442 GLN A CA 1
ATOM 3403 C C . GLN A 1 442 ? -9.192 -18.037 -34.780 1.00 85.50 442 GLN A C 1
ATOM 3405 O O . GLN A 1 442 ? -9.725 -18.099 -33.666 1.00 85.50 442 GLN A O 1
ATOM 3410 N N . GLU A 1 443 ? -8.890 -16.898 -35.399 1.00 87.31 443 GLU A N 1
ATOM 3411 C CA . GLU A 1 443 ? -9.254 -15.584 -34.882 1.00 87.31 443 GLU A CA 1
ATOM 3412 C C . GLU A 1 443 ? -10.766 -15.380 -34.926 1.00 87.31 443 GLU A C 1
ATOM 3414 O O . GLU A 1 443 ? -11.463 -15.818 -35.844 1.00 87.31 443 GLU A O 1
ATOM 3419 N N . SER A 1 444 ? -11.268 -14.702 -33.906 1.00 87.38 444 SER A N 1
ATOM 3420 C CA . SER A 1 444 ? -12.661 -14.326 -33.752 1.00 87.38 444 SER A CA 1
ATOM 3421 C C . SER A 1 444 ? -12.737 -12.832 -33.468 1.00 87.38 444 SER A C 1
ATOM 3423 O O . SER A 1 444 ? -11.838 -12.244 -32.875 1.00 87.38 444 SER A O 1
ATOM 3425 N N . SER A 1 445 ? -13.845 -12.218 -33.854 1.00 85.94 445 SER A N 1
ATOM 3426 C CA . SER A 1 445 ? -14.220 -10.873 -33.417 1.00 85.94 445 SER A CA 1
ATOM 3427 C C . SER A 1 445 ? -15.472 -10.898 -32.548 1.00 85.94 445 SER A C 1
ATOM 3429 O O . SER A 1 445 ? -15.967 -9.845 -32.181 1.00 85.94 445 SER A O 1
ATOM 3431 N N . THR A 1 446 ? -16.004 -12.078 -32.215 1.00 84.31 446 THR A N 1
ATOM 3432 C CA . THR A 1 446 ? -17.260 -12.255 -31.474 1.00 84.31 446 THR A CA 1
ATOM 3433 C C . THR A 1 446 ? -17.030 -13.011 -30.169 1.00 84.31 446 THR A C 1
ATOM 3435 O O . THR A 1 446 ? -16.359 -14.047 -30.174 1.00 84.31 446 THR A O 1
ATOM 3438 N N . VAL A 1 447 ? -17.625 -12.537 -29.073 1.00 83.88 447 VAL A N 1
ATOM 3439 C CA . VAL A 1 447 ? -17.594 -13.176 -27.749 1.00 83.88 447 VAL A CA 1
ATOM 3440 C C . VAL A 1 447 ? -19.005 -13.283 -27.166 1.00 83.88 447 VAL A C 1
ATOM 3442 O O . VAL A 1 447 ? -19.772 -12.322 -27.190 1.00 83.88 447 VAL A O 1
ATOM 3445 N N . LYS A 1 448 ? -19.361 -14.457 -26.634 1.00 80.25 448 LYS A N 1
ATOM 3446 C CA . LYS A 1 448 ? -20.635 -14.668 -25.930 1.00 80.25 448 LYS A CA 1
ATOM 3447 C C . LYS A 1 448 ? -20.483 -14.408 -24.437 1.00 80.25 448 LYS A C 1
ATOM 3449 O O . LYS A 1 448 ? -19.432 -14.680 -23.853 1.00 80.25 448 LYS A O 1
ATOM 3454 N N . LEU A 1 449 ? -21.549 -13.931 -23.797 1.00 73.81 449 LEU A N 1
ATOM 3455 C CA . LEU A 1 449 ? -21.592 -13.827 -22.335 1.00 73.81 449 LEU A CA 1
ATOM 3456 C C . LEU A 1 449 ? -21.378 -15.202 -21.685 1.00 73.81 449 LEU A C 1
ATOM 3458 O O . LEU A 1 449 ? -21.994 -16.190 -22.078 1.00 73.81 449 LEU A O 1
ATOM 3462 N N . GLY A 1 450 ? -20.487 -15.255 -20.695 1.00 69.19 450 GLY A N 1
ATOM 3463 C CA . GLY A 1 450 ? -20.096 -16.484 -20.003 1.00 69.19 450 GLY A CA 1
ATOM 3464 C C . GLY A 1 450 ? -19.059 -17.335 -20.745 1.00 69.19 450 GLY A C 1
ATOM 3465 O O . GLY A 1 450 ? -18.648 -18.370 -20.225 1.00 69.19 450 GLY A O 1
ATOM 3466 N N . GLN A 1 451 ? -18.606 -16.917 -21.932 1.00 81.06 451 GLN A N 1
ATOM 3467 C CA . GLN A 1 451 ? -17.586 -17.627 -22.704 1.00 81.06 451 GLN A CA 1
ATOM 3468 C C . GLN A 1 451 ? -16.172 -17.150 -22.344 1.00 81.06 451 GLN A C 1
ATOM 3470 O O . GLN A 1 451 ? -15.937 -15.967 -22.079 1.00 81.06 451 GLN A O 1
ATOM 3475 N N . GLN A 1 452 ? -15.215 -18.083 -22.335 1.00 85.38 452 GLN A N 1
ATOM 3476 C CA . GLN A 1 452 ? -13.797 -17.774 -22.161 1.00 85.38 452 GLN A CA 1
ATOM 3477 C C . GLN A 1 452 ? -13.184 -17.353 -23.500 1.00 85.38 452 GLN A C 1
ATOM 3479 O O . GLN A 1 452 ? -13.298 -18.069 -24.495 1.00 85.38 452 GLN A O 1
ATOM 3484 N N . GLY A 1 453 ? -12.537 -16.191 -23.510 1.00 88.81 453 GLY A N 1
ATOM 3485 C CA . GLY A 1 453 ? -11.764 -15.670 -24.628 1.00 88.81 453 GLY A CA 1
ATOM 3486 C C . GLY A 1 453 ? -10.264 -15.790 -24.379 1.00 88.81 453 GLY A C 1
ATOM 3487 O O . GLY A 1 453 ? -9.795 -15.708 -23.242 1.00 88.81 453 GLY A O 1
ATOM 3488 N N . PHE A 1 454 ? -9.507 -15.968 -25.453 1.00 92.38 454 PHE A N 1
ATOM 3489 C CA . PHE A 1 454 ? -8.052 -16.079 -25.465 1.00 92.38 454 PHE A CA 1
ATOM 3490 C C . PHE A 1 454 ? -7.474 -14.952 -26.314 1.00 92.38 454 PHE A C 1
ATOM 3492 O O . PHE A 1 454 ? -8.022 -14.616 -27.359 1.00 92.38 454 PHE A O 1
ATOM 3499 N N . VAL A 1 455 ? -6.379 -14.352 -25.867 1.00 93.62 455 VAL A N 1
ATOM 3500 C CA . VAL A 1 455 ? -5.765 -13.186 -26.503 1.00 93.62 455 VAL A CA 1
ATOM 3501 C C . VAL A 1 455 ? -4.281 -13.445 -26.694 1.00 93.62 455 VAL A C 1
ATOM 3503 O O . VAL A 1 455 ? -3.612 -13.933 -25.781 1.00 93.62 455 VAL A O 1
ATOM 3506 N N . GLN A 1 456 ? -3.774 -13.111 -27.876 1.00 93.56 456 GLN A N 1
ATOM 3507 C CA . GLN A 1 456 ? -2.354 -13.151 -28.209 1.00 93.56 456 GLN A CA 1
ATOM 3508 C C . GLN A 1 456 ? -1.940 -11.806 -28.797 1.00 93.56 456 GLN A C 1
ATOM 3510 O O . GLN A 1 456 ? -2.641 -11.261 -29.648 1.00 93.56 456 GLN A O 1
ATOM 3515 N N . VAL A 1 457 ? -0.790 -11.291 -28.363 1.00 92.81 457 VAL A N 1
ATOM 3516 C CA . VAL A 1 457 ? -0.170 -10.127 -28.999 1.00 92.81 457 VAL A CA 1
ATOM 3517 C C . VAL A 1 457 ? 0.995 -10.580 -29.854 1.00 92.81 457 VAL A C 1
ATOM 3519 O O . VAL A 1 457 ? 2.018 -10.971 -29.308 1.00 92.81 457 VAL A O 1
ATOM 3522 N N . SER A 1 458 ? 0.855 -10.502 -31.172 1.00 89.00 458 SER A N 1
ATOM 3523 C CA . SER A 1 458 ? 1.933 -10.829 -32.102 1.00 89.00 458 SER A CA 1
ATOM 3524 C C . SER A 1 458 ? 2.661 -9.581 -32.583 1.00 89.00 458 SER A C 1
ATOM 3526 O O . SER A 1 458 ? 2.042 -8.554 -32.871 1.00 89.00 458 SER A O 1
ATOM 3528 N N . MET A 1 459 ? 3.980 -9.694 -32.707 1.00 87.75 459 MET A N 1
ATOM 3529 C CA . MET A 1 459 ? 4.855 -8.675 -33.283 1.00 87.75 459 MET A CA 1
ATOM 3530 C C . MET A 1 459 ? 5.451 -9.193 -34.593 1.00 87.75 459 MET A C 1
ATOM 3532 O O . MET A 1 459 ? 5.909 -10.333 -34.658 1.00 87.75 459 MET A O 1
ATOM 3536 N N . SER A 1 460 ? 5.477 -8.360 -35.632 1.00 83.00 460 SER A N 1
ATOM 3537 C CA . SER A 1 460 ? 6.195 -8.672 -36.868 1.00 83.00 460 SER A CA 1
ATOM 3538 C C . SER A 1 460 ? 6.999 -7.468 -37.379 1.00 83.00 460 SER A C 1
ATOM 3540 O O . SER A 1 460 ? 6.446 -6.362 -37.417 1.00 83.00 460 SER A O 1
ATOM 3542 N N . PRO A 1 461 ? 8.277 -7.660 -37.771 1.00 80.00 461 PRO A N 1
ATOM 3543 C CA . PRO A 1 461 ? 9.027 -8.928 -37.814 1.00 80.00 461 PRO A CA 1
ATOM 3544 C C . PRO A 1 461 ? 9.410 -9.464 -36.419 1.00 80.00 461 PRO A C 1
ATOM 3546 O O . PRO A 1 461 ? 9.565 -8.703 -35.469 1.00 80.00 461 PRO A O 1
ATOM 3549 N N . SER A 1 462 ? 9.546 -10.789 -36.284 1.00 70.44 462 SER A N 1
ATOM 3550 C CA . SER A 1 462 ? 10.019 -11.411 -35.041 1.00 70.44 462 SER A CA 1
ATOM 3551 C C . SER A 1 462 ? 11.533 -11.234 -34.919 1.00 70.44 462 SER A C 1
ATOM 3553 O O . SER A 1 462 ? 12.268 -11.722 -35.780 1.00 70.44 462 SER A O 1
ATOM 3555 N N . THR A 1 463 ? 12.007 -10.587 -33.856 1.00 73.50 463 THR A N 1
ATOM 3556 C CA . THR A 1 463 ? 13.441 -10.386 -33.598 1.00 73.50 463 THR A CA 1
ATOM 3557 C C . THR A 1 463 ? 13.771 -10.816 -32.171 1.00 73.50 463 THR A C 1
ATOM 3559 O O . THR A 1 463 ? 12.942 -10.698 -31.271 1.00 73.50 463 THR A O 1
ATOM 3562 N N . SER A 1 464 ? 14.979 -11.335 -31.943 1.00 69.31 464 SER A N 1
ATOM 3563 C CA . SER A 1 464 ? 15.469 -11.643 -30.590 1.00 69.31 464 SER A CA 1
ATOM 3564 C C . SER A 1 464 ? 16.025 -10.417 -29.861 1.00 69.31 464 SER A C 1
ATOM 3566 O O . SER A 1 464 ? 16.380 -10.506 -28.689 1.00 69.31 464 SER A O 1
ATOM 3568 N N . GLU A 1 465 ? 16.143 -9.285 -30.555 1.00 72.50 465 GLU A N 1
ATOM 3569 C CA . GLU A 1 465 ? 16.751 -8.058 -30.037 1.00 72.50 465 GLU A CA 1
ATOM 3570 C C . GLU A 1 465 ? 15.785 -7.243 -29.178 1.00 72.50 465 GLU A C 1
ATOM 3572 O O . GLU A 1 465 ? 16.234 -6.471 -28.329 1.00 72.50 465 GLU A O 1
ATOM 3577 N N . VAL A 1 466 ? 14.475 -7.435 -29.369 1.00 74.06 466 VAL A N 1
ATOM 3578 C CA . VAL A 1 466 ? 13.412 -6.725 -28.657 1.00 74.06 466 VAL A CA 1
ATOM 3579 C C . VAL A 1 466 ? 12.486 -7.731 -27.988 1.00 74.06 466 VAL A C 1
ATOM 3581 O O . VAL A 1 466 ? 11.862 -8.562 -28.643 1.00 74.06 466 VAL A O 1
ATOM 3584 N N . THR A 1 467 ? 12.367 -7.640 -26.665 1.00 80.31 467 THR A N 1
ATOM 3585 C CA . THR A 1 467 ? 11.425 -8.471 -25.907 1.00 80.31 467 THR A CA 1
ATOM 3586 C C . THR A 1 467 ? 10.103 -7.735 -25.717 1.00 80.31 467 THR A C 1
ATOM 3588 O O . THR A 1 467 ? 10.079 -6.575 -25.300 1.00 80.31 467 THR A O 1
ATOM 3591 N N . VAL A 1 468 ? 8.995 -8.407 -26.037 1.00 85.44 468 VAL A N 1
ATOM 3592 C CA . VAL A 1 468 ? 7.638 -7.864 -25.893 1.00 85.44 468 VAL A CA 1
ATOM 3593 C C . VAL A 1 468 ? 7.025 -8.392 -24.606 1.00 85.44 468 VAL A C 1
ATOM 3595 O O . VAL A 1 468 ? 6.932 -9.600 -24.395 1.00 85.44 468 VAL A O 1
ATOM 3598 N N . GLN A 1 469 ? 6.568 -7.490 -23.747 1.00 88.06 469 GLN A N 1
ATOM 3599 C CA . GLN A 1 469 ? 5.868 -7.823 -22.516 1.00 88.06 469 GLN A CA 1
ATOM 3600 C C . GLN A 1 469 ? 4.518 -7.121 -22.456 1.00 88.06 469 GLN A C 1
ATOM 3602 O O . GLN A 1 469 ? 4.333 -6.010 -22.947 1.00 88.06 469 GLN A O 1
ATOM 3607 N N . LEU A 1 470 ? 3.549 -7.781 -21.835 1.00 89.81 470 LEU A N 1
ATOM 3608 C CA . LEU A 1 470 ? 2.217 -7.229 -21.654 1.00 89.81 470 LEU A CA 1
ATOM 3609 C C . LEU A 1 470 ? 2.184 -6.396 -20.366 1.00 89.81 470 LEU A C 1
ATOM 3611 O O . LEU A 1 470 ? 2.376 -6.943 -19.283 1.00 89.81 470 LEU A O 1
ATOM 3615 N N . ASP A 1 471 ? 1.945 -5.088 -20.474 1.00 91.50 471 ASP A N 1
ATOM 3616 C CA . ASP A 1 471 ? 1.937 -4.177 -19.324 1.00 91.50 471 ASP A CA 1
ATOM 3617 C C . ASP A 1 471 ? 0.542 -4.054 -18.701 1.00 91.50 471 ASP A C 1
ATOM 3619 O O . ASP A 1 471 ? 0.349 -4.281 -17.505 1.00 91.50 471 ASP A O 1
ATOM 3623 N N . SER A 1 472 ? -0.460 -3.725 -19.515 1.00 92.50 472 SER A N 1
ATOM 3624 C CA . SER A 1 472 ? -1.849 -3.604 -19.066 1.00 92.50 472 SER A CA 1
ATOM 3625 C C . SER A 1 472 ? -2.833 -3.875 -20.199 1.00 92.50 472 SER A C 1
ATOM 3627 O O . SER A 1 472 ? -2.524 -3.636 -21.358 1.00 92.50 472 SER A O 1
ATOM 3629 N N . CYS A 1 473 ? -4.026 -4.372 -19.879 1.00 92.94 473 CYS A N 1
ATOM 3630 C CA . CYS A 1 473 ? -5.112 -4.585 -20.833 1.00 92.94 473 CYS A CA 1
ATOM 3631 C C . CYS A 1 473 ? -6.452 -4.241 -20.193 1.00 92.94 473 CYS A C 1
ATOM 3633 O O . CYS A 1 473 ? -6.718 -4.627 -19.053 1.00 92.94 473 CYS A O 1
ATOM 3635 N N . HIS A 1 474 ? -7.317 -3.572 -20.942 1.00 92.00 474 HIS A N 1
ATOM 3636 C CA . HIS A 1 474 ? -8.673 -3.237 -20.531 1.00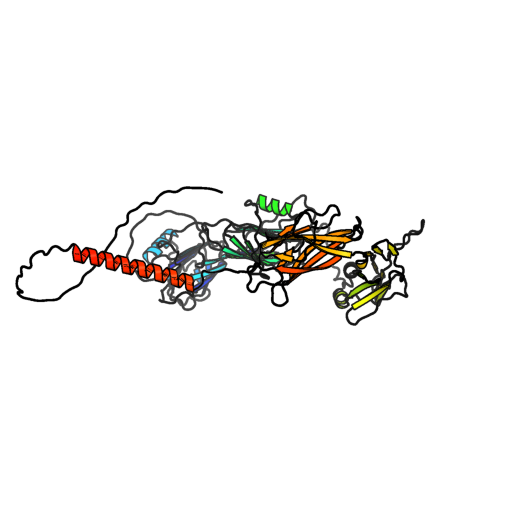 92.00 474 HIS A CA 1
ATOM 3637 C C . HIS A 1 474 ? -9.652 -3.456 -21.682 1.00 92.00 474 HIS A C 1
ATOM 3639 O O . HIS A 1 474 ? -9.294 -3.361 -22.855 1.00 92.00 474 HIS A O 1
ATOM 3645 N N . LEU A 1 475 ? -10.894 -3.760 -21.333 1.00 88.88 475 LEU A N 1
ATOM 3646 C CA . LEU A 1 475 ? -12.007 -3.885 -22.256 1.00 88.88 475 LEU A CA 1
ATOM 3647 C C . LEU A 1 475 ? -12.947 -2.699 -22.041 1.00 88.88 475 LEU A C 1
ATOM 3649 O O . LEU A 1 475 ? -13.605 -2.591 -21.008 1.00 88.88 475 LEU A O 1
ATOM 3653 N N . ASP A 1 476 ? -12.984 -1.806 -23.020 1.00 87.38 476 ASP A N 1
ATOM 3654 C CA . ASP A 1 476 ? -13.897 -0.671 -23.062 1.00 87.38 476 ASP A CA 1
ATOM 3655 C C . ASP A 1 476 ? -15.243 -1.117 -23.651 1.00 87.38 476 ASP A C 1
ATOM 3657 O O . ASP A 1 476 ? -15.295 -1.664 -24.752 1.00 87.38 476 ASP A O 1
ATOM 3661 N N . LEU A 1 477 ? -16.333 -0.921 -22.910 1.00 82.31 477 LEU A N 1
ATOM 3662 C CA . LEU A 1 477 ? -17.690 -1.322 -23.298 1.00 82.31 477 LEU A CA 1
ATOM 3663 C C . LEU A 1 477 ? -18.533 -0.140 -23.817 1.00 82.31 477 LEU A C 1
ATOM 3665 O O . LEU A 1 477 ? -19.743 -0.291 -24.005 1.00 82.31 477 LEU A O 1
ATOM 3669 N N . GLY A 1 478 ? -17.910 1.018 -24.058 1.00 75.00 478 GLY A N 1
ATOM 3670 C CA . GLY A 1 478 ? -18.530 2.213 -24.625 1.00 75.00 478 GLY A CA 1
ATOM 3671 C C . GLY A 1 478 ? -18.599 3.406 -23.658 1.00 75.00 478 GLY A C 1
ATOM 3672 O O . GLY A 1 478 ? -18.382 3.261 -22.460 1.00 75.00 478 GLY A O 1
ATOM 3673 N N . PRO A 1 479 ? -18.966 4.598 -24.164 1.00 61.81 479 PRO A N 1
ATOM 3674 C CA . PRO A 1 479 ? -18.798 5.884 -23.471 1.00 61.81 479 PRO A CA 1
ATOM 3675 C C . PRO A 1 479 ? -19.685 6.095 -22.232 1.00 61.81 479 PRO A C 1
ATOM 3677 O O . PRO A 1 479 ? -19.426 7.003 -21.450 1.00 61.81 479 PRO A O 1
ATOM 3680 N N . GLU A 1 480 ? -20.729 5.285 -22.048 1.00 60.41 480 GLU A N 1
ATOM 3681 C CA . GLU A 1 480 ? -21.631 5.349 -20.885 1.00 60.41 480 GLU A CA 1
ATOM 3682 C C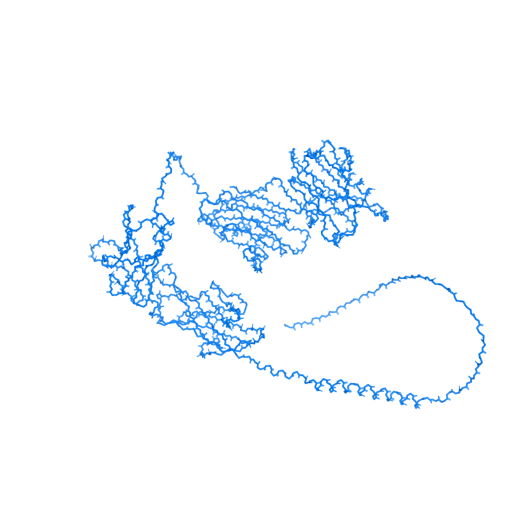 . GLU A 1 480 ? -21.273 4.326 -19.791 1.00 60.41 480 GLU A C 1
ATOM 3684 O O . GLU A 1 480 ? -22.036 4.147 -18.842 1.00 60.41 480 GLU A O 1
ATOM 3689 N N . ARG A 1 481 ? -20.163 3.587 -19.942 1.00 63.12 481 ARG A N 1
ATOM 3690 C CA . ARG A 1 481 ? -19.845 2.422 -19.107 1.00 63.12 481 ARG A CA 1
ATOM 3691 C C . ARG A 1 481 ? -18.408 2.456 -18.608 1.00 63.12 481 ARG A C 1
ATOM 3693 O O . ARG A 1 481 ? -17.514 2.950 -19.285 1.00 63.12 481 ARG A O 1
ATOM 3700 N N . ASP A 1 482 ? -18.199 1.867 -17.435 1.00 64.25 482 ASP A N 1
ATOM 3701 C CA . ASP A 1 482 ? -16.865 1.713 -16.863 1.00 64.25 482 ASP A CA 1
ATOM 3702 C C . ASP A 1 482 ? -16.021 0.724 -17.678 1.00 64.25 482 ASP A C 1
ATOM 3704 O O . ASP A 1 482 ? -16.500 -0.318 -18.143 1.00 64.25 482 ASP A O 1
ATOM 3708 N N . THR A 1 483 ? -14.738 1.047 -17.831 1.00 79.62 483 THR A N 1
ATOM 3709 C CA . THR A 1 483 ? -13.757 0.190 -18.495 1.00 79.62 483 THR A CA 1
ATOM 3710 C C . THR A 1 483 ? -13.412 -1.004 -17.605 1.00 79.62 483 THR A C 1
ATOM 3712 O O . THR A 1 483 ? -13.083 -0.873 -16.426 1.00 79.62 483 THR A O 1
ATOM 3715 N N . VAL A 1 484 ? -13.476 -2.211 -18.169 1.00 83.69 484 VAL A N 1
ATOM 3716 C CA . VAL A 1 484 ? -13.156 -3.440 -17.438 1.00 83.69 484 VAL A CA 1
ATOM 3717 C C . VAL A 1 484 ? -11.658 -3.691 -17.535 1.00 83.69 484 VAL A C 1
ATOM 3719 O O . VAL A 1 484 ? -11.152 -4.142 -18.562 1.00 83.69 484 VAL A O 1
ATOM 3722 N N . GLU A 1 485 ? -10.925 -3.408 -16.464 1.00 87.00 485 GLU A N 1
ATOM 3723 C CA . GLU A 1 485 ? -9.494 -3.700 -16.402 1.00 87.00 485 GLU A CA 1
ATOM 3724 C C . GLU A 1 485 ? -9.240 -5.207 -16.245 1.00 87.00 485 GLU A C 1
ATOM 3726 O O . GLU A 1 485 ? -9.608 -5.819 -15.241 1.00 87.00 485 GLU A O 1
ATOM 3731 N N . LEU A 1 486 ? -8.575 -5.807 -17.234 1.00 87.38 486 LEU A N 1
ATOM 3732 C CA . LEU A 1 486 ? -8.241 -7.232 -17.251 1.00 87.38 486 LEU A CA 1
ATOM 3733 C C . LEU A 1 486 ? -6.847 -7.477 -16.658 1.00 87.38 486 LEU A C 1
ATOM 3735 O O . LEU A 1 486 ? -6.653 -8.381 -15.843 1.00 87.38 486 LEU A O 1
ATOM 3739 N N . ILE A 1 487 ? -5.873 -6.658 -17.064 1.00 89.88 487 ILE A N 1
ATOM 3740 C CA . ILE A 1 487 ? -4.466 -6.760 -16.663 1.00 89.88 487 ILE A CA 1
ATOM 3741 C C . ILE A 1 487 ? -3.966 -5.368 -16.294 1.00 89.88 487 ILE A C 1
ATOM 3743 O O . ILE A 1 487 ? -4.179 -4.410 -17.036 1.00 89.88 487 ILE A O 1
ATOM 3747 N N . GLN A 1 488 ? -3.280 -5.258 -15.161 1.00 90.00 488 GLN A N 1
ATOM 3748 C CA . GLN A 1 488 ? -2.702 -4.011 -14.671 1.00 90.00 488 GLN A CA 1
ATOM 3749 C C . GLN A 1 488 ? -1.325 -4.297 -14.076 1.00 90.00 488 GLN A C 1
ATOM 3751 O O . GLN A 1 488 ? -1.176 -5.227 -13.286 1.00 90.00 488 GLN A O 1
ATOM 3756 N N . SER A 1 489 ? -0.320 -3.506 -14.460 1.00 84.44 489 SER A N 1
ATOM 3757 C CA . SER A 1 489 ? 1.057 -3.640 -13.962 1.00 84.44 489 SER A CA 1
ATOM 3758 C C . SER A 1 489 ? 1.615 -5.063 -14.117 1.00 84.44 489 SER A C 1
ATOM 3760 O O . SER A 1 489 ? 2.181 -5.622 -13.180 1.00 84.44 489 SER A O 1
ATOM 3762 N N . ARG A 1 490 ? 1.428 -5.663 -15.301 1.00 88.56 490 ARG A N 1
ATOM 3763 C CA . ARG A 1 490 ? 1.852 -7.030 -15.673 1.00 88.56 490 ARG A CA 1
ATOM 3764 C C . ARG A 1 490 ? 1.176 -8.160 -14.890 1.00 88.56 490 ARG A C 1
ATOM 3766 O O . ARG A 1 490 ? 1.580 -9.313 -15.014 1.00 88.56 490 ARG A O 1
ATOM 3773 N N . ALA A 1 491 ? 0.134 -7.863 -14.112 1.00 86.88 491 ALA A N 1
ATOM 3774 C CA . ALA A 1 491 ? -0.602 -8.840 -13.318 1.00 86.88 491 ALA A CA 1
ATOM 3775 C C . ALA A 1 491 ? -2.082 -8.912 -13.725 1.00 86.88 491 ALA A C 1
ATOM 3777 O O . ALA A 1 491 ? -2.718 -7.901 -14.030 1.00 86.88 491 ALA A O 1
ATOM 3778 N N . ALA A 1 492 ? -2.648 -10.122 -13.706 1.00 86.94 492 ALA A N 1
ATOM 3779 C CA . ALA A 1 492 ? -4.083 -10.331 -13.880 1.00 86.94 492 ALA A CA 1
ATOM 3780 C C . ALA A 1 492 ? -4.850 -9.717 -12.696 1.00 86.94 492 ALA A C 1
ATOM 3782 O O . ALA A 1 492 ? -4.530 -9.989 -11.539 1.00 86.94 492 ALA A O 1
ATOM 3783 N N . LYS A 1 493 ? -5.867 -8.891 -12.971 1.00 82.50 493 LYS A N 1
ATOM 3784 C CA . LYS A 1 493 ? -6.570 -8.119 -11.931 1.00 82.50 493 LYS A CA 1
ATOM 3785 C C . LYS A 1 493 ? -7.692 -8.895 -11.220 1.00 82.50 493 LYS A C 1
ATOM 3787 O O . LYS A 1 493 ? -8.168 -8.462 -10.173 1.00 82.50 493 LYS A O 1
ATOM 3792 N N . GLY A 1 494 ? -8.093 -10.057 -11.738 1.00 74.25 494 GLY A N 1
ATOM 3793 C CA . GLY A 1 494 ? -9.149 -10.885 -11.150 1.00 74.25 494 GLY A CA 1
ATOM 3794 C C . GLY A 1 494 ? -9.020 -12.369 -11.487 1.00 74.25 494 GLY A C 1
ATOM 3795 O O . GLY A 1 494 ? -8.282 -12.750 -12.389 1.00 74.25 494 GLY A O 1
ATOM 3796 N N . SER A 1 495 ? -9.784 -13.210 -10.783 1.00 73.44 495 SER A N 1
ATOM 3797 C CA . SER A 1 495 ? -9.796 -14.674 -10.964 1.00 73.44 495 SER A CA 1
ATOM 3798 C C . SER A 1 495 ? -10.310 -15.127 -12.333 1.00 73.44 495 SER A C 1
ATOM 3800 O O . SER A 1 495 ? -10.046 -16.248 -12.755 1.00 73.44 495 SER A O 1
ATOM 3802 N N . CYS A 1 496 ? -11.038 -14.255 -13.030 1.00 79.50 496 CYS A N 1
ATOM 3803 C CA . CYS A 1 496 ? -11.544 -14.500 -14.376 1.00 79.50 496 CYS A CA 1
ATOM 3804 C C . CYS A 1 496 ? -10.496 -14.241 -15.464 1.00 79.50 496 CYS A C 1
ATOM 3806 O O . CYS A 1 496 ? -10.810 -14.436 -16.631 1.00 79.50 496 CYS A O 1
ATOM 3808 N N . VAL A 1 497 ? -9.286 -13.789 -15.118 1.00 88.94 497 VAL A N 1
ATOM 3809 C CA . VAL A 1 497 ? -8.195 -13.518 -16.062 1.00 88.94 497 VAL A CA 1
ATOM 3810 C C . VAL A 1 497 ? -7.002 -14.395 -15.700 1.00 88.94 497 VAL A C 1
ATOM 3812 O O . VAL A 1 497 ? -6.635 -14.516 -14.535 1.00 88.94 497 VAL A O 1
ATOM 3815 N N . SER A 1 498 ? -6.388 -15.033 -16.690 1.00 87.56 498 SER A N 1
ATOM 3816 C CA . SER A 1 498 ? -5.225 -15.901 -16.495 1.00 87.56 498 SER A CA 1
ATOM 3817 C C . SER A 1 498 ? -4.164 -15.605 -17.543 1.00 87.56 498 SER A C 1
ATOM 3819 O O . SER A 1 498 ? -4.428 -15.709 -18.741 1.00 87.56 498 SER A O 1
ATOM 3821 N N . LEU A 1 499 ? -2.963 -15.248 -17.087 1.00 90.06 499 LEU A N 1
ATOM 3822 C CA . LEU A 1 499 ? -1.780 -15.130 -17.939 1.00 90.06 499 LEU A CA 1
ATOM 3823 C C . LEU A 1 499 ? -1.355 -16.531 -18.392 1.00 90.06 499 LEU A C 1
ATOM 3825 O O . LEU A 1 499 ? -1.296 -17.455 -17.581 1.00 90.06 499 LEU A O 1
ATOM 3829 N N . LEU A 1 500 ? -1.097 -16.692 -19.686 1.00 89.00 500 LEU A N 1
ATOM 3830 C CA . LEU A 1 500 ? -0.740 -17.969 -20.298 1.00 89.00 500 LEU A CA 1
ATOM 3831 C C . LEU A 1 500 ? 0.739 -17.979 -20.681 1.00 89.00 500 LEU A C 1
ATOM 3833 O O . LEU A 1 500 ? 1.380 -16.933 -20.790 1.00 89.00 500 LEU A O 1
ATOM 3837 N N . SER A 1 501 ? 1.282 -19.174 -20.912 1.00 86.75 501 SER A N 1
ATOM 3838 C CA . SER A 1 501 ? 2.636 -19.315 -21.445 1.00 86.75 501 SER A CA 1
ATOM 3839 C C . SER A 1 501 ? 2.759 -18.619 -22.813 1.00 86.75 501 SER A C 1
ATOM 3841 O O . SER A 1 501 ? 1.817 -18.709 -23.612 1.00 86.75 501 SER A O 1
ATOM 3843 N N . PRO A 1 502 ? 3.896 -17.954 -23.101 1.00 87.06 502 PRO A N 1
ATOM 3844 C CA . PRO A 1 502 ? 4.124 -17.291 -24.383 1.00 87.06 502 PRO A CA 1
ATOM 3845 C C . PRO A 1 502 ? 4.013 -18.243 -25.583 1.00 87.06 502 PRO A C 1
ATOM 3847 O O . PRO A 1 502 ? 4.108 -19.466 -25.437 1.00 87.06 502 PRO A O 1
ATOM 3850 N N . SER A 1 503 ? 3.815 -17.694 -26.784 1.00 84.06 503 SER A N 1
ATOM 3851 C CA . SER A 1 503 ? 3.856 -18.484 -28.022 1.00 84.06 503 SER A CA 1
ATOM 3852 C C . SER A 1 503 ? 5.247 -19.088 -28.271 1.00 84.06 503 SER A C 1
ATOM 3854 O O . SER A 1 503 ? 6.227 -18.646 -27.669 1.00 84.06 503 SER A O 1
ATOM 3856 N N . PRO A 1 504 ? 5.378 -20.058 -29.199 1.00 80.25 504 PRO A N 1
ATOM 3857 C CA . PRO A 1 504 ? 6.688 -20.529 -29.658 1.00 80.25 504 PRO A CA 1
ATOM 3858 C C . PRO A 1 504 ? 7.605 -19.409 -30.179 1.00 80.25 504 PRO A C 1
ATOM 3860 O O . PRO A 1 504 ? 8.819 -19.575 -30.181 1.00 80.25 504 PRO A O 1
ATOM 3863 N N . TYR A 1 505 ? 7.025 -18.279 -30.593 1.00 77.88 505 TYR A N 1
ATOM 3864 C CA . TYR A 1 505 ? 7.724 -17.085 -31.069 1.00 77.88 505 TYR A CA 1
ATOM 3865 C C . TYR A 1 505 ? 7.904 -16.014 -29.977 1.00 77.88 505 TYR A C 1
ATOM 3867 O O . TYR A 1 505 ? 8.423 -14.940 -30.257 1.00 77.88 505 TYR A O 1
ATOM 3875 N N . GLY A 1 506 ? 7.506 -16.299 -28.730 1.00 80.06 506 GLY A N 1
ATOM 3876 C CA . GLY A 1 506 ? 7.640 -15.388 -27.590 1.00 80.06 506 GLY A CA 1
ATOM 3877 C C . GLY A 1 506 ? 6.469 -14.420 -27.390 1.00 80.06 506 GLY A C 1
ATOM 3878 O O . GLY A 1 506 ? 6.544 -13.563 -26.514 1.00 80.06 506 GLY A O 1
ATOM 3879 N N . ASP A 1 507 ? 5.377 -14.564 -28.144 1.00 87.62 507 ASP A N 1
ATOM 3880 C CA . ASP A 1 507 ? 4.223 -13.659 -28.070 1.00 87.62 507 ASP A CA 1
ATOM 3881 C C . ASP A 1 507 ? 3.489 -13.804 -26.726 1.00 87.62 507 ASP A C 1
ATOM 3883 O O . ASP A 1 507 ? 3.114 -14.929 -26.360 1.00 87.62 507 ASP A O 1
ATOM 3887 N N . PRO A 1 508 ? 3.221 -12.712 -25.989 1.00 91.50 508 PRO A N 1
ATOM 3888 C CA . PRO A 1 508 ? 2.494 -12.794 -24.734 1.00 91.50 508 PRO A CA 1
ATOM 3889 C C . PRO A 1 508 ? 1.026 -13.169 -24.967 1.00 91.50 508 PRO A C 1
ATOM 3891 O O . PRO A 1 508 ? 0.353 -12.667 -25.874 1.00 91.50 508 PRO A O 1
ATOM 3894 N N . ARG A 1 509 ? 0.527 -14.064 -24.109 1.00 93.31 509 ARG A N 1
ATOM 3895 C CA . ARG A 1 509 ? -0.819 -14.637 -24.187 1.00 93.31 509 ARG A CA 1
ATOM 3896 C C . ARG A 1 509 ? -1.536 -14.530 -22.852 1.00 93.31 509 ARG A C 1
ATOM 3898 O O . ARG A 1 509 ? -0.940 -14.714 -21.792 1.00 93.31 509 ARG A O 1
ATOM 3905 N N . PHE A 1 510 ? -2.838 -14.298 -22.897 1.00 94.25 510 PHE A N 1
ATOM 3906 C CA . PHE A 1 510 ? -3.695 -14.395 -21.721 1.00 94.25 510 PHE A CA 1
ATOM 3907 C C . PHE A 1 510 ? -5.088 -14.877 -22.109 1.00 94.25 510 PHE A C 1
ATOM 3909 O O . PHE A 1 510 ? -5.467 -14.872 -23.277 1.00 94.25 510 PHE A O 1
ATOM 3916 N N . SER A 1 511 ? -5.857 -15.317 -21.125 1.00 91.94 511 SER A N 1
ATOM 3917 C CA . SER A 1 511 ? -7.274 -15.618 -21.291 1.00 91.94 511 SER A CA 1
ATOM 3918 C C . SER A 1 511 ? -8.092 -14.828 -20.292 1.00 91.94 511 SER A C 1
ATOM 3920 O O . SER A 1 511 ? -7.606 -14.486 -19.212 1.00 91.94 511 SER A O 1
ATOM 3922 N N . PHE A 1 512 ? -9.331 -14.535 -20.656 1.00 89.81 512 PHE A N 1
ATOM 3923 C CA . PHE A 1 512 ? -10.285 -13.922 -19.755 1.00 89.81 512 PHE A CA 1
ATOM 3924 C C . PHE A 1 512 ? -11.677 -14.506 -19.962 1.00 89.81 512 PHE A C 1
ATOM 3926 O O . PHE A 1 512 ? -12.055 -14.907 -21.060 1.00 89.81 512 PHE A O 1
ATOM 3933 N N . LEU A 1 513 ? -12.446 -14.555 -18.886 1.00 83.00 513 LEU A N 1
ATOM 3934 C CA . LEU A 1 513 ? -13.811 -15.038 -18.875 1.00 83.00 513 LEU A CA 1
ATOM 3935 C C . LEU A 1 513 ? -14.760 -13.843 -18.773 1.00 83.00 513 LEU A C 1
ATOM 3937 O O . LEU A 1 513 ? -14.756 -13.119 -17.777 1.00 83.00 513 LEU A O 1
ATOM 3941 N N . PHE A 1 514 ? -15.582 -13.635 -19.800 1.00 75.00 514 PHE A N 1
ATOM 3942 C CA . PHE A 1 514 ? -16.441 -12.457 -19.885 1.00 75.00 514 PHE A CA 1
ATOM 3943 C C . PHE A 1 514 ? -17.799 -12.701 -19.206 1.00 75.00 514 PHE A C 1
ATOM 3945 O O . PHE A 1 514 ? -18.744 -13.181 -19.830 1.00 75.00 514 PHE A O 1
ATOM 3952 N N . HIS A 1 515 ? -17.902 -12.378 -17.911 1.00 66.38 515 HIS A N 1
ATOM 3953 C CA . HIS A 1 515 ? -19.163 -12.378 -17.154 1.00 66.38 515 HIS A CA 1
ATOM 3954 C C . HIS A 1 515 ? -19.591 -10.945 -16.855 1.00 66.38 515 HIS A C 1
ATOM 3956 O O . HIS A 1 515 ? -19.141 -10.350 -15.880 1.00 66.38 515 HIS A O 1
ATOM 3962 N N . VAL A 1 516 ? -20.478 -10.389 -17.677 1.00 60.22 516 VAL A N 1
ATOM 3963 C CA . VAL A 1 516 ? -21.089 -9.089 -17.389 1.00 60.22 516 VAL A CA 1
ATOM 3964 C C . VAL A 1 516 ? -22.553 -9.309 -17.033 1.00 60.22 516 VAL A C 1
ATOM 3966 O O . VAL A 1 516 ? -23.383 -9.575 -17.897 1.00 60.22 516 VAL A O 1
ATOM 3969 N N . TYR A 1 517 ? -22.870 -9.184 -15.744 1.00 55.25 517 TYR A N 1
ATOM 3970 C CA . TYR A 1 517 ? -24.243 -9.110 -15.244 1.00 55.25 517 TYR A CA 1
ATOM 3971 C C . TYR A 1 517 ? -24.713 -7.653 -15.304 1.00 55.25 517 TYR A C 1
ATOM 3973 O O . TYR A 1 517 ? -24.843 -6.992 -14.279 1.00 55.25 517 TYR A O 1
ATOM 3981 N N . MET A 1 518 ? -24.898 -7.113 -16.510 1.00 53.19 518 MET A N 1
ATOM 3982 C CA . MET A 1 518 ? -25.413 -5.752 -16.689 1.00 53.19 518 MET A CA 1
ATOM 3983 C C . MET A 1 518 ? -26.565 -5.730 -17.682 1.00 53.19 518 MET A C 1
ATOM 3985 O O . MET A 1 518 ? -26.494 -6.340 -18.748 1.00 53.19 518 MET A O 1
ATOM 3989 N N . VAL A 1 519 ? -27.617 -4.994 -17.324 1.00 52.62 519 VAL A N 1
ATOM 3990 C CA . VAL A 1 519 ? -28.782 -4.731 -18.170 1.00 52.62 519 VAL A CA 1
ATOM 3991 C C . VAL A 1 519 ? -28.796 -3.228 -18.472 1.00 52.62 519 VAL A C 1
ATOM 3993 O O . VAL A 1 519 ? -28.857 -2.450 -17.522 1.00 52.62 519 VAL A O 1
ATOM 3996 N N . PRO A 1 520 ? -28.740 -2.796 -19.747 1.00 58.69 520 PRO A N 1
ATOM 3997 C CA . PRO A 1 520 ? -28.700 -3.610 -20.968 1.00 58.69 520 PRO A CA 1
ATOM 3998 C C . PRO A 1 520 ? -27.301 -4.176 -21.281 1.00 58.69 520 PRO A C 1
ATOM 4000 O O . PRO A 1 520 ? -26.281 -3.524 -21.046 1.00 58.69 520 PRO A O 1
ATOM 4003 N N . THR A 1 521 ? -27.237 -5.374 -21.865 1.00 65.06 521 THR A N 1
ATOM 4004 C CA . THR A 1 521 ? -25.977 -6.022 -22.269 1.00 65.06 521 THR A CA 1
ATOM 4005 C C . THR A 1 521 ? -25.291 -5.234 -23.393 1.00 65.06 521 THR A C 1
ATOM 4007 O O . THR A 1 521 ? -25.967 -4.842 -24.346 1.00 65.06 521 THR A O 1
ATOM 4010 N N . PRO A 1 522 ? -23.975 -4.963 -23.302 1.00 71.00 522 PRO A N 1
ATOM 4011 C CA . PRO A 1 522 ? -23.260 -4.234 -24.349 1.00 71.00 522 PRO A CA 1
ATOM 4012 C C . PRO A 1 522 ? -23.186 -5.090 -25.616 1.00 71.00 522 PRO A C 1
ATOM 4014 O O . PRO A 1 522 ? -22.992 -6.296 -25.517 1.00 71.00 522 PRO A O 1
ATOM 4017 N N . THR A 1 523 ? -23.343 -4.475 -26.790 1.00 77.25 523 THR A N 1
ATOM 4018 C CA . THR A 1 523 ? -23.305 -5.169 -28.096 1.00 77.25 523 THR A CA 1
ATOM 4019 C C . THR A 1 523 ? -21.916 -5.132 -28.738 1.00 77.25 523 THR A C 1
ATOM 4021 O O . THR A 1 523 ? -21.585 -5.981 -29.560 1.00 77.25 523 THR A O 1
ATOM 4024 N N . VAL A 1 524 ? -21.088 -4.150 -28.372 1.00 83.19 524 VAL A N 1
ATOM 4025 C CA . VAL A 1 524 ? -19.730 -3.956 -28.895 1.00 83.19 524 VAL A CA 1
ATOM 4026 C C . VAL A 1 524 ? -18.812 -3.566 -27.738 1.00 83.19 524 VAL A C 1
ATOM 4028 O O . VAL A 1 524 ? -19.219 -2.814 -26.856 1.00 83.19 524 VAL A O 1
ATOM 4031 N N . GLY A 1 525 ? -17.580 -4.065 -27.752 1.00 86.12 525 GLY A N 1
ATOM 4032 C CA . GLY A 1 525 ? -16.503 -3.646 -26.862 1.00 86.12 525 GLY A CA 1
ATOM 4033 C C . GLY A 1 525 ? -15.187 -3.485 -27.620 1.00 86.12 525 GLY A C 1
ATOM 4034 O O . GLY A 1 525 ? -14.988 -4.083 -28.673 1.00 86.12 525 GLY A O 1
ATOM 4035 N N . THR A 1 526 ? -14.274 -2.673 -27.101 1.00 90.50 526 THR A N 1
ATOM 4036 C CA . THR A 1 526 ? -12.919 -2.508 -27.635 1.00 90.50 526 THR A CA 1
ATOM 4037 C C . THR A 1 526 ? -11.924 -3.022 -26.609 1.00 90.50 526 THR A C 1
ATOM 4039 O O . THR A 1 526 ? -11.804 -2.472 -25.517 1.00 90.50 526 THR A O 1
ATOM 4042 N N . LEU A 1 527 ? -11.220 -4.100 -26.944 1.00 92.00 527 LEU A N 1
ATOM 4043 C CA . LEU A 1 527 ? -10.141 -4.627 -26.123 1.00 92.00 527 LEU A CA 1
ATOM 4044 C C . LEU A 1 527 ? -8.860 -3.873 -26.472 1.00 92.00 527 LEU A C 1
ATOM 4046 O O . LEU A 1 527 ? -8.419 -3.922 -27.617 1.00 92.00 527 LEU A O 1
ATOM 4050 N N . SER A 1 528 ? -8.262 -3.216 -25.487 1.00 93.75 528 SER A N 1
ATOM 4051 C CA . SER A 1 528 ? -7.057 -2.404 -25.634 1.00 93.75 528 SER A CA 1
ATOM 4052 C C . SER A 1 528 ? -5.968 -2.904 -24.694 1.00 93.75 528 SER A C 1
ATOM 4054 O O . SER A 1 528 ? -6.188 -3.043 -23.493 1.00 93.75 528 SER A O 1
ATOM 4056 N N . CYS A 1 529 ? -4.776 -3.143 -25.228 1.00 93.62 529 CYS A N 1
ATOM 4057 C CA . CYS A 1 529 ? -3.614 -3.620 -24.492 1.00 93.62 529 CYS A CA 1
ATOM 4058 C C . CYS A 1 529 ? -2.421 -2.692 -24.703 1.00 93.62 529 CYS A C 1
ATOM 4060 O O . CYS A 1 529 ? -2.077 -2.346 -25.829 1.00 93.62 529 CYS A O 1
ATOM 4062 N N . LYS A 1 530 ? -1.765 -2.318 -23.612 1.00 92.69 530 LYS A N 1
ATOM 4063 C CA . LYS A 1 530 ? -0.483 -1.630 -23.587 1.00 92.69 530 LYS A CA 1
ATOM 4064 C C . LYS A 1 530 ? 0.623 -2.675 -23.473 1.00 92.69 530 LYS A C 1
ATOM 4066 O O . LYS A 1 530 ? 0.670 -3.435 -22.504 1.00 92.69 530 LYS A O 1
ATOM 4071 N N . VAL A 1 531 ? 1.503 -2.712 -24.464 1.00 90.44 531 VAL A N 1
ATOM 4072 C CA . VAL A 1 531 ? 2.696 -3.559 -24.479 1.00 90.44 531 VAL A CA 1
ATOM 4073 C C . VAL A 1 531 ? 3.936 -2.739 -24.172 1.00 90.44 531 VAL A C 1
ATOM 4075 O O . VAL A 1 531 ? 4.076 -1.617 -24.655 1.00 90.44 531 VAL A O 1
ATOM 4078 N N . ALA A 1 532 ? 4.809 -3.305 -23.348 1.00 87.69 532 ALA A N 1
ATOM 4079 C CA . ALA A 1 532 ? 6.145 -2.815 -23.074 1.00 87.69 532 ALA A CA 1
ATOM 4080 C C . ALA A 1 532 ? 7.136 -3.546 -23.981 1.00 87.69 532 ALA A C 1
ATOM 4082 O O . ALA A 1 532 ? 7.112 -4.770 -24.097 1.00 87.69 532 ALA A O 1
ATOM 4083 N N . LEU A 1 533 ? 8.005 -2.784 -24.619 1.00 82.56 533 LEU A N 1
ATOM 4084 C CA . LEU A 1 533 ? 9.079 -3.252 -25.470 1.00 82.56 533 LEU A CA 1
ATOM 4085 C C . LEU A 1 533 ? 10.371 -2.945 -24.752 1.00 82.56 533 LEU A C 1
ATOM 4087 O O . LEU A 1 533 ? 10.646 -1.792 -24.412 1.00 82.56 533 LEU A O 1
ATOM 4091 N N . GLN A 1 534 ? 11.141 -3.991 -24.504 1.00 80.31 534 GLN A N 1
ATOM 4092 C CA . GLN A 1 534 ? 12.431 -3.891 -23.857 1.00 80.31 534 GLN A CA 1
ATOM 4093 C C . GLN A 1 534 ? 13.500 -4.322 -24.866 1.00 80.31 534 GLN A C 1
ATOM 4095 O O . GLN A 1 534 ? 13.670 -5.527 -25.103 1.00 80.31 534 GLN A O 1
ATOM 4100 N N . PRO A 1 535 ? 14.186 -3.354 -25.500 1.00 71.75 535 PRO A N 1
ATOM 4101 C CA . PRO A 1 535 ? 15.303 -3.631 -26.389 1.00 71.75 535 PRO A CA 1
ATOM 4102 C C . PRO A 1 535 ? 16.509 -4.112 -25.579 1.00 71.75 535 PRO A C 1
ATOM 4104 O O . PRO A 1 535 ? 16.777 -3.617 -24.488 1.00 71.75 535 PRO A O 1
ATOM 4107 N N . SER A 1 536 ? 17.268 -5.055 -26.124 1.00 63.88 536 SER A N 1
ATOM 4108 C CA . SER A 1 536 ? 18.467 -5.611 -25.480 1.00 63.88 536 SER A CA 1
ATOM 4109 C C . SER A 1 536 ? 19.590 -4.581 -25.265 1.00 63.88 536 SER A C 1
ATOM 4111 O O . SER A 1 536 ? 20.396 -4.734 -24.348 1.00 63.88 536 SER A O 1
ATOM 4113 N N . THR A 1 537 ? 19.625 -3.516 -26.071 1.00 59.09 537 THR A N 1
ATOM 4114 C CA . THR A 1 537 ? 20.643 -2.449 -26.052 1.00 59.09 537 THR A CA 1
ATOM 4115 C C . THR A 1 537 ? 20.271 -1.243 -25.178 1.00 59.09 537 THR A C 1
ATOM 4117 O O . THR A 1 537 ? 21.135 -0.422 -24.854 1.00 59.09 537 THR A O 1
ATOM 4120 N N . LEU A 1 538 ? 19.004 -1.128 -24.758 1.00 59.88 538 LEU A N 1
ATOM 4121 C CA . LEU A 1 538 ? 18.443 0.011 -24.023 1.00 59.88 538 LEU A CA 1
ATOM 4122 C C . LEU A 1 538 ? 17.974 -0.402 -22.625 1.00 59.88 538 LEU A C 1
ATOM 4124 O O . LEU A 1 538 ? 17.156 -1.298 -22.461 1.00 59.88 538 LEU A O 1
ATOM 4128 N N . SER A 1 539 ? 18.399 0.340 -21.604 1.00 52.81 539 SER A N 1
ATOM 4129 C CA . SER A 1 539 ? 17.916 0.155 -20.226 1.00 52.81 539 SER A CA 1
ATOM 4130 C C . SER A 1 539 ? 16.497 0.699 -19.987 1.00 52.81 539 SER A C 1
ATOM 4132 O O . SER A 1 539 ? 16.012 0.643 -18.859 1.00 52.81 539 SER A O 1
ATOM 4134 N N . GLN A 1 540 ? 15.854 1.278 -21.006 1.00 59.25 540 GLN A N 1
ATOM 4135 C CA . GLN A 1 540 ? 14.569 1.970 -20.901 1.00 59.25 540 GLN A CA 1
ATOM 4136 C C . GLN A 1 540 ? 13.501 1.258 -21.739 1.00 59.25 540 GLN A C 1
ATOM 4138 O O . GLN A 1 540 ? 13.715 0.972 -22.915 1.00 59.25 540 GLN A O 1
ATOM 4143 N N . GLU A 1 541 ? 12.349 0.990 -21.124 1.00 71.38 541 GLU A N 1
ATOM 4144 C CA . GLU A 1 541 ? 11.209 0.348 -21.781 1.00 71.38 541 GLU A CA 1
ATOM 4145 C C . GLU A 1 541 ? 10.383 1.363 -22.578 1.00 71.38 541 GLU A C 1
ATOM 4147 O O . GLU A 1 541 ? 10.089 2.464 -22.102 1.00 71.38 541 GLU A O 1
ATOM 4152 N N . VAL A 1 542 ? 9.965 0.968 -23.778 1.00 75.06 542 VAL A N 1
ATOM 4153 C CA . VAL A 1 542 ? 9.087 1.753 -24.654 1.00 75.06 542 VAL A CA 1
ATOM 4154 C C . VAL A 1 542 ? 7.699 1.126 -24.648 1.00 75.06 542 VAL A C 1
ATOM 4156 O O . VAL A 1 542 ? 7.574 -0.092 -24.634 1.00 75.06 542 VAL A O 1
ATOM 4159 N N . TYR A 1 543 ? 6.636 1.928 -24.667 1.00 82.00 543 TYR A N 1
ATOM 4160 C CA . TYR A 1 543 ? 5.268 1.413 -24.589 1.00 82.00 543 TYR A CA 1
ATOM 4161 C C . TYR A 1 543 ? 4.476 1.695 -25.870 1.00 82.00 543 TYR A C 1
ATOM 4163 O O . TYR A 1 543 ? 4.556 2.795 -26.414 1.00 82.00 543 TYR A O 1
ATOM 4171 N N . LYS A 1 544 ? 3.654 0.737 -26.314 1.00 83.62 544 LYS A N 1
ATOM 4172 C CA . LYS A 1 544 ? 2.705 0.897 -27.433 1.00 83.62 544 LYS A CA 1
ATOM 4173 C C . LYS A 1 544 ? 1.340 0.344 -27.040 1.00 83.62 544 LYS A C 1
ATOM 4175 O O . LYS A 1 544 ? 1.257 -0.709 -26.416 1.00 83.62 544 LYS A O 1
ATOM 4180 N N . THR A 1 545 ? 0.268 1.046 -27.396 1.00 88.31 545 THR A N 1
ATOM 4181 C CA . THR A 1 545 ? -1.105 0.583 -27.150 1.00 88.31 545 THR A CA 1
ATOM 4182 C C . THR A 1 545 ? -1.700 0.047 -28.443 1.00 88.31 545 THR A C 1
ATOM 4184 O O . THR A 1 545 ? -1.683 0.727 -29.465 1.00 88.31 545 THR A O 1
ATOM 4187 N N . ILE A 1 546 ? -2.241 -1.164 -28.390 1.00 91.25 546 ILE A N 1
ATOM 4188 C CA . ILE A 1 546 ? -2.914 -1.852 -29.493 1.00 91.25 546 ILE A CA 1
ATOM 4189 C C . ILE A 1 546 ? -4.347 -2.174 -29.096 1.00 91.25 546 ILE A C 1
ATOM 4191 O O . ILE A 1 546 ? -4.618 -2.433 -27.925 1.00 91.25 546 ILE A O 1
ATOM 4195 N N . SER A 1 547 ? -5.271 -2.151 -30.053 1.00 92.06 547 SER A N 1
ATOM 4196 C CA . SER A 1 547 ? -6.686 -2.388 -29.773 1.00 92.06 547 SER A CA 1
ATOM 4197 C C . SER A 1 547 ? -7.367 -3.210 -30.861 1.00 92.06 547 SER A C 1
ATOM 4199 O O . SER A 1 547 ? -6.979 -3.159 -32.026 1.00 92.06 547 SER A O 1
ATOM 4201 N N . VAL A 1 548 ? -8.388 -3.971 -30.469 1.00 91.81 548 VAL A N 1
ATOM 4202 C CA . VAL A 1 548 ? -9.246 -4.755 -31.363 1.00 91.81 548 VAL A CA 1
ATOM 4203 C C . VAL A 1 548 ? -10.705 -4.587 -30.952 1.00 91.81 548 VAL A C 1
ATOM 4205 O O . VAL A 1 548 ? -11.028 -4.478 -29.768 1.00 91.81 548 VAL A O 1
ATOM 4208 N N . ARG A 1 549 ? -11.605 -4.551 -31.936 1.00 90.19 549 ARG A N 1
ATOM 4209 C CA . ARG A 1 549 ? -13.050 -4.471 -31.696 1.00 90.19 549 ARG A CA 1
ATOM 4210 C C . ARG A 1 549 ? -13.643 -5.868 -31.558 1.00 90.19 549 ARG A C 1
ATOM 4212 O O . ARG A 1 549 ? -13.380 -6.737 -32.384 1.00 90.19 549 ARG A O 1
ATOM 4219 N N . LEU A 1 550 ? -14.471 -6.044 -30.537 1.00 88.38 550 LEU A N 1
ATOM 4220 C CA . LEU A 1 550 ? -15.190 -7.267 -30.213 1.00 88.38 550 LEU A CA 1
ATOM 4221 C C . LEU A 1 550 ? -16.700 -7.015 -30.282 1.00 88.38 550 LEU A C 1
ATOM 4223 O O . LEU A 1 550 ? -17.215 -6.054 -29.717 1.00 88.38 550 LEU A O 1
ATOM 4227 N N . ASN A 1 551 ? -17.415 -7.910 -30.946 1.00 86.38 551 ASN A N 1
ATOM 4228 C CA . ASN A 1 551 ? -18.865 -7.991 -30.978 1.00 86.38 551 ASN A CA 1
ATOM 4229 C C . ASN A 1 551 ? -19.325 -8.909 -29.844 1.00 86.38 551 ASN A C 1
ATOM 4231 O O . ASN A 1 551 ? -18.821 -10.023 -29.693 1.00 86.38 551 ASN A O 1
ATOM 4235 N N . ILE A 1 552 ? -20.272 -8.446 -29.041 1.00 82.81 552 ILE A N 1
ATOM 4236 C CA . ILE A 1 552 ? -20.754 -9.167 -27.867 1.00 82.81 552 ILE A CA 1
ATOM 4237 C C . ILE A 1 552 ? -22.150 -9.694 -28.177 1.00 82.81 552 ILE A C 1
ATOM 4239 O O . ILE A 1 552 ? -23.097 -8.928 -28.357 1.00 82.81 552 ILE A O 1
ATOM 4243 N N . GLU A 1 553 ? -22.272 -11.017 -28.230 1.00 75.56 553 GLU A N 1
ATOM 4244 C CA . GLU A 1 553 ? -23.554 -11.691 -28.406 1.00 75.56 553 GLU A CA 1
ATOM 4245 C C . GLU A 1 553 ? -24.161 -11.995 -27.034 1.00 75.56 553 GLU A C 1
ATOM 4247 O O . GLU A 1 553 ? -23.612 -12.767 -26.236 1.00 75.56 553 GLU A O 1
ATOM 4252 N N . SER A 1 554 ? -25.320 -11.400 -26.752 1.00 62.66 554 SER A N 1
ATOM 4253 C CA . SER A 1 554 ? -26.159 -11.843 -25.644 1.00 62.66 554 SER A CA 1
ATOM 4254 C C . SER A 1 554 ? -26.874 -13.133 -26.040 1.00 62.66 554 SER A C 1
ATOM 4256 O O . SER A 1 554 ? -27.449 -13.173 -27.129 1.00 62.66 554 SER A O 1
ATOM 4258 N N . PRO A 1 555 ? -26.907 -14.176 -25.190 1.00 57.47 555 PRO A N 1
ATOM 4259 C CA . PRO A 1 555 ? -27.867 -15.245 -25.398 1.00 57.47 555 PRO A CA 1
ATOM 4260 C C . PRO A 1 555 ? -29.254 -14.605 -25.344 1.00 57.47 555 PRO A C 1
ATOM 4262 O O . PRO A 1 555 ? -29.578 -13.941 -24.359 1.00 57.47 555 PRO A O 1
ATOM 4265 N N . ASP A 1 556 ? -30.046 -14.759 -26.405 1.00 43.00 556 ASP A N 1
ATOM 4266 C CA . ASP A 1 556 ? -31.453 -14.383 -26.384 1.00 43.00 556 ASP A CA 1
ATOM 4267 C C . ASP A 1 556 ? -32.082 -15.014 -25.139 1.00 43.00 556 ASP A C 1
ATOM 4269 O O . ASP A 1 556 ? -32.298 -16.228 -25.078 1.00 43.00 556 ASP A O 1
ATOM 4273 N N . LEU A 1 557 ? -32.400 -14.196 -24.132 1.00 46.25 557 LEU A N 1
ATOM 4274 C CA . LEU A 1 557 ? -33.364 -14.574 -23.111 1.00 46.25 557 LEU A CA 1
ATOM 4275 C C . LEU A 1 557 ? -34.746 -14.599 -23.780 1.00 46.25 557 LEU A C 1
ATOM 4277 O O . LEU A 1 557 ? -35.654 -13.855 -23.429 1.00 46.25 557 LEU A O 1
ATOM 4281 N N . SER A 1 558 ? -34.956 -15.565 -24.674 1.00 42.34 558 SER A N 1
ATOM 4282 C CA . SER A 1 558 ? -36.241 -16.243 -24.796 1.00 42.34 558 SER A CA 1
ATOM 4283 C C . SER A 1 558 ? -36.442 -17.097 -23.536 1.00 42.34 558 SER A C 1
ATOM 4285 O O . SER A 1 558 ? -36.649 -18.312 -23.588 1.00 42.34 558 SER A O 1
ATOM 4287 N N . CYS A 1 559 ? -36.406 -16.457 -22.366 1.00 40.81 559 CYS A N 1
ATOM 4288 C CA . CYS A 1 559 ? -37.109 -16.966 -21.212 1.00 40.81 559 CYS A CA 1
ATOM 4289 C C . CYS A 1 559 ? -38.591 -16.865 -21.568 1.00 40.81 559 CYS A C 1
ATOM 4291 O O . CYS A 1 559 ? -39.241 -15.855 -21.314 1.00 40.81 559 CYS A O 1
ATOM 4293 N N . LYS A 1 560 ? -39.138 -17.948 -22.132 1.00 44.56 560 LYS A N 1
ATOM 4294 C CA . LYS A 1 560 ? -40.514 -18.355 -21.844 1.00 44.56 560 LYS A CA 1
ATOM 4295 C C . LYS A 1 560 ? -40.610 -18.537 -20.325 1.00 44.56 560 LYS A C 1
ATOM 4297 O O . LYS A 1 560 ? -40.580 -19.654 -19.818 1.00 44.56 560 LYS A O 1
ATOM 4302 N N . GLY A 1 561 ? -40.667 -17.432 -19.585 1.00 43.88 561 GLY A N 1
ATOM 4303 C CA . GLY A 1 561 ? -41.350 -17.429 -18.306 1.00 43.88 561 GLY A CA 1
ATOM 4304 C C . GLY A 1 561 ? -42.759 -17.930 -18.589 1.00 43.88 561 GLY A C 1
ATOM 4305 O O . GLY A 1 561 ? -43.325 -17.585 -19.628 1.00 43.88 561 GLY A O 1
ATOM 4306 N N . LEU A 1 562 ? -43.273 -18.821 -17.741 1.00 51.03 562 LEU A N 1
ATOM 4307 C CA . LEU A 1 562 ? -44.656 -19.278 -17.831 1.00 51.03 562 LEU A CA 1
ATOM 4308 C C . LEU A 1 562 ? -45.544 -18.057 -18.045 1.00 51.03 562 LEU A C 1
ATOM 4310 O O . LEU A 1 562 ? -45.615 -17.181 -17.183 1.00 51.03 562 LEU A O 1
ATOM 4314 N N . ASP A 1 563 ? -46.142 -18.007 -19.232 1.00 51.25 563 ASP A N 1
ATOM 4315 C CA . ASP A 1 563 ? -46.979 -16.909 -19.680 1.00 51.25 563 ASP A CA 1
ATOM 4316 C C . ASP A 1 563 ? -48.009 -16.619 -18.583 1.00 51.25 563 ASP A C 1
ATOM 4318 O O . ASP A 1 563 ? -48.472 -17.555 -17.919 1.00 51.25 563 ASP A O 1
ATOM 4322 N N . LEU A 1 564 ? -48.385 -15.359 -18.364 1.00 57.88 564 LEU A N 1
ATOM 4323 C CA . LEU A 1 564 ? -49.333 -14.993 -17.298 1.00 57.88 564 LEU A CA 1
ATOM 4324 C C . LEU A 1 564 ? -50.625 -15.843 -17.389 1.00 57.88 564 LEU A C 1
ATOM 4326 O O . LEU A 1 564 ? -51.242 -16.188 -16.383 1.00 57.88 564 LEU A O 1
ATOM 4330 N N . SER A 1 565 ? -50.961 -16.271 -18.612 1.00 57.06 565 SER A N 1
ATOM 4331 C CA . SER A 1 565 ? -52.018 -17.228 -18.950 1.00 57.06 565 SER A CA 1
ATOM 4332 C C . SER A 1 565 ? -51.847 -18.625 -18.320 1.00 57.06 565 SER A C 1
ATOM 4334 O O . SER A 1 565 ? -52.811 -19.200 -17.819 1.00 57.06 565 SER A O 1
ATOM 4336 N N . SER A 1 566 ? -50.627 -19.166 -18.271 1.00 67.25 566 SER A N 1
ATOM 4337 C CA . SER A 1 566 ? -50.338 -20.481 -17.680 1.00 67.25 566 SER A CA 1
ATOM 4338 C C . SER A 1 566 ? -50.424 -20.464 -16.153 1.00 67.25 566 SER A C 1
ATOM 4340 O O . SER A 1 566 ? -50.957 -21.396 -15.553 1.00 67.25 566 SER A O 1
ATOM 4342 N N . VAL A 1 567 ? -49.960 -19.388 -15.510 1.00 72.19 567 VAL A N 1
ATOM 4343 C CA . VAL A 1 567 ? -50.078 -19.216 -14.050 1.00 72.19 567 VAL A CA 1
ATOM 4344 C C . VAL A 1 567 ? -51.548 -19.054 -13.642 1.00 72.19 567 VAL A C 1
ATOM 4346 O O . VAL A 1 567 ? -51.999 -19.648 -12.656 1.00 72.19 567 VAL A O 1
ATOM 4349 N N . LEU A 1 568 ? -52.334 -18.330 -14.443 1.00 74.25 568 LEU A N 1
ATOM 4350 C CA . LEU A 1 568 ? -53.780 -18.227 -14.253 1.00 74.25 568 LEU A CA 1
ATOM 4351 C C . LEU A 1 568 ? -54.477 -19.589 -14.437 1.00 74.25 568 LEU A C 1
ATOM 4353 O O . LEU A 1 568 ? -55.357 -19.946 -13.660 1.00 74.25 568 LEU A O 1
ATOM 4357 N N . GLY A 1 569 ? -54.035 -20.393 -15.408 1.00 78.25 569 GLY A N 1
ATOM 4358 C CA . GLY A 1 569 ? -54.548 -21.748 -15.627 1.00 78.25 569 GLY A CA 1
ATOM 4359 C C . GLY A 1 569 ? -54.295 -22.694 -14.448 1.00 78.25 569 GLY A C 1
ATOM 4360 O O . GLY A 1 569 ? -55.201 -23.415 -14.032 1.00 78.25 569 GLY A O 1
ATOM 4361 N N . ILE A 1 570 ? -53.094 -22.658 -13.860 1.00 83.81 570 ILE A N 1
ATOM 4362 C CA . ILE A 1 570 ? -52.737 -23.509 -12.710 1.00 83.81 570 ILE A CA 1
ATOM 4363 C C . ILE A 1 570 ? -53.537 -23.110 -11.462 1.00 83.81 570 ILE A C 1
ATOM 4365 O O . ILE A 1 570 ? -54.072 -23.975 -10.766 1.00 83.81 570 ILE A O 1
ATOM 4369 N N . THR A 1 571 ? -53.669 -21.809 -11.193 1.00 81.12 571 THR A N 1
ATOM 4370 C CA . THR A 1 571 ? -54.442 -21.315 -10.038 1.00 81.12 571 THR A CA 1
ATOM 4371 C C . THR A 1 571 ? -55.937 -21.612 -10.174 1.00 81.12 571 THR A C 1
ATOM 4373 O O . THR A 1 571 ? -56.565 -22.050 -9.208 1.00 81.12 571 THR A O 1
ATOM 4376 N N . PHE A 1 572 ? -56.500 -21.481 -11.378 1.00 85.75 572 PHE A N 1
ATOM 4377 C CA . PHE A 1 572 ? -57.890 -21.845 -11.654 1.00 85.75 572 PHE A CA 1
ATOM 4378 C C . PHE A 1 572 ? -58.134 -23.359 -11.541 1.00 85.75 572 PHE A C 1
ATOM 4380 O O . PHE A 1 572 ? -59.135 -23.786 -10.964 1.00 85.75 572 PHE A O 1
ATOM 4387 N N . GLY A 1 573 ? -57.192 -24.181 -12.017 1.00 91.00 573 GLY A N 1
ATOM 4388 C CA . GLY A 1 573 ? -57.249 -25.638 -11.879 1.00 91.00 573 GLY A CA 1
ATOM 4389 C C . GLY A 1 573 ? -57.249 -26.088 -10.416 1.00 91.00 573 GLY A C 1
ATOM 4390 O O . GLY A 1 573 ? -58.094 -26.889 -10.017 1.00 91.00 573 GLY A O 1
ATOM 4391 N N . ALA A 1 574 ? -56.367 -25.519 -9.591 1.00 90.81 574 ALA A N 1
ATOM 4392 C CA . ALA A 1 574 ? -56.321 -25.810 -8.158 1.00 90.81 574 ALA A CA 1
ATOM 4393 C C . ALA A 1 574 ? -57.621 -25.405 -7.436 1.00 90.81 574 ALA A C 1
ATOM 4395 O O . ALA A 1 574 ? -58.127 -26.158 -6.601 1.00 90.81 574 ALA A O 1
ATOM 4396 N N . PHE A 1 575 ? -58.201 -24.254 -7.794 1.00 91.25 575 PHE A N 1
ATOM 4397 C CA . PHE A 1 575 ? -59.474 -23.793 -7.239 1.00 91.25 575 PHE A CA 1
ATOM 4398 C C . PHE A 1 575 ? -60.643 -24.723 -7.600 1.00 91.25 575 PHE A C 1
ATOM 4400 O O . PHE A 1 575 ? -61.423 -25.100 -6.723 1.00 91.25 575 PHE A O 1
ATOM 4407 N N . LEU A 1 576 ? -60.743 -25.155 -8.863 1.00 92.81 576 LEU A N 1
ATOM 4408 C CA . LEU A 1 576 ? -61.783 -26.091 -9.302 1.00 92.81 576 LEU A CA 1
ATOM 4409 C C . LEU A 1 576 ? -61.672 -27.451 -8.608 1.00 92.81 576 LEU A C 1
ATOM 4411 O O . LEU A 1 576 ? -62.688 -28.011 -8.197 1.00 92.81 576 LEU A O 1
ATOM 4415 N N . ILE A 1 577 ? -60.452 -27.961 -8.425 1.00 92.50 577 ILE A N 1
ATOM 4416 C CA . ILE A 1 577 ? -60.215 -29.206 -7.683 1.00 92.50 577 ILE A CA 1
ATOM 4417 C C . ILE A 1 577 ? -60.694 -29.057 -6.232 1.00 92.50 577 ILE A C 1
ATOM 4419 O O . ILE A 1 577 ? -61.416 -29.920 -5.733 1.00 92.50 577 ILE A O 1
ATOM 4423 N N . GLY A 1 578 ? -60.366 -27.942 -5.570 1.00 91.81 578 GLY A N 1
ATOM 4424 C CA . GLY A 1 578 ? -60.832 -27.655 -4.210 1.00 91.81 578 GLY A CA 1
ATOM 4425 C C . GLY A 1 578 ? -62.359 -27.573 -4.102 1.00 91.81 578 GLY A C 1
ATOM 4426 O O . GLY A 1 578 ? -62.953 -28.174 -3.202 1.00 91.81 578 GLY A O 1
ATOM 4427 N N . ALA A 1 579 ? -63.016 -26.893 -5.045 1.00 92.88 579 ALA A N 1
ATOM 4428 C CA . ALA A 1 579 ? -64.473 -26.775 -5.077 1.00 92.88 579 ALA A CA 1
ATOM 4429 C C . ALA A 1 579 ? -65.162 -28.137 -5.283 1.00 92.88 579 ALA A C 1
ATOM 4431 O O . ALA A 1 579 ? -66.114 -28.459 -4.570 1.00 92.88 579 ALA A O 1
ATOM 4432 N N . LEU A 1 580 ? -64.652 -28.967 -6.200 1.00 92.75 580 LEU A N 1
ATOM 4433 C CA . LEU A 1 580 ? -65.191 -30.302 -6.472 1.00 92.75 580 LEU A CA 1
ATOM 4434 C C . LEU A 1 580 ? -65.018 -31.253 -5.284 1.00 92.75 580 LEU A C 1
ATOM 4436 O O . LEU A 1 580 ? -65.952 -31.977 -4.944 1.00 92.75 580 LEU A O 1
ATOM 4440 N N . LEU A 1 581 ? -63.866 -31.220 -4.610 1.00 92.00 581 LEU A N 1
ATOM 4441 C CA . LEU A 1 581 ? -63.639 -32.020 -3.404 1.00 92.00 581 LEU A CA 1
ATOM 4442 C C . LEU A 1 581 ? -64.574 -31.600 -2.269 1.00 92.00 581 LEU A C 1
ATOM 4444 O O . LEU A 1 581 ? -65.158 -32.456 -1.607 1.00 92.00 581 LEU A O 1
ATOM 4448 N N . THR A 1 582 ? -64.776 -30.295 -2.085 1.00 89.81 582 THR A N 1
ATOM 4449 C CA . THR A 1 582 ? -65.695 -29.770 -1.065 1.00 89.81 582 THR A CA 1
ATOM 4450 C C . THR A 1 582 ? -67.140 -30.178 -1.361 1.00 89.81 582 THR A C 1
ATOM 4452 O O . THR A 1 582 ? -67.855 -30.616 -0.460 1.00 89.81 582 THR A O 1
ATOM 4455 N N . ALA A 1 583 ? -67.562 -30.118 -2.627 1.00 88.88 583 ALA A N 1
ATOM 4456 C CA . ALA A 1 583 ? -68.882 -30.578 -3.053 1.00 88.88 583 ALA A CA 1
ATOM 4457 C C . ALA A 1 583 ? -69.061 -32.096 -2.871 1.00 88.88 583 ALA A C 1
ATOM 4459 O O . ALA A 1 583 ? -70.107 -32.535 -2.397 1.00 88.88 583 ALA A O 1
ATOM 4460 N N . ALA A 1 584 ? -68.040 -32.901 -3.179 1.00 90.12 584 ALA A N 1
ATOM 4461 C CA . ALA A 1 584 ? -68.066 -34.349 -2.979 1.00 90.12 584 ALA A CA 1
ATOM 4462 C C . ALA A 1 584 ? -68.140 -34.726 -1.488 1.00 90.12 584 ALA A C 1
ATOM 4464 O O . ALA A 1 584 ? -68.946 -35.572 -1.102 1.00 90.12 584 ALA A O 1
ATOM 4465 N N . LEU A 1 585 ? -67.361 -34.055 -0.635 1.00 85.94 585 LEU A N 1
ATOM 4466 C CA . LEU A 1 585 ? -67.423 -34.206 0.823 1.00 85.94 585 LEU A CA 1
ATOM 4467 C C . LEU A 1 585 ? -68.803 -33.828 1.373 1.00 85.94 585 LEU A C 1
ATOM 4469 O O . LEU A 1 585 ? -69.357 -34.561 2.192 1.00 85.94 585 LEU A O 1
ATOM 4473 N N . TRP A 1 586 ? -69.390 -32.731 0.889 1.00 85.62 586 TRP A N 1
ATOM 4474 C CA . TRP A 1 586 ? -70.749 -32.331 1.255 1.00 85.62 586 TRP A CA 1
ATOM 4475 C C . TRP A 1 586 ? -71.787 -33.363 0.809 1.00 85.62 586 TRP A C 1
ATOM 4477 O O . TRP A 1 586 ? -72.692 -33.708 1.568 1.00 85.62 586 TRP A O 1
ATOM 4487 N N . TYR A 1 587 ? -71.649 -33.889 -0.408 1.00 85.00 587 TYR A N 1
ATOM 4488 C CA . TYR A 1 587 ? -72.541 -34.907 -0.948 1.00 85.00 587 TYR A CA 1
ATOM 4489 C C . TYR A 1 587 ? -72.510 -36.178 -0.092 1.00 85.00 587 TYR A C 1
ATOM 4491 O O . TYR A 1 587 ? -73.559 -36.648 0.352 1.00 85.00 587 TYR A O 1
ATOM 4499 N N . ILE A 1 588 ? -71.313 -36.663 0.249 1.00 84.56 588 ILE A N 1
ATOM 4500 C CA . ILE A 1 588 ? -71.129 -37.808 1.149 1.00 84.56 588 ILE A CA 1
ATOM 4501 C C . ILE A 1 588 ? -71.735 -37.511 2.524 1.00 84.56 588 ILE A C 1
ATOM 4503 O O . ILE A 1 588 ? -72.502 -38.324 3.037 1.00 84.56 588 ILE A O 1
ATOM 4507 N N . TYR A 1 589 ? -71.464 -36.341 3.107 1.00 77.88 589 TYR A N 1
ATOM 4508 C CA . TYR A 1 589 ? -72.032 -35.937 4.397 1.00 77.88 589 TYR A CA 1
ATOM 4509 C C . TYR A 1 589 ? -73.570 -35.909 4.380 1.00 77.88 589 TYR A C 1
ATOM 4511 O O . TYR A 1 589 ? -74.219 -36.362 5.322 1.00 77.88 589 TYR A O 1
ATOM 4519 N N . SER A 1 590 ? -74.168 -35.423 3.291 1.00 74.50 590 SER A N 1
ATOM 4520 C CA . SER A 1 590 ? -75.624 -35.339 3.145 1.00 74.50 590 SER A CA 1
ATOM 4521 C C . SER A 1 590 ? -76.300 -36.703 2.959 1.00 74.50 590 SER A C 1
ATOM 4523 O O . SER A 1 590 ? -77.408 -36.895 3.455 1.00 74.50 590 SER A O 1
ATOM 4525 N N . HIS A 1 591 ? -75.626 -37.667 2.320 1.00 68.50 591 HIS A N 1
ATOM 4526 C CA . HIS A 1 591 ? -76.171 -39.002 2.043 1.00 68.50 591 HIS A CA 1
ATOM 4527 C C . HIS A 1 591 ? -75.818 -40.071 3.087 1.00 68.50 591 HIS A C 1
ATOM 4529 O O . HIS A 1 591 ? -76.465 -41.114 3.129 1.00 68.50 591 HIS A O 1
ATOM 4535 N N . THR A 1 592 ? -74.832 -39.824 3.951 1.00 71.31 592 THR A N 1
ATOM 4536 C CA . THR A 1 592 ? -74.458 -40.739 5.049 1.00 71.31 592 THR A CA 1
ATOM 4537 C C . THR A 1 592 ? -75.153 -40.409 6.373 1.00 71.31 592 THR A C 1
ATOM 4539 O O . THR A 1 592 ? -75.009 -41.138 7.356 1.00 71.31 592 THR A O 1
ATOM 4542 N N . ARG A 1 593 ? -75.968 -39.345 6.416 1.00 56.19 593 ARG A N 1
ATOM 4543 C CA . ARG A 1 593 ? -76.746 -38.974 7.601 1.00 56.19 593 ARG A CA 1
ATOM 4544 C C . ARG A 1 593 ? -77.996 -39.848 7.733 1.00 56.19 593 ARG A C 1
ATOM 4546 O O . ARG A 1 593 ? -79.028 -39.577 7.127 1.00 56.19 593 ARG A O 1
ATOM 4553 N N . ALA A 1 594 ? -77.923 -40.875 8.577 1.00 56.00 594 ALA A N 1
ATOM 4554 C CA . ALA A 1 594 ? -79.110 -41.579 9.058 1.00 56.00 594 ALA A CA 1
ATOM 4555 C C . ALA A 1 594 ? -79.953 -40.653 9.970 1.00 56.00 594 ALA A C 1
ATOM 4557 O O . ALA A 1 594 ? -79.386 -39.868 10.739 1.00 56.00 594 ALA A O 1
ATOM 4558 N N . PRO A 1 595 ? -81.298 -40.711 9.917 1.00 56.28 595 PRO A N 1
ATOM 4559 C CA . PRO A 1 595 ? -82.166 -39.796 10.651 1.00 56.28 595 PRO A CA 1
ATOM 4560 C C . PRO A 1 595 ? -82.249 -40.200 12.131 1.00 56.28 595 PRO A C 1
ATOM 4562 O O . PRO A 1 595 ? -83.137 -40.948 12.536 1.00 56.28 595 PRO A O 1
ATOM 4565 N N . SER A 1 596 ? -81.341 -39.704 12.975 1.00 46.84 596 SER A N 1
ATOM 4566 C CA . SER A 1 596 ? -81.471 -39.871 14.426 1.00 46.84 596 SER A CA 1
ATOM 4567 C C . SER A 1 596 ? -82.418 -38.811 15.004 1.00 46.84 596 SER A C 1
ATOM 4569 O O . SER A 1 596 ? -82.045 -37.654 15.188 1.00 46.84 596 SER A O 1
ATOM 4571 N N . LYS A 1 597 ? -83.666 -39.238 15.224 1.00 41.50 597 LYS A N 1
ATOM 4572 C CA . LYS A 1 597 ? -84.619 -38.835 16.276 1.00 41.50 597 LYS A CA 1
ATOM 4573 C C . LYS A 1 597 ? -84.393 -37.453 16.929 1.00 41.50 597 LYS A C 1
ATOM 4575 O O . LYS A 1 597 ? -83.502 -37.270 17.751 1.00 41.50 597 LYS A O 1
ATOM 4580 N N . ARG A 1 598 ? -85.287 -36.507 16.619 1.00 51.91 598 ARG A N 1
ATOM 4581 C CA . ARG A 1 598 ? -85.547 -35.318 17.448 1.00 51.91 598 ARG A CA 1
ATOM 4582 C C . ARG A 1 598 ? -86.233 -35.757 18.744 1.00 51.91 598 ARG A C 1
ATOM 4584 O O . ARG A 1 598 ? -87.263 -36.421 18.663 1.00 51.91 598 ARG A O 1
ATOM 4591 N N . GLU A 1 599 ? -85.736 -35.304 19.889 1.00 34.53 599 GLU A N 1
ATOM 4592 C CA . GLU A 1 599 ? -86.538 -35.166 21.109 1.00 34.53 599 GLU A CA 1
ATOM 4593 C C . GLU A 1 599 ? -86.185 -33.832 21.802 1.00 34.53 599 GLU A C 1
ATOM 4595 O O . GLU A 1 599 ? -85.000 -33.495 21.870 1.00 34.53 599 GLU A O 1
ATOM 4600 N N . PRO A 1 600 ? -87.178 -33.019 22.219 1.00 56.06 600 PRO A N 1
ATOM 4601 C CA . PRO A 1 600 ? -86.971 -31.648 22.684 1.00 56.06 600 PRO A CA 1
ATOM 4602 C C . PRO A 1 600 ? -87.023 -31.547 24.215 1.00 56.06 600 PRO A C 1
ATOM 4604 O O . PRO A 1 600 ? -87.897 -32.144 24.834 1.00 56.06 600 PRO A O 1
ATOM 4607 N N . VAL A 1 601 ? -86.185 -30.706 24.833 1.00 35.09 601 VAL A N 1
ATOM 4608 C CA . VAL A 1 601 ? -86.424 -30.233 26.209 1.00 35.09 601 VA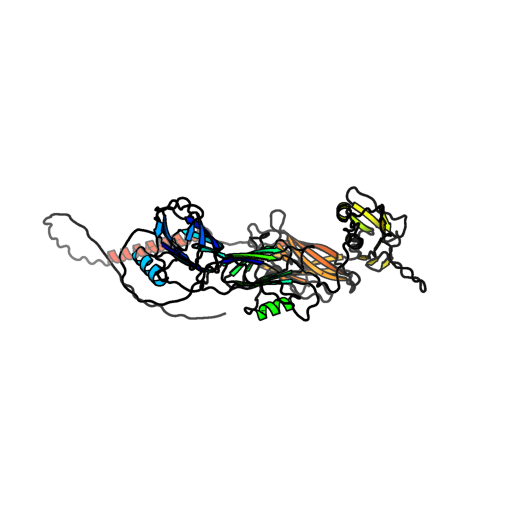L A CA 1
ATOM 4609 C C . VAL A 1 601 ? -86.082 -28.745 26.342 1.00 35.09 601 VAL A C 1
ATOM 4611 O O . VAL A 1 601 ? -84.925 -28.346 26.389 1.00 35.09 601 VAL A O 1
ATOM 4614 N N . VAL A 1 602 ? -87.157 -27.955 26.306 1.00 33.78 602 VAL A N 1
ATOM 4615 C CA . VAL A 1 602 ? -87.548 -26.836 27.185 1.00 33.78 602 VAL A CA 1
ATOM 4616 C C . VAL A 1 602 ? -86.454 -25.956 27.811 1.00 33.78 602 VAL A C 1
ATOM 4618 O O . VAL A 1 602 ? -85.634 -26.385 28.616 1.00 33.78 602 VAL A O 1
ATOM 4621 N N . ALA A 1 603 ? -86.581 -24.661 27.513 1.00 40.94 603 ALA A N 1
ATOM 4622 C CA . ALA A 1 603 ? -85.926 -23.530 28.153 1.00 40.94 603 ALA A CA 1
ATOM 4623 C C . ALA A 1 603 ? -86.393 -23.310 29.601 1.00 40.94 603 ALA A C 1
ATOM 4625 O O . ALA A 1 603 ? -87.597 -23.218 29.821 1.00 40.94 603 ALA A O 1
ATOM 4626 N N . VAL A 1 604 ? -85.466 -23.090 30.543 1.00 32.97 604 VAL A N 1
ATOM 4627 C CA . VAL A 1 604 ? -85.738 -22.381 31.807 1.00 32.97 604 VAL A CA 1
ATOM 4628 C C . VAL A 1 604 ? -84.494 -21.604 32.278 1.00 32.97 604 VAL A C 1
ATOM 4630 O O . VAL A 1 604 ? -83.437 -22.183 32.494 1.00 32.97 604 VAL A O 1
ATOM 4633 N N . ALA A 1 605 ? -84.715 -20.296 32.458 1.00 31.97 605 ALA A N 1
ATOM 4634 C CA . ALA A 1 605 ? -84.114 -19.330 33.390 1.00 31.97 605 ALA A CA 1
ATOM 4635 C C . ALA A 1 605 ? -82.610 -18.957 33.338 1.00 31.97 605 ALA A C 1
ATOM 4637 O O . ALA A 1 605 ? -81.710 -19.736 33.625 1.00 31.97 605 ALA A O 1
ATOM 4638 N N . ALA A 1 606 ? -82.403 -17.654 33.105 1.00 33.50 606 ALA A N 1
ATOM 4639 C CA . ALA A 1 606 ? -81.309 -16.797 33.594 1.00 33.50 606 ALA A CA 1
ATOM 4640 C C . ALA A 1 606 ? -81.198 -16.843 35.155 1.00 33.50 606 ALA A C 1
ATOM 4642 O O . ALA A 1 606 ? -82.122 -17.397 35.754 1.00 33.50 606 ALA A O 1
ATOM 4643 N N . PRO A 1 607 ? -80.219 -16.210 35.865 1.00 47.16 607 PRO A N 1
ATOM 4644 C CA . PRO A 1 607 ? -79.442 -15.032 35.443 1.00 47.16 607 PRO A CA 1
ATOM 4645 C C . PRO A 1 607 ? -77.998 -14.863 36.006 1.00 47.16 607 PRO A C 1
ATOM 4647 O O . PRO A 1 607 ? -77.506 -15.647 36.806 1.00 47.16 607 PRO A O 1
ATOM 4650 N N . ALA A 1 608 ? -77.418 -13.717 35.622 1.00 29.45 608 ALA A N 1
ATOM 4651 C CA . ALA A 1 608 ? -76.603 -12.799 36.435 1.00 29.45 608 ALA A CA 1
ATOM 4652 C C . ALA A 1 608 ? -75.060 -12.875 36.416 1.00 29.45 608 ALA A C 1
ATOM 4654 O O . ALA A 1 608 ? -74.451 -13.912 36.646 1.00 29.45 608 ALA A O 1
ATOM 4655 N N . SER A 1 609 ? -74.507 -11.654 36.274 1.00 28.47 609 SER A N 1
ATOM 4656 C CA . SER A 1 609 ? -73.273 -11.086 36.866 1.00 28.47 609 SER A CA 1
ATOM 4657 C C . SER A 1 609 ? -71.938 -11.750 36.503 1.00 28.47 609 SER A C 1
ATOM 4659 O O . SER A 1 609 ? -71.710 -12.905 36.823 1.00 28.47 609 SER A O 1
ATOM 4661 N N . SER A 1 610 ? -71.074 -11.124 35.695 1.00 31.06 610 SER A N 1
ATOM 4662 C CA . SER A 1 610 ? -70.181 -9.976 35.982 1.00 31.06 610 SER A CA 1
ATOM 4663 C C . SER A 1 610 ? -69.013 -10.309 36.915 1.00 31.06 610 SER A C 1
ATOM 4665 O O . SER A 1 610 ? -69.209 -10.974 37.921 1.00 31.06 610 SER A O 1
ATOM 4667 N N . GLU A 1 611 ? -67.850 -9.721 36.591 1.00 31.00 611 GLU A N 1
ATOM 4668 C CA . GLU A 1 611 ? -66.570 -9.753 37.331 1.00 31.00 611 GLU A CA 1
ATOM 4669 C C . GLU A 1 611 ? -65.758 -11.047 37.155 1.00 31.00 611 GLU A C 1
ATOM 4671 O O . GLU A 1 611 ? -66.303 -12.133 37.069 1.00 31.00 611 GLU A O 1
ATOM 4676 N N . SER A 1 612 ? -64.433 -11.067 37.099 1.00 30.64 612 SER A N 1
ATOM 4677 C CA . SER A 1 612 ? -63.372 -10.072 36.983 1.00 30.64 612 SER A CA 1
ATOM 4678 C C . SER A 1 612 ? -62.086 -10.886 36.756 1.00 30.64 612 SER A C 1
ATOM 4680 O O . SER A 1 612 ? -61.932 -11.987 37.273 1.00 30.64 612 SER A O 1
ATOM 4682 N N . SER A 1 613 ? -61.194 -10.364 35.915 1.00 35.38 613 SER A N 1
ATOM 4683 C CA . SER A 1 613 ? -59.731 -10.396 36.060 1.00 35.38 613 SER A CA 1
ATOM 4684 C C . SER A 1 613 ? -59.051 -11.516 36.877 1.00 35.38 613 SER A C 1
ATOM 4686 O O . SER A 1 613 ? -59.248 -11.617 38.083 1.00 35.38 613 SER A O 1
ATOM 4688 N N . SER A 1 614 ? -58.038 -12.168 36.295 1.00 41.44 614 SER A N 1
ATOM 4689 C CA . SER A 1 614 ? -56.630 -11.971 36.705 1.00 41.44 614 SER A CA 1
ATOM 4690 C C . SER A 1 614 ? -55.679 -13.050 36.155 1.00 41.44 614 SER A C 1
ATOM 4692 O O . SER A 1 614 ? -55.932 -14.245 36.226 1.00 41.44 614 SER A O 1
ATOM 4694 N N . THR A 1 615 ? -54.566 -12.548 35.610 1.00 31.84 615 THR A N 1
ATOM 4695 C CA . THR A 1 615 ? -53.170 -12.989 35.801 1.00 31.84 615 THR A CA 1
ATOM 4696 C C . THR A 1 615 ? -52.719 -14.425 35.489 1.00 31.84 615 THR A C 1
ATOM 4698 O O . THR A 1 615 ? -53.036 -15.348 36.227 1.00 31.84 615 THR A O 1
ATOM 4701 N N . ASN A 1 616 ? -51.729 -14.474 34.577 1.00 33.22 616 ASN A N 1
ATOM 4702 C CA . ASN A 1 616 ? -50.415 -15.135 34.732 1.00 33.22 616 ASN A CA 1
ATOM 4703 C C . ASN A 1 616 ? -50.379 -16.676 34.742 1.00 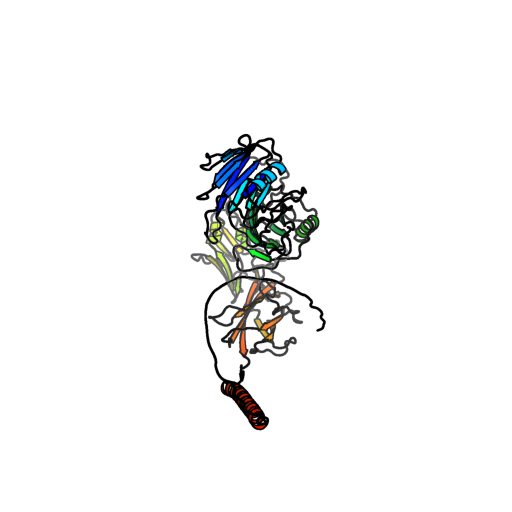33.22 616 ASN A C 1
ATOM 4705 O O . ASN A 1 616 ? -51.288 -17.331 35.211 1.00 33.22 616 ASN A O 1
ATOM 4709 N N . HIS A 1 617 ? -49.329 -17.382 34.327 1.00 35.56 617 HIS A N 1
ATOM 4710 C CA . HIS A 1 617 ? -48.060 -17.134 33.639 1.00 35.56 617 HIS A CA 1
ATOM 4711 C C . HIS A 1 617 ? -47.520 -18.543 33.267 1.00 35.56 617 HIS A C 1
ATOM 4713 O O . HIS A 1 617 ? -47.957 -19.543 33.831 1.00 35.56 617 HIS A O 1
ATOM 4719 N N . SER A 1 618 ? -46.459 -18.569 32.456 1.00 37.38 618 SER A N 1
ATOM 4720 C CA . SER A 1 618 ? -45.281 -19.435 32.649 1.00 37.38 618 SER A CA 1
ATOM 4721 C C . SER A 1 618 ? -45.137 -20.779 31.917 1.00 37.38 618 SER A C 1
ATOM 4723 O O . SER A 1 618 ? -45.796 -21.761 32.224 1.00 37.38 618 SER A O 1
ATOM 4725 N N . ILE A 1 619 ? -44.055 -20.786 31.119 1.00 41.56 619 ILE A N 1
ATOM 4726 C CA . ILE A 1 619 ? -42.885 -21.687 31.203 1.00 41.56 619 ILE A CA 1
ATOM 4727 C C . ILE A 1 619 ? -43.052 -23.125 30.695 1.00 41.56 619 ILE A C 1
ATOM 4729 O O . ILE A 1 619 ? -43.899 -23.875 31.158 1.00 41.56 619 ILE A O 1
ATOM 4733 N N . GLY A 1 620 ? -42.071 -23.558 29.892 1.00 33.34 620 GLY A N 1
ATOM 4734 C CA . GLY A 1 620 ? -41.557 -24.923 30.036 1.00 33.34 620 GLY A CA 1
ATOM 4735 C C . GLY A 1 620 ? -40.983 -25.565 28.784 1.00 33.34 620 GLY A C 1
ATOM 4736 O O . GLY A 1 620 ? -41.668 -26.313 28.104 1.00 33.34 620 GLY A O 1
ATOM 4737 N N . SER A 1 621 ? -39.702 -25.315 28.532 1.00 38.09 621 SER A N 1
ATOM 4738 C CA . SER A 1 621 ? -38.819 -26.005 27.588 1.00 38.09 621 SER A CA 1
ATOM 4739 C C . SER A 1 621 ? -38.821 -27.539 27.706 1.00 38.09 621 SER A C 1
ATOM 4741 O O . SER A 1 621 ? -38.819 -28.053 28.815 1.00 38.09 621 SER A O 1
ATOM 4743 N N . THR A 1 622 ? -38.663 -28.248 26.583 1.00 42.38 622 THR A N 1
ATOM 4744 C CA . THR A 1 622 ? -37.784 -29.433 26.383 1.00 42.38 622 THR A CA 1
ATOM 4745 C C . THR A 1 622 ? -37.664 -29.643 24.858 1.00 42.38 622 THR A C 1
ATOM 4747 O O . THR A 1 622 ? -38.664 -29.575 24.159 1.00 42.38 622 THR A O 1
ATOM 4750 N N . GLN A 1 623 ? -36.495 -29.575 24.213 1.00 35.31 623 GLN A N 1
ATOM 4751 C CA . GLN A 1 623 ? -35.305 -30.442 24.227 1.00 35.31 623 GLN A CA 1
ATOM 4752 C C . GLN A 1 623 ? -35.279 -31.369 22.990 1.00 35.31 623 GLN A C 1
ATOM 4754 O O . GLN A 1 623 ? -36.191 -32.162 22.780 1.00 35.31 623 GLN A O 1
ATOM 4759 N N . SER A 1 624 ? -34.137 -31.330 22.286 1.00 38.56 624 SER A N 1
ATOM 4760 C CA . SER A 1 624 ? -33.547 -32.351 21.386 1.00 38.56 624 SER A CA 1
ATOM 4761 C C . SER A 1 624 ? -33.806 -32.276 19.864 1.00 38.56 624 SER A C 1
ATOM 4763 O O . SER A 1 624 ? -34.746 -32.851 19.330 1.00 38.56 624 SER A O 1
ATOM 4765 N N . THR A 1 625 ? -32.850 -31.666 19.151 1.00 41.41 625 THR A N 1
ATOM 4766 C CA . THR A 1 625 ? -32.139 -32.251 17.982 1.00 41.41 625 THR A CA 1
ATOM 4767 C C . THR A 1 625 ? -31.469 -33.594 18.381 1.00 41.41 625 THR A C 1
ATOM 4769 O O . THR A 1 625 ? -31.293 -33.769 19.591 1.00 41.41 625 THR A O 1
ATOM 4772 N N . PRO A 1 626 ? -31.031 -34.533 17.484 1.00 49.62 626 PRO A N 1
ATOM 4773 C CA . PRO A 1 626 ? -30.082 -34.232 16.387 1.00 49.62 626 PRO A CA 1
ATOM 4774 C C . PRO A 1 626 ? -29.957 -35.209 15.171 1.00 49.62 626 PRO A C 1
ATOM 4776 O O . PRO A 1 626 ? -30.648 -36.216 15.063 1.00 49.62 626 PRO A O 1
ATOM 4779 N N . CYS A 1 627 ? -28.959 -34.879 14.327 1.00 32.16 627 CYS A N 1
ATOM 4780 C CA . CYS A 1 627 ? -28.174 -35.683 13.359 1.00 32.16 627 CYS A CA 1
ATOM 4781 C C . CYS A 1 627 ? -28.746 -35.859 11.932 1.00 32.16 627 CYS A C 1
ATOM 4783 O O . CYS A 1 627 ? -29.785 -36.477 11.753 1.00 32.16 627 CYS A O 1
ATOM 4785 N N . SER A 1 628 ? -28.184 -35.222 10.885 1.00 32.62 628 SER A N 1
ATOM 4786 C CA . SER A 1 628 ? -26.861 -35.416 10.216 1.00 32.62 628 SER A CA 1
ATOM 4787 C C . SER A 1 628 ? -26.836 -36.706 9.371 1.00 32.62 628 SER A C 1
ATOM 4789 O O . SER A 1 628 ? -27.090 -37.777 9.899 1.00 32.62 628 SER A O 1
ATOM 4791 N N . THR A 1 629 ? -26.515 -36.719 8.069 1.00 37.59 629 THR A N 1
ATOM 4792 C CA . THR A 1 629 ? -25.159 -36.514 7.517 1.00 37.59 629 THR A CA 1
ATOM 4793 C C . THR A 1 629 ? -25.126 -36.655 5.976 1.00 37.59 629 THR A C 1
ATOM 4795 O O . THR A 1 629 ? -25.745 -37.570 5.447 1.00 37.59 629 THR A O 1
ATOM 4798 N N . SER A 1 630 ? -24.258 -35.848 5.332 1.00 38.53 630 SER A N 1
ATOM 4799 C CA . SER A 1 630 ? -23.299 -36.206 4.247 1.00 38.53 630 SER A CA 1
ATOM 4800 C C . SER A 1 630 ? -23.844 -36.573 2.842 1.00 38.53 630 SER A C 1
ATOM 4802 O O . SER A 1 630 ? -24.913 -37.147 2.737 1.00 38.53 630 SER A O 1
ATOM 4804 N N . SER A 1 631 ? -23.175 -36.352 1.702 1.00 40.50 631 SER A N 1
ATOM 4805 C CA . SER A 1 631 ? -21.806 -35.912 1.385 1.00 40.50 631 SER A CA 1
ATOM 4806 C C . SER A 1 631 ? -21.637 -35.765 -0.145 1.00 40.50 631 SER A C 1
ATOM 4808 O O . SER A 1 631 ? -22.268 -36.528 -0.870 1.00 40.50 631 SER A O 1
ATOM 4810 N N . MET A 1 632 ? -20.667 -34.926 -0.558 1.00 34.34 632 MET A N 1
ATOM 4811 C CA . MET A 1 632 ? -19.848 -34.960 -1.803 1.00 34.34 632 MET A CA 1
ATOM 4812 C C . MET A 1 632 ? -20.561 -34.641 -3.143 1.00 34.34 632 MET A C 1
ATOM 4814 O O . MET A 1 632 ? -21.676 -35.088 -3.375 1.00 34.34 632 MET A O 1
ATOM 4818 N N . ALA A 1 633 ? -19.986 -33.875 -4.079 1.00 41.78 633 ALA A N 1
ATOM 4819 C CA . ALA A 1 633 ? -18.573 -33.622 -4.395 1.00 41.78 633 ALA A CA 1
ATOM 4820 C C . ALA A 1 633 ? -18.302 -32.176 -4.848 1.00 41.78 633 ALA A C 1
ATOM 4822 O O . ALA A 1 633 ? -19.264 -31.511 -5.300 1.00 41.78 633 ALA A O 1
#

Secondary structure (DSSP, 8-state):
--EEEEEE----------------------EEEEEEE-SSSEEEEEEEEE-SS-------EEEEEEESS-EEEEEE-SS--EEEEE-TTTEEESS--SSEEEEPPTT--HHHHHHHHHHHS-EEEEEEEESEEEEEEEES--TT--SS----TT---TTSEEEEESSPP--EEEE-TT--S--EEEEEEEPPPS----EEEEEEEEE--SSSS--EEEEEE--TTEEEEEEESS--EEEESSEEEETTEEEEEEE-----SSHHHHHHHHHHTT-SEEEEEEEESSEEEEEEEES-S------S--------------HHHHHHT-EEEEETTEEEEEEEHHHHHHTT--EEEEE-SSTT-B-EE-SSEEEEEEETTSTT-EEETTEEE---PPPTT-------EEEEESSSSSPEEE--EEE-SSS-EEEEEEESSTT--SB-SEEETT-EEEEEEEEES--SSEEEEEEEEEEE--TTS--EEEEETTEE-STTEEEEPPPTT---EEEEE-----SSPPSEEEEEEEEEEEETT-SS-EEEEEEEEEEEEPP--------HHHHHHHHHHHHHHHHHHHHHHHHHHHHS-----------------------------------------

Foldseek 3Di:
DKFKWFKAFAFDDDDDDDDDDDDDDDPAEAEEEEEEEEPAEEEEEEEEAEDPPDPDDQHEYEYEYHYPAAYEYAYYYPPHRYEYEYAPVRYHYPDPDPHHYHHDDPPDDPVNVVVVRVVVDAHPYYHYDYQWRYKYAYDDDDPPDDSHDDHHGLDGPDPGIITIHPGGAPWDKDFDPPFPDQEEEAEEAEDDGPDPAQAEAEEEEAEAEPDAAFNYEYEAHYDQSYEYEYEYPHDYHYAYAHWYDYPVGRPDIDHHDDFDNDPVSNVVVCVVVRHRMHPGHDYDYDGRYMYMYHHYRGDDDDDDDDDDDDDDPPDAADPVVQQVQFAWDAEPQKIKTKHFPVVCVVSNFAWPWKAWQPPVFTFDDDPTITMTMDGCVDSCWDDDLFKIWNFDDDDVPDPDDTFTIWIHGPDDDHTDTDTYMDTHPVSKDKDKFKDQDPVSPDGDQEDEAQGKIKIWIDIPPQDPQKAKAWAWKWKALDDVDDIHTQGHRSHGPDPQKAWDDADPSNITMIMGGHHDPDPPDRQKIKMKTKMWMDGNVDPDIDIDIDIGMHGYDYDPPPPPPPPPVNVVVVVVVVVVVVVVVVVVVVVCVVVVDDDPDDDDDDDDDDDDDDDDDDDYDDDDDDDDDDDDDYDDD

pLDDT: mean 70.64, std 18.37, range [20.92, 94.56]

Radius of gyration: 39.9 Å; chains: 1; bounding box: 131×72×96 Å

Organism: Myodes glareolus (NCBI:txid447135)

InterPro domains:
  IPR058899 TGFBR3/Endoglin-like, N-terminal domain [PF26060] (37-164)